Protein AF-0000000080149778 (afdb_homodimer)

Foldseek 3Di:
DPPPQAADDAEEAELVDDDDPVSLQRNLCCQQFFQKHKYFPLPDDPVLVVVLVVLLCVLVVDDPVQQCCCDPVHPLNQKDAAPQFHNFKIKGKAWDPQSLVNQQVSQVSRDVPRDSVRSVSRNVVQVSVVVSVLSVVLSNLCSLHPPSSVCCVVAQVQKIKMKMKMKTAFDPDLPPDWAFSGDKAWALFQKKKKDWDQQFFKWWAGPVGDTHGHHDDPRMIMMGGGQLNCLQLLNSGDGTIMTGTGRDNHMIIMMMMGIHDDQARWRHHDPVSQDPPGDRQFDIDGSNVVVCVQQDQVPPRRHPRPDGRCNVTGDPPDD/DPPPQAADDAAEAALVDDDDPVSLQRNLCCQQFFQKHKYFPLPDDPVLVVVLVVLLCVLVVDDPVQQCCCDPVHPLNQKDAAPQFHNFKIKGKAWDPQRLVNQQVSQVSRDVPRDSVRSVSRNVVQVSVVVSVLSVVLSVLCSLHPPSSVCCVVAQVQKIKMKMKMKTAFDPDLPPDWAFSGDKAWALFQKKKKDWDQQFFKWWAGPVGDTHGHHDDPRMIMMGGGQLNCLQLLNSGDGTIMTGTGRDNHMIIMMMMGIHDDQARWRHHDPVSQDPPGDRQFDIDGSNVVVCVQCDQPPPRRHPRPDGVCNVTGDPPDD

InterPro domains:
  IPR005123 Oxoglutarate/iron-dependent dioxygenase domain [PS51471] (159-262)
  IPR026992 Non-haem dioxygenase, N-terminal domain [PF14226] (10-81)
  IPR027443 Isopenicillin N synthase-like superfamily [G3DSA:2.60.120.330] (2-293)
  IPR044861 Isopenicillin N synthase-like, Fe(2+) 2OG dioxygenase domain [PF03171] (165-260)

Radius of gyration: 28.38 Å; Cα contacts (8 Å, |Δi|>4): 1257; chains: 2; bounding box: 63×89×54 Å

Sequence (638 aa):
MSGSQTSVQLPVLDISQPVDTSFLSSLSEACQEWGFFLITNHGISKELYGKMYTLSNQLFALPNDSKLKLGPLSSLKTYTPHFIASPFFESLRVSGPNFYDSAKSSADVLFNPANSEFSEILQEYGNKMVEISRKILEYVLVCLGDGFGQYFGSEFFNCHGYLRIVNYSPPNTLIDEQVEGLGMHTDMSCITILYQDEIGGLQVRSKEGEWMDISPSEGALVVNVGDMMQAWSNGRLRSSEHRVVLKQSRNRLSLAFFWCFEDEKVIFAPDEVVGEGKMRNYKPFVCSDYVRFRESSEKGKFEKVGYTVKDFAGSVPLEMSGSQTSVQLPVLDISQPVDTSFLSSLSEACQEWGFFLITNHGISKELYGKMYTLSNQLFALPNDSKLKLGPLSSLKTYTPHFIASPFFESLRVSGPNFYDSAKSSADVLFNPANSEFSEILQEYGNKMVEISRKILEYVLVCLGDGFGQYFGSEFFNCHGYLRIVNYSPPNTLIDEQVEGLGMHTDMSCITILYQDEIGGLQVRSKEGEWMDISPSEGALVVNVGDMMQAWSNGRLRSSEHRVVLKQSRNRLSLAFFWCFEDEKVIFAPDEVVGEGKMRNYKPFVCSDYVRFRESSEKGKFEKVGYTVKDFAGSVPLE

Secondary structure (DSSP, 8-state):
-----PBP---EEETTSPPPHHHHHHHHHHHHHTSEEEEE-----HHHHHHHHHHHHHHHHS-HHHHGGGSTTSSS--EE-TTTS-TTEEEEEEESS-HHHHHHHHHHHH-SS--HHHHHHHHHHHHHHHHHHHHHHHHHHHTT-TTGGGHHHHHSTT-EEEEEEEEEPPPSS--SS-EEEEEEE---SSEEEEEE-TT--EEEE-TTS-EEE----TT-EEEEE-HHHHHHTTTSS----EEEEE-SSS-EEEEEEEEE--TTPEE---HHHH-TTPPPSB--EEHHHHHHHHH---TT----TT--HHHHHB-----/-----PBP---EEETTSPPPHHHHHHHHHHHHHTSEEEEE-----HHHHHHHHHHHHHHHHS-HHHHGGGSTTSSS--EE-TTTS-TTEEEEEEESS-HHHHHHHHHHHH-SS--HHHHHHHHHHHHHHHHHHHHHHHHHHHTT-TTGGGHHHHHSTT-EEEEEEEEEPPPSS--SS-EEEEEEE---SSEEEEEE-TT--EEEE-TTS-EEE----TT-EEEEE-HHHHHHTTTSS----EEEEE-SSS-EEEEEEEEE--TTPEE---HHHH-TTPPPSB--EEHHHHHHHHH---TT----TT--HHHHHB-----

Organism: Aquilegia coerulea (NCBI:txid218851)

Structure (mmCIF, N/CA/C/O backbone):
data_AF-0000000080149778-model_v1
#
loop_
_entity.id
_entity.type
_entity.pdbx_description
1 polymer 'Fe2OG dioxygenase domain-containing protein'
#
loop_
_atom_site.group_PDB
_atom_site.id
_atom_site.type_symbol
_atom_site.label_atom_id
_atom_site.label_alt_id
_atom_site.label_comp_id
_atom_site.label_asym_id
_atom_site.label_entity_id
_atom_site.label_seq_id
_atom_site.pdbx_PDB_ins_code
_atom_site.Cartn_x
_atom_site.Cartn_y
_atom_site.Cartn_z
_atom_site.occupancy
_atom_site.B_iso_or_equiv
_atom_site.auth_seq_id
_atom_site.auth_comp_id
_atom_site.auth_asym_id
_atom_site.auth_atom_id
_atom_site.pdbx_PDB_model_num
ATOM 1 N N . MET A 1 1 ? -0.462 -20.322 26.41 1 23.46 1 MET A N 1
ATOM 2 C CA . MET A 1 1 ? -1.074 -21.41 25.653 1 23.46 1 MET A CA 1
ATOM 3 C C . MET A 1 1 ? -0.352 -21.623 24.327 1 23.46 1 MET A C 1
ATOM 5 O O . MET A 1 1 ? -0.158 -20.678 23.561 1 23.46 1 MET A O 1
ATOM 9 N N . SER A 1 2 ? 0.658 -22.421 24.134 1 31.68 2 SER A N 1
ATOM 10 C CA . SER A 1 2 ? 1.451 -22.854 22.988 1 31.68 2 SER A CA 1
ATOM 11 C C . SER A 1 2 ? 0.563 -23.157 21.785 1 31.68 2 SER A C 1
ATOM 13 O O . SER A 1 2 ? -0.191 -24.132 21.794 1 31.68 2 SER A O 1
ATOM 15 N N . GLY A 1 3 ? -0.298 -22.358 21.271 1 38.5 3 GLY A N 1
ATOM 16 C CA . GLY A 1 3 ? -1.296 -22.779 20.3 1 38.5 3 GLY A CA 1
ATOM 17 C C . GLY A 1 3 ? -0.783 -23.831 19.335 1 38.5 3 GLY A C 1
ATOM 18 O O . GLY A 1 3 ? 0.304 -23.686 18.771 1 38.5 3 GLY A O 1
ATOM 19 N N . SER A 1 4 ? -0.98 -25.027 19.483 1 44.1 4 SER A N 1
ATOM 20 C CA . SER A 1 4 ? -0.722 -26.212 18.672 1 44.1 4 SER A CA 1
ATOM 21 C C . SER A 1 4 ? -0.827 -25.897 17.183 1 44.1 4 SER A C 1
ATOM 23 O O . SER A 1 4 ? -1.903 -25.551 16.691 1 44.1 4 SER A O 1
ATOM 25 N N . GLN A 1 5 ? -0.029 -25.128 16.623 1 56.6 5 GLN A N 1
ATOM 26 C CA . GLN A 1 5 ? -0.065 -24.82 15.197 1 56.6 5 GLN A CA 1
ATOM 27 C C . GLN A 1 5 ? -0.286 -26.081 14.367 1 56.6 5 GLN A C 1
ATOM 29 O O . GLN A 1 5 ? 0.522 -27.011 14.415 1 56.6 5 GLN A O 1
ATOM 34 N N . THR A 1 6 ? -1.534 -26.486 14.009 1 79.42 6 THR A N 1
ATOM 35 C CA . THR A 1 6 ? -2.019 -27.654 13.281 1 79.42 6 THR A CA 1
ATOM 36 C C . THR A 1 6 ? -1.701 -27.534 11.793 1 79.42 6 THR A C 1
ATOM 38 O O . THR A 1 6 ? -1.829 -26.456 11.211 1 79.42 6 THR A O 1
ATOM 41 N N .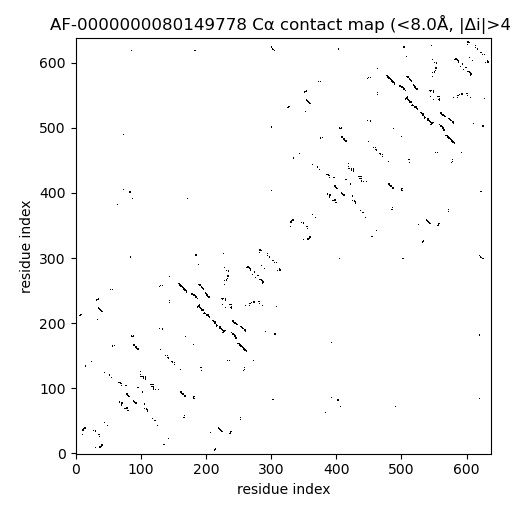 SER A 1 7 ? -0.963 -28.508 11.28 1 89.14 7 SER A N 1
ATOM 42 C CA . SER A 1 7 ? -0.629 -28.67 9.869 1 89.14 7 SER A CA 1
ATOM 43 C C . SER A 1 7 ? -1.706 -29.461 9.134 1 89.14 7 SER A C 1
ATOM 45 O O . SER A 1 7 ? -2.338 -30.347 9.714 1 89.14 7 SER A O 1
ATOM 47 N N . VAL A 1 8 ? -1.941 -29.084 8.008 1 90.76 8 VAL A N 1
ATOM 48 C CA . VAL A 1 8 ? -2.899 -29.814 7.184 1 90.76 8 VAL A CA 1
ATOM 49 C C . VAL A 1 8 ? -2.207 -30.996 6.51 1 90.76 8 VAL A C 1
ATOM 51 O O . VAL A 1 8 ? -1.054 -30.89 6.088 1 90.76 8 VAL A O 1
ATOM 54 N N . GLN A 1 9 ? -2.89 -32.104 6.447 1 90.36 9 GLN A N 1
ATOM 55 C CA . GLN A 1 9 ? -2.401 -33.259 5.701 1 90.36 9 GLN A CA 1
ATOM 56 C C . GLN A 1 9 ? -2.948 -33.265 4.276 1 90.36 9 GLN A C 1
ATOM 58 O O . GLN A 1 9 ? -4.13 -33.544 4.061 1 90.36 9 GLN A O 1
ATOM 63 N N . LEU A 1 10 ? -2.07 -33.027 3.36 1 93.6 10 LEU A N 1
ATOM 64 C CA . LEU A 1 10 ? -2.46 -32.963 1.955 1 93.6 10 LEU A CA 1
ATOM 65 C C . LEU A 1 10 ? -1.991 -34.205 1.204 1 93.6 10 LEU A C 1
ATOM 67 O O . LEU A 1 10 ? -0.917 -34.739 1.49 1 93.6 10 LEU A O 1
ATOM 71 N N . PRO A 1 11 ? -2.832 -34.675 0.299 1 94.25 11 PRO A N 1
ATOM 72 C CA . PRO A 1 11 ? -2.357 -35.779 -0.538 1 94.25 11 PRO A CA 1
ATOM 73 C C . PRO A 1 11 ? -1.178 -35.384 -1.424 1 94.25 11 PRO A C 1
ATOM 75 O O . PRO A 1 11 ? -1.061 -34.221 -1.819 1 94.25 11 PRO A O 1
ATOM 78 N N . VAL A 1 12 ? -0.349 -36.377 -1.689 1 94.07 12 VAL A N 1
ATOM 79 C CA . VAL A 1 12 ? 0.84 -36.167 -2.508 1 94.07 12 VAL A CA 1
ATOM 80 C C . VAL A 1 12 ? 0.706 -36.936 -3.82 1 94.07 12 VAL A C 1
ATOM 82 O O . VAL A 1 12 ? 0.652 -38.168 -3.823 1 94.07 12 VAL A O 1
ATOM 85 N N . LEU A 1 13 ? 0.648 -36.239 -4.878 1 92.9 13 LEU A N 1
ATOM 86 C CA . LEU A 1 13 ? 0.553 -36.834 -6.206 1 92.9 13 LEU A CA 1
ATOM 87 C C . LEU A 1 13 ? 1.939 -37.056 -6.803 1 92.9 13 LEU A C 1
ATOM 89 O O . LEU A 1 13 ? 2.697 -36.103 -6.993 1 92.9 13 LEU A O 1
ATOM 93 N N . ASP A 1 14 ? 2.232 -38.3 -7.057 1 92.88 14 ASP A N 1
ATOM 94 C CA . ASP A 1 14 ? 3.419 -38.615 -7.847 1 92.88 14 ASP A CA 1
ATOM 95 C C . ASP A 1 14 ? 3.137 -38.471 -9.341 1 92.88 14 ASP A C 1
ATOM 97 O O . ASP A 1 14 ? 2.476 -39.323 -9.939 1 92.88 14 ASP A O 1
ATOM 101 N N . ILE A 1 15 ? 3.585 -37.463 -9.942 1 90.42 15 ILE A N 1
ATOM 102 C CA . ILE A 1 15 ? 3.19 -37.112 -11.302 1 90.42 15 ILE A CA 1
ATOM 103 C C . ILE A 1 15 ? 3.869 -38.051 -12.296 1 90.42 15 ILE A C 1
ATOM 105 O O . ILE A 1 15 ? 3.494 -38.099 -13.47 1 90.42 15 ILE A O 1
ATOM 109 N N . SER A 1 16 ? 4.888 -38.779 -11.902 1 89.29 16 SER A N 1
ATOM 110 C CA . SER A 1 16 ? 5.611 -39.676 -12.797 1 89.29 16 SER A CA 1
ATOM 111 C C . SER A 1 16 ? 4.906 -41.023 -12.918 1 89.29 16 SER A C 1
ATOM 113 O O . SER A 1 16 ? 5.269 -41.845 -13.762 1 89.29 16 SER A O 1
ATOM 115 N N . GLN A 1 17 ? 3.897 -41.239 -12.055 1 87.08 17 GLN A N 1
ATOM 116 C CA . GLN A 1 17 ? 3.226 -42.535 -12.027 1 87.08 17 GLN A CA 1
ATOM 117 C C . GLN A 1 17 ? 1.742 -42.393 -12.353 1 87.08 17 GLN A C 1
ATOM 119 O O . GLN A 1 17 ? 1.143 -41.346 -12.099 1 87.08 17 GLN A O 1
ATOM 124 N N . PRO A 1 18 ? 1.293 -43.474 -13.027 1 81.83 18 PRO A N 1
ATOM 125 C CA . PRO A 1 18 ? -0.163 -43.468 -13.182 1 81.83 18 PRO A CA 1
ATOM 126 C C . PRO A 1 18 ? -0.899 -43.477 -11.844 1 81.83 18 PRO A C 1
ATOM 128 O O . PRO A 1 18 ? -0.388 -44.014 -10.858 1 81.83 18 PRO A O 1
ATOM 131 N N . VAL A 1 19 ? -1.93 -42.834 -11.834 1 80.59 19 VAL A N 1
ATOM 132 C CA . VAL A 1 19 ? -2.677 -42.704 -10.587 1 80.59 19 VAL A CA 1
ATOM 133 C C . VAL A 1 19 ? -3.827 -43.708 -10.567 1 80.59 19 VAL A C 1
ATOM 135 O O . VAL A 1 19 ? -4.483 -43.931 -11.587 1 80.59 19 VAL A O 1
ATOM 138 N N . ASP A 1 20 ? -3.908 -44.361 -9.443 1 81.03 20 ASP A N 1
ATOM 139 C CA . ASP A 1 20 ? -5.029 -45.285 -9.298 1 81.03 20 ASP A CA 1
ATOM 140 C C . ASP A 1 20 ? -6.283 -44.556 -8.82 1 81.03 20 ASP A C 1
ATOM 142 O O . ASP A 1 20 ? -6.234 -43.364 -8.509 1 81.03 20 ASP A O 1
ATOM 146 N N . THR A 1 21 ? -7.304 -45.282 -8.832 1 79.3 21 THR A N 1
ATOM 147 C CA . THR A 1 21 ? -8.62 -44.73 -8.531 1 79.3 21 THR A CA 1
ATOM 148 C C . THR A 1 21 ? -8.687 -44.25 -7.083 1 79.3 21 THR A C 1
ATOM 150 O O . THR A 1 21 ? -9.319 -43.234 -6.789 1 79.3 21 THR A O 1
ATOM 153 N N . SER A 1 22 ? -8.054 -44.958 -6.174 1 81.58 22 SER A N 1
ATOM 154 C CA . SER A 1 22 ? -8.086 -44.585 -4.764 1 81.58 22 SER A CA 1
ATOM 155 C C . SER A 1 22 ? -7.418 -43.233 -4.534 1 81.58 22 SER A C 1
ATOM 157 O O . SER A 1 22 ? -7.924 -42.405 -3.774 1 81.58 22 SER A O 1
ATOM 159 N N . PHE A 1 23 ? -6.386 -43.047 -5.137 1 86.77 23 PHE A N 1
ATOM 160 C CA . PHE A 1 23 ? -5.692 -41.775 -4.976 1 86.77 23 PHE A CA 1
ATOM 161 C C . PHE A 1 23 ? -6.513 -40.633 -5.563 1 86.77 23 PHE A C 1
ATOM 163 O O . PHE A 1 23 ? -6.547 -39.535 -5.003 1 86.77 23 PHE A O 1
ATOM 170 N N . LEU A 1 24 ? -7.182 -40.916 -6.642 1 88.21 24 LEU A N 1
ATOM 171 C CA . LEU A 1 24 ? -8.001 -39.891 -7.28 1 88.21 24 LEU A CA 1
ATOM 172 C C . LEU A 1 24 ? -9.104 -39.414 -6.341 1 88.21 24 LEU A C 1
ATOM 174 O O . LEU A 1 24 ? -9.459 -38.233 -6.343 1 88.21 24 LEU A O 1
ATOM 178 N N . SER A 1 25 ? -9.582 -40.327 -5.576 1 90.55 25 SER A N 1
ATOM 179 C CA . SER A 1 25 ? -10.601 -39.957 -4.6 1 90.55 25 SER A CA 1
ATOM 180 C C . SER A 1 25 ? -10.036 -39.017 -3.54 1 90.55 25 SER A C 1
ATOM 182 O O . SER A 1 25 ? -10.672 -38.024 -3.18 1 90.55 25 SER A O 1
ATOM 184 N N . SER A 1 26 ? -8.885 -39.335 -3.09 1 92.13 26 SER A N 1
ATOM 185 C CA . SER A 1 26 ? -8.225 -38.493 -2.098 1 92.13 26 SER A CA 1
ATOM 186 C C . SER A 1 26 ? -7.893 -37.119 -2.672 1 92.13 26 SER A C 1
ATOM 188 O O . SER A 1 26 ? -8.036 -36.104 -1.988 1 92.13 26 SER A O 1
ATOM 190 N N . LEU A 1 27 ? -7.463 -37.148 -3.866 1 93.97 27 LEU A N 1
ATOM 191 C CA . LEU A 1 27 ? -7.143 -35.895 -4.543 1 93.97 27 LEU A CA 1
ATOM 192 C C . LEU A 1 27 ? -8.393 -35.041 -4.724 1 93.97 27 LEU A C 1
ATOM 194 O O . LEU A 1 27 ? -8.361 -33.83 -4.492 1 93.97 27 LEU A O 1
ATOM 198 N N . SER A 1 28 ? -9.462 -35.683 -5.113 1 93.74 28 SER A N 1
ATOM 199 C CA . SER A 1 28 ? -10.731 -34.983 -5.283 1 93.74 28 SER A CA 1
ATOM 200 C C . SER A 1 28 ? -11.189 -34.344 -3.976 1 93.74 28 SER A C 1
ATOM 202 O O . SER A 1 28 ? -11.583 -33.175 -3.955 1 93.74 28 SER A O 1
ATOM 204 N N . GLU A 1 29 ? -11.053 -35.047 -2.951 1 94.05 29 GLU A N 1
ATOM 205 C CA . GLU A 1 29 ? -11.438 -34.529 -1.642 1 94.05 29 GLU A CA 1
ATOM 206 C C . GLU A 1 29 ? -10.582 -33.329 -1.248 1 94.05 29 GLU A C 1
ATOM 208 O O . GLU A 1 29 ? -11.097 -32.331 -0.742 1 94.05 29 GLU A O 1
ATOM 213 N N . ALA A 1 30 ? -9.343 -33.425 -1.455 1 94.69 30 ALA A N 1
ATOM 214 C CA . ALA A 1 30 ? -8.424 -32.342 -1.115 1 94.69 30 ALA A CA 1
ATOM 215 C C . ALA A 1 30 ? -8.734 -31.085 -1.922 1 94.69 30 ALA A C 1
ATOM 217 O O . ALA A 1 30 ? -8.71 -29.974 -1.386 1 94.69 30 ALA A O 1
ATOM 218 N N . CYS A 1 31 ? -9.035 -31.228 -3.19 1 95.25 31 CYS A N 1
ATOM 219 C CA . CYS A 1 31 ? -9.336 -30.101 -4.065 1 95.25 31 CYS A CA 1
ATOM 220 C C . CYS A 1 31 ? -10.644 -29.431 -3.661 1 95.25 31 CYS A C 1
ATOM 222 O O . CYS A 1 31 ? -10.795 -28.217 -3.805 1 95.25 31 CYS A O 1
ATOM 224 N N . GLN A 1 32 ? -11.524 -30.204 -3.138 1 93.36 32 GLN A N 1
ATOM 225 C CA . GLN A 1 32 ? -12.829 -29.682 -2.746 1 93.36 32 GLN A CA 1
ATOM 226 C C . GLN A 1 32 ? -12.776 -29.056 -1.356 1 93.36 32 GLN A C 1
ATOM 228 O O . GLN A 1 32 ? -13.436 -28.047 -1.098 1 93.36 32 GLN A O 1
ATOM 233 N N . GLU A 1 33 ? -11.99 -29.645 -0.535 1 93.09 33 GLU A N 1
ATOM 234 C CA . GLU A 1 33 ? -11.967 -29.22 0.861 1 93.09 33 GLU A CA 1
ATOM 235 C C . GLU A 1 33 ? -10.948 -28.105 1.082 1 93.09 33 GLU A C 1
ATOM 237 O O . GLU A 1 33 ? -11.26 -27.086 1.702 1 93.09 33 GLU A O 1
ATOM 242 N N . TRP A 1 34 ? -9.774 -28.313 0.561 1 93.98 34 TRP A N 1
ATOM 243 C CA . TRP A 1 34 ? -8.67 -27.405 0.852 1 93.98 34 TRP A CA 1
ATOM 244 C C . TRP A 1 34 ? -8.274 -26.614 -0.39 1 93.98 34 TRP A C 1
ATOM 246 O O . TRP A 1 34 ? -7.75 -25.502 -0.285 1 93.98 34 TRP A O 1
ATOM 256 N N . GLY A 1 35 ? -8.489 -27.177 -1.511 1 95.73 35 GLY A N 1
ATOM 257 C CA . GLY A 1 35 ? -8.002 -26.569 -2.739 1 95.73 35 GLY A CA 1
ATOM 258 C C . GLY A 1 35 ? -6.493 -26.638 -2.881 1 95.73 35 GLY A C 1
ATOM 259 O O . GLY A 1 35 ? -5.896 -25.843 -3.61 1 95.73 35 GLY A O 1
ATOM 260 N N . PHE A 1 36 ? -5.897 -27.591 -2.072 1 97.05 36 PHE A N 1
ATOM 261 C CA . PHE A 1 36 ? -4.447 -27.745 -2.066 1 97.05 36 PHE A CA 1
ATOM 262 C C . PHE A 1 36 ? -4.059 -29.218 -2.129 1 97.05 36 PHE A C 1
ATOM 264 O O . PHE A 1 36 ? -4.759 -30.073 -1.584 1 97.05 36 PHE A O 1
ATOM 271 N N . PHE A 1 37 ? -2.986 -29.51 -2.724 1 96.68 37 PHE A N 1
ATOM 272 C CA . PHE A 1 37 ? -2.335 -30.814 -2.671 1 96.68 37 PHE A CA 1
ATOM 273 C C . PHE A 1 37 ? -0.859 -30.697 -3.032 1 96.68 37 PHE A C 1
ATOM 275 O O . PHE A 1 37 ? -0.383 -29.613 -3.376 1 96.68 37 PHE A O 1
ATOM 282 N N . LEU A 1 38 ? -0.122 -31.756 -2.887 1 96.75 38 LEU A N 1
ATOM 283 C CA . LEU A 1 38 ? 1.308 -31.76 -3.175 1 96.75 38 LEU A CA 1
ATOM 284 C C . LEU A 1 38 ? 1.617 -32.633 -4.387 1 96.75 38 LEU A C 1
ATOM 286 O O . LEU A 1 38 ? 0.875 -33.572 -4.685 1 96.75 38 LEU A O 1
ATOM 290 N N . ILE A 1 39 ? 2.673 -32.291 -5.077 1 96.36 39 ILE A N 1
ATOM 291 C CA . ILE A 1 39 ? 3.138 -33.152 -6.159 1 96.36 39 ILE A CA 1
ATOM 292 C C . ILE A 1 39 ? 4.618 -33.473 -5.964 1 96.36 39 ILE A C 1
ATOM 294 O O . ILE A 1 39 ? 5.381 -32.638 -5.473 1 96.36 39 ILE A O 1
ATOM 298 N N . THR A 1 40 ? 4.989 -34.628 -6.318 1 95.39 40 THR A N 1
ATOM 299 C CA . THR A 1 40 ? 6.378 -35.072 -6.288 1 95.39 40 THR A CA 1
ATOM 300 C C . THR A 1 40 ? 6.779 -35.688 -7.625 1 95.39 40 THR A C 1
ATOM 302 O O . THR A 1 40 ? 5.933 -35.893 -8.498 1 95.39 40 THR A O 1
ATOM 305 N N . ASN A 1 41 ? 8.081 -35.842 -7.771 1 95.49 41 ASN A N 1
ATOM 306 C CA . ASN A 1 41 ? 8.67 -36.421 -8.975 1 95.49 41 ASN A CA 1
ATOM 307 C C . ASN A 1 41 ? 8.295 -35.624 -10.221 1 95.49 41 ASN A C 1
ATOM 309 O O . ASN A 1 41 ? 7.899 -36.2 -11.235 1 95.49 41 ASN A O 1
ATOM 313 N N . HIS A 1 42 ? 8.303 -34.378 -10.034 1 94.32 42 HIS A N 1
ATOM 314 C CA . HIS A 1 42 ? 7.907 -33.438 -11.077 1 94.32 42 HIS A CA 1
ATOM 315 C C . HIS A 1 42 ? 9.039 -33.21 -12.072 1 94.32 42 HIS A C 1
ATOM 317 O O . HIS A 1 42 ? 8.839 -32.576 -13.111 1 94.32 42 HIS A O 1
ATOM 323 N N . GLY A 1 43 ? 10.251 -33.688 -11.835 1 93.15 43 GLY A N 1
ATOM 324 C CA . GLY A 1 43 ? 11.313 -33.708 -12.828 1 93.15 43 GLY A CA 1
ATOM 325 C C . GLY A 1 43 ? 12.19 -32.471 -12.79 1 93.15 43 GLY A C 1
ATOM 326 O O . GLY A 1 43 ? 13.093 -32.318 -13.614 1 93.15 43 GLY A O 1
ATOM 327 N N . ILE A 1 44 ? 11.994 -31.523 -11.897 1 95.4 44 ILE A N 1
ATOM 328 C CA . ILE A 1 44 ? 12.876 -30.37 -11.754 1 95.4 44 ILE A CA 1
ATOM 329 C C . ILE A 1 44 ? 14.103 -30.757 -10.931 1 95.4 44 ILE A C 1
ATOM 331 O O . ILE A 1 44 ? 13.974 -31.24 -9.803 1 95.4 44 ILE A O 1
ATOM 335 N N . SER A 1 45 ? 15.229 -30.524 -11.421 1 95.16 45 SER A N 1
ATOM 336 C CA . SER A 1 45 ? 16.461 -30.972 -10.78 1 95.16 45 SER A CA 1
ATOM 337 C C . SER A 1 45 ? 16.836 -30.068 -9.61 1 95.16 45 SER A C 1
ATOM 339 O O . SER A 1 45 ? 16.482 -28.888 -9.593 1 95.16 45 SER A O 1
ATOM 341 N N . LYS A 1 46 ? 17.53 -30.655 -8.725 1 93.91 46 LYS A N 1
ATOM 342 C CA . LYS A 1 46 ? 18.08 -29.875 -7.62 1 93.91 46 LYS A CA 1
ATOM 343 C C . LYS A 1 46 ? 19.015 -28.782 -8.13 1 93.91 46 LYS A C 1
ATOM 345 O O . LYS A 1 46 ? 19.095 -27.702 -7.541 1 93.91 46 LYS A O 1
ATOM 350 N N . GLU A 1 47 ? 19.653 -29.101 -9.161 1 95.96 47 GLU A N 1
ATOM 351 C CA . GLU A 1 47 ? 20.563 -28.131 -9.764 1 95.96 47 GLU A CA 1
ATOM 352 C C . GLU A 1 47 ? 19.811 -26.891 -10.241 1 95.96 47 GLU A C 1
ATOM 354 O O . GLU A 1 47 ? 20.255 -25.764 -10.012 1 95.96 47 GLU A O 1
ATOM 359 N N . LEU A 1 48 ? 18.712 -27.116 -10.933 1 96.77 48 LEU A N 1
ATOM 360 C CA . LEU A 1 48 ? 17.927 -25.985 -11.414 1 96.77 48 LEU A CA 1
ATOM 361 C C . LEU A 1 48 ? 17.416 -25.144 -10.249 1 96.77 48 LEU A C 1
ATOM 363 O O . LEU A 1 48 ? 17.444 -23.912 -10.308 1 96.77 48 LEU A O 1
ATOM 367 N N . TYR A 1 49 ? 17.011 -25.795 -9.162 1 95.26 49 TYR A N 1
ATOM 368 C CA . TYR A 1 49 ? 16.588 -25.062 -7.975 1 95.26 49 TYR A CA 1
ATOM 369 C C . TYR A 1 49 ? 17.744 -24.257 -7.391 1 95.26 49 TYR A C 1
ATOM 371 O O . TYR A 1 49 ? 17.554 -23.125 -6.939 1 95.26 49 TYR A O 1
ATOM 379 N N . GLY A 1 50 ? 18.885 -24.893 -7.342 1 95.15 50 GLY A N 1
ATOM 380 C CA . GLY A 1 50 ? 20.065 -24.174 -6.889 1 95.15 50 GLY A CA 1
ATOM 381 C C . GLY A 1 50 ? 20.355 -22.929 -7.706 1 95.15 50 GLY A C 1
ATOM 382 O O . GLY A 1 50 ? 20.679 -21.878 -7.151 1 95.15 50 GLY A O 1
ATOM 383 N N . LYS A 1 51 ? 20.258 -23.076 -9.042 1 96.55 51 LYS A N 1
ATOM 384 C CA . LYS A 1 51 ? 20.455 -21.928 -9.922 1 96.55 51 LYS A CA 1
ATOM 385 C C . LYS A 1 51 ? 19.413 -20.846 -9.656 1 96.55 51 LYS A C 1
ATOM 387 O O . LYS A 1 51 ? 19.739 -19.657 -9.625 1 96.55 51 LYS A O 1
ATOM 392 N N . MET A 1 52 ? 18.161 -21.262 -9.484 1 96.29 52 MET A N 1
ATOM 393 C CA . MET A 1 52 ? 17.085 -20.319 -9.194 1 96.29 52 MET A CA 1
ATOM 394 C C . MET A 1 52 ? 17.347 -19.578 -7.888 1 96.29 52 MET A C 1
ATOM 396 O O . MET A 1 52 ? 17.104 -18.374 -7.792 1 96.29 52 MET A O 1
ATOM 400 N N . TYR A 1 53 ? 17.794 -20.296 -6.926 1 95.16 53 TYR A N 1
ATOM 401 C CA . TYR A 1 53 ? 18.123 -19.699 -5.637 1 95.16 53 TYR A CA 1
ATOM 402 C C . TYR A 1 53 ? 19.216 -18.647 -5.786 1 95.16 53 TYR A C 1
ATOM 404 O O . TYR A 1 53 ? 19.094 -17.538 -5.262 1 95.16 53 TYR A O 1
ATOM 412 N N . THR A 1 54 ? 20.268 -19.006 -6.476 1 95.6 54 THR A N 1
ATOM 413 C CA . THR A 1 54 ? 21.375 -18.086 -6.709 1 95.6 54 THR A CA 1
ATOM 414 C C . THR A 1 54 ? 20.898 -16.845 -7.458 1 95.6 54 THR A C 1
ATOM 416 O O . THR A 1 54 ? 21.239 -15.72 -7.087 1 95.6 54 THR A O 1
ATOM 419 N N . LEU A 1 55 ? 20.111 -17.101 -8.455 1 94.88 55 LEU A N 1
ATOM 420 C CA . LEU A 1 55 ? 19.559 -16.004 -9.243 1 94.88 55 LEU A CA 1
ATOM 421 C C . LEU A 1 55 ? 18.723 -15.075 -8.37 1 94.88 55 LEU A C 1
ATOM 423 O O . LEU A 1 55 ? 18.841 -13.852 -8.467 1 94.88 55 LEU A O 1
ATOM 427 N N . SER A 1 56 ? 17.86 -15.605 -7.597 1 94.94 56 SER A N 1
ATOM 428 C CA . SER A 1 56 ? 17.007 -14.828 -6.703 1 94.94 56 SER A CA 1
ATOM 429 C C . SER A 1 56 ? 17.837 -13.966 -5.757 1 94.94 56 SER A C 1
ATOM 431 O O . SER A 1 56 ? 17.557 -12.778 -5.585 1 94.94 56 SER A O 1
ATOM 433 N N . ASN A 1 57 ? 18.855 -14.573 -5.169 1 94.57 57 ASN A N 1
ATOM 434 C CA . ASN A 1 57 ? 19.724 -13.835 -4.259 1 94.57 57 ASN A CA 1
ATOM 435 C C . ASN A 1 57 ? 20.409 -12.666 -4.962 1 94.57 57 ASN A C 1
ATOM 437 O O . ASN A 1 57 ? 20.509 -11.573 -4.403 1 94.57 57 ASN A O 1
ATOM 441 N N . GLN A 1 58 ? 20.894 -12.909 -6.132 1 93.91 58 GLN A N 1
ATOM 442 C CA . GLN A 1 58 ? 21.552 -11.859 -6.902 1 93.91 58 GLN A CA 1
ATOM 443 C C . GLN A 1 58 ? 20.581 -10.729 -7.235 1 93.91 58 GLN A C 1
ATOM 445 O O . GLN A 1 58 ? 20.918 -9.552 -7.092 1 93.91 58 GLN A O 1
ATOM 450 N N . LEU A 1 59 ? 19.409 -11.103 -7.684 1 95.54 59 LEU A N 1
ATOM 451 C CA . LEU A 1 59 ? 18.386 -10.147 -8.091 1 95.54 59 LEU A CA 1
ATOM 452 C C . LEU A 1 59 ? 17.998 -9.238 -6.93 1 95.54 59 LEU A C 1
ATOM 454 O O . LEU A 1 59 ? 18.021 -8.012 -7.061 1 95.54 59 LEU A O 1
ATOM 458 N N . PHE A 1 60 ? 17.712 -9.776 -5.778 1 96.46 60 PHE A N 1
ATOM 459 C CA . PHE A 1 60 ? 17.109 -9.007 -4.696 1 96.46 60 PHE A CA 1
ATOM 460 C C . PHE A 1 60 ? 18.182 -8.38 -3.814 1 96.46 60 PHE A C 1
ATOM 462 O O . PHE A 1 60 ? 17.871 -7.62 -2.895 1 96.46 60 PHE A O 1
ATOM 469 N N . ALA A 1 61 ? 19.423 -8.726 -4.137 1 95.09 61 ALA A N 1
ATOM 470 C CA . ALA A 1 61 ? 20.539 -8.038 -3.493 1 95.09 61 ALA A CA 1
ATOM 471 C C . ALA A 1 61 ? 20.845 -6.717 -4.193 1 95.09 61 ALA A C 1
ATOM 473 O O . ALA A 1 61 ? 21.578 -5.88 -3.66 1 95.09 61 ALA A O 1
ATOM 474 N N . LEU A 1 62 ? 20.314 -6.499 -5.405 1 95.85 62 LEU A N 1
ATOM 475 C CA . LEU A 1 62 ? 20.519 -5.238 -6.11 1 95.85 62 LEU A CA 1
ATOM 476 C C . LEU A 1 62 ? 19.906 -4.076 -5.336 1 95.85 62 LEU A C 1
ATOM 478 O O . LEU A 1 62 ? 18.934 -4.26 -4.599 1 95.85 62 LEU A O 1
ATOM 482 N N . PRO A 1 63 ? 20.506 -2.859 -5.549 1 95.42 63 PRO A N 1
ATOM 483 C CA . PRO A 1 63 ? 19.919 -1.679 -4.909 1 95.42 63 PRO A CA 1
ATOM 484 C C . PRO A 1 63 ? 18.459 -1.463 -5.298 1 95.42 63 PRO A C 1
ATOM 486 O O . PRO A 1 63 ? 18.079 -1.709 -6.446 1 95.42 63 PRO A O 1
ATOM 489 N N . ASN A 1 64 ? 17.706 -0.952 -4.353 1 94.68 64 ASN A N 1
ATOM 490 C CA . ASN A 1 64 ? 16.288 -0.709 -4.596 1 94.68 64 ASN A CA 1
ATOM 491 C C . ASN A 1 64 ? 16.074 0.188 -5.812 1 94.68 64 ASN A C 1
ATOM 493 O O . ASN A 1 64 ? 15.164 -0.047 -6.609 1 94.68 64 ASN A O 1
ATOM 497 N N . ASP A 1 65 ? 16.881 1.218 -5.974 1 94.71 65 ASP A N 1
ATOM 498 C CA . ASP A 1 65 ? 16.741 2.157 -7.082 1 94.71 65 ASP A CA 1
ATOM 499 C C . ASP A 1 65 ? 16.903 1.45 -8.425 1 94.71 65 ASP A C 1
ATOM 501 O O . ASP A 1 65 ? 16.256 1.818 -9.409 1 94.71 65 ASP A O 1
ATOM 505 N N . SER A 1 66 ? 17.752 0.443 -8.45 1 95.54 66 SER A N 1
ATOM 506 C CA . SER A 1 66 ? 17.945 -0.335 -9.67 1 95.54 66 SER A CA 1
ATOM 507 C C . SER A 1 66 ? 16.719 -1.186 -9.982 1 95.54 66 SER A C 1
ATOM 509 O O . SER A 1 66 ? 16.246 -1.21 -11.12 1 95.54 66 SER A O 1
ATOM 511 N N . LYS A 1 67 ? 16.201 -1.83 -9.008 1 97 67 LYS A N 1
ATOM 512 C CA . LYS A 1 67 ? 15.053 -2.712 -9.2 1 97 67 LYS A CA 1
ATOM 513 C C . LYS A 1 67 ? 13.804 -1.916 -9.569 1 97 67 LYS A C 1
ATOM 515 O O . LYS A 1 67 ? 12.974 -2.381 -10.352 1 97 67 LYS A O 1
ATOM 520 N N . LEU A 1 68 ? 13.723 -0.72 -9.076 1 94.86 68 LEU A N 1
ATOM 521 C CA . LEU A 1 68 ? 12.551 0.118 -9.306 1 94.86 68 LEU A CA 1
ATOM 522 C C . LEU A 1 68 ? 12.461 0.536 -10.77 1 94.86 68 LEU A C 1
ATOM 524 O O . LEU A 1 68 ? 11.403 0.97 -11.232 1 94.86 68 LEU A O 1
ATOM 528 N N . LYS A 1 69 ? 13.562 0.43 -11.492 1 94.91 69 LYS A N 1
ATOM 529 C CA . LYS A 1 69 ? 13.525 0.691 -12.928 1 94.91 69 LYS A CA 1
ATOM 530 C C . LYS A 1 69 ? 12.581 -0.274 -13.638 1 94.91 69 LYS A C 1
ATOM 532 O O . LYS A 1 69 ? 12.162 -0.022 -14.769 1 94.91 69 LYS A O 1
ATOM 537 N N . LEU A 1 70 ? 12.276 -1.371 -12.964 1 96.88 70 LEU A N 1
ATOM 538 C CA . LEU A 1 70 ? 11.331 -2.361 -13.469 1 96.88 70 LEU A CA 1
ATOM 539 C C . LEU A 1 70 ? 9.987 -2.24 -12.76 1 96.88 70 LEU A C 1
ATOM 541 O O . LEU A 1 70 ? 9.111 -3.091 -12.931 1 96.88 70 LEU A O 1
ATOM 545 N N . GLY A 1 71 ? 9.85 -1.247 -11.976 1 94.22 71 GLY A N 1
ATOM 546 C CA . GLY A 1 71 ? 8.723 -1.151 -11.062 1 94.22 71 GLY A CA 1
ATOM 547 C C . GLY A 1 71 ? 7.44 -0.709 -11.741 1 94.22 71 GLY A C 1
ATOM 548 O O . GLY A 1 71 ? 7.349 -0.712 -12.97 1 94.22 71 GLY A O 1
ATOM 549 N N . PRO A 1 72 ? 6.461 -0.411 -10.92 1 89.12 72 PRO A N 1
ATOM 550 C CA . PRO A 1 72 ? 5.114 -0.124 -11.42 1 89.12 72 PRO A CA 1
ATOM 551 C C . PRO A 1 72 ? 5.075 1.09 -12.346 1 89.12 72 PRO A C 1
ATOM 553 O O . PRO A 1 72 ? 4.156 1.222 -13.158 1 89.12 72 PRO A O 1
ATOM 556 N N . LEU A 1 73 ? 5.99 1.992 -12.218 1 87.07 73 LEU A N 1
ATOM 557 C CA . LEU A 1 73 ? 5.986 3.209 -13.022 1 87.07 73 LEU A CA 1
ATOM 558 C C . LEU A 1 73 ? 6.758 3.006 -14.321 1 87.07 73 LEU A C 1
ATOM 560 O O . LEU A 1 73 ? 6.797 3.898 -15.172 1 87.07 73 LEU A O 1
ATOM 564 N N . SER A 1 74 ? 7.406 1.872 -14.433 1 89.92 74 SER A N 1
ATOM 565 C CA . SER A 1 74 ? 8.133 1.552 -15.657 1 89.92 74 SER A CA 1
ATOM 566 C C . SER A 1 74 ? 7.208 0.95 -16.709 1 89.92 74 SER A C 1
ATOM 568 O O . SER A 1 74 ? 6.109 0.491 -16.387 1 89.92 74 SER A O 1
ATOM 570 N N . SER A 1 75 ? 7.607 0.975 -17.925 1 90.74 75 SER A N 1
ATOM 571 C CA . SER A 1 75 ? 6.842 0.356 -19.003 1 90.74 75 SER A CA 1
ATOM 572 C C . SER A 1 75 ? 6.834 -1.164 -18.873 1 90.74 75 SER A C 1
ATOM 574 O O . SER A 1 75 ? 5.908 -1.827 -19.344 1 90.74 75 SER A O 1
ATOM 576 N N . LEU A 1 76 ? 7.865 -1.746 -18.212 1 93.72 76 LEU A N 1
ATOM 577 C CA . LEU A 1 76 ? 7.975 -3.198 -18.122 1 93.72 76 LEU A CA 1
ATOM 578 C C . LEU A 1 76 ? 7.076 -3.743 -17.017 1 93.72 76 LEU A C 1
ATOM 580 O O . LEU A 1 76 ? 6.492 -4.82 -17.161 1 93.72 76 LEU A O 1
ATOM 584 N N . LYS A 1 77 ? 6.979 -3.023 -15.832 1 94.37 77 LYS A N 1
ATOM 585 C CA . LYS A 1 77 ? 6.12 -3.362 -14.701 1 94.37 77 LYS A CA 1
ATOM 586 C C . LYS A 1 77 ? 6.316 -4.814 -14.276 1 94.37 77 LYS A C 1
ATOM 588 O O . LYS A 1 77 ? 5.344 -5.537 -14.05 1 94.37 77 LYS A O 1
ATOM 593 N N . THR A 1 78 ? 7.523 -5.29 -14.225 1 97.66 78 THR A N 1
ATOM 594 C CA . THR A 1 78 ? 7.799 -6.689 -13.915 1 97.66 78 THR A CA 1
ATOM 595 C C . THR A 1 78 ? 8.269 -6.841 -12.472 1 97.66 78 THR A C 1
ATOM 597 O O . THR A 1 78 ? 8.415 -7.96 -11.975 1 97.66 78 THR A O 1
ATOM 600 N N . TYR A 1 79 ? 8.525 -5.719 -11.831 1 97.45 79 TYR A N 1
ATOM 601 C CA . TYR A 1 79 ? 8.99 -5.755 -10.449 1 97.45 79 TYR A CA 1
ATOM 602 C C . TYR A 1 79 ? 7.946 -5.169 -9.506 1 97.45 79 TYR A C 1
ATOM 604 O O . TYR A 1 79 ? 7.445 -4.065 -9.734 1 97.45 79 TYR A O 1
ATOM 612 N N . THR A 1 80 ? 7.57 -5.897 -8.497 1 96.55 80 THR A N 1
ATOM 613 C CA . THR A 1 80 ? 6.746 -5.401 -7.4 1 96.55 80 THR A CA 1
ATOM 614 C C . THR A 1 80 ? 7.611 -5.04 -6.195 1 96.55 80 THR A C 1
ATOM 616 O O . THR A 1 80 ? 8.199 -5.918 -5.561 1 96.55 80 THR A O 1
ATOM 619 N N . PRO A 1 81 ? 7.695 -3.795 -5.887 1 94.93 81 PRO A N 1
ATOM 620 C CA . PRO A 1 81 ? 8.513 -3.387 -4.743 1 94.93 81 PRO A CA 1
ATOM 621 C C . PRO A 1 81 ? 7.823 -3.638 -3.404 1 94.93 81 PRO A C 1
ATOM 623 O O . PRO A 1 81 ? 6.639 -3.981 -3.371 1 94.93 81 PRO A O 1
ATOM 626 N N . HIS A 1 82 ? 8.6 -3.463 -2.367 1 93.27 82 HIS A N 1
ATOM 627 C CA . HIS A 1 82 ? 8.047 -3.483 -1.017 1 93.27 82 HIS A CA 1
ATOM 628 C C . HIS A 1 82 ? 6.941 -2.446 -0.86 1 93.27 82 HIS A C 1
ATOM 630 O O . HIS A 1 82 ? 6.882 -1.474 -1.617 1 93.27 82 HIS A O 1
ATOM 636 N N . PHE A 1 83 ? 5.984 -2.758 0.006 1 89.84 83 PHE A N 1
ATOM 637 C CA . PHE A 1 83 ? 4.971 -1.848 0.526 1 89.84 83 PHE A CA 1
ATOM 638 C C . PHE A 1 83 ? 3.778 -1.768 -0.419 1 89.84 83 PHE A C 1
ATOM 640 O O . PHE A 1 83 ? 2.819 -1.039 -0.157 1 89.84 83 PHE A O 1
ATOM 647 N N . ILE A 1 84 ? 3.808 -2.391 -1.49 1 88.12 84 ILE A N 1
ATOM 648 C CA . ILE A 1 84 ? 2.596 -2.528 -2.289 1 88.12 84 ILE A CA 1
ATOM 649 C C . ILE A 1 84 ? 1.701 -3.61 -1.688 1 88.12 84 ILE A C 1
ATOM 651 O O . ILE A 1 84 ? 0.547 -3.348 -1.342 1 88.12 84 ILE A O 1
ATOM 655 N N . ALA A 1 85 ? 2.318 -4.747 -1.479 1 86.75 85 ALA A N 1
ATOM 656 C CA . ALA A 1 85 ? 1.566 -5.851 -0.889 1 86.75 85 ALA A CA 1
ATOM 657 C C . ALA A 1 85 ? 1.906 -6.018 0.589 1 86.75 85 ALA A C 1
ATOM 659 O O . ALA A 1 85 ? 1.044 -6.381 1.393 1 86.75 85 ALA A O 1
ATOM 660 N N . SER A 1 86 ? 3.06 -5.846 0.938 1 88.34 86 SER A N 1
ATOM 661 C CA . SER A 1 86 ? 3.642 -5.993 2.268 1 88.34 86 SER A CA 1
ATOM 662 C C . SER A 1 86 ? 5.004 -5.314 2.353 1 88.34 86 SER A C 1
ATOM 664 O O . SER A 1 86 ? 5.724 -5.226 1.356 1 88.34 86 SER A O 1
ATOM 666 N N . PRO A 1 87 ? 5.36 -4.857 3.552 1 89.9 87 PRO A N 1
ATOM 667 C CA . PRO A 1 87 ? 6.715 -4.319 3.692 1 89.9 87 PRO A CA 1
ATOM 668 C C . PRO A 1 87 ? 7.795 -5.379 3.489 1 89.9 87 PRO A C 1
ATOM 670 O O . PRO A 1 87 ? 8.968 -5.044 3.309 1 89.9 87 PRO A O 1
ATOM 673 N N . PHE A 1 88 ? 7.453 -6.638 3.516 1 92.52 88 PHE A N 1
ATOM 674 C CA . PHE A 1 88 ? 8.437 -7.714 3.502 1 92.52 88 PHE A CA 1
ATOM 675 C C . PHE A 1 88 ? 8.463 -8.406 2.145 1 92.52 88 PHE A C 1
ATOM 677 O O . PHE A 1 88 ? 9.332 -9.241 1.884 1 92.52 88 PHE A O 1
ATOM 684 N N . PHE A 1 89 ? 7.572 -8.02 1.292 1 94.86 89 PHE A N 1
ATOM 685 C CA . PHE A 1 89 ? 7.333 -8.752 0.054 1 94.86 89 PHE A CA 1
ATOM 686 C C . PHE A 1 89 ? 7.87 -7.979 -1.145 1 94.86 89 PHE A C 1
ATOM 688 O O . PHE A 1 89 ? 7.569 -6.795 -1.312 1 94.86 89 PHE A O 1
ATOM 695 N N . GLU A 1 90 ? 8.63 -8.556 -1.998 1 96.89 90 GLU A N 1
ATOM 696 C CA . GLU A 1 90 ? 8.972 -8.078 -3.334 1 96.89 90 GLU A CA 1
ATOM 697 C C . GLU A 1 90 ? 9.032 -9.228 -4.334 1 96.89 90 GLU A C 1
ATOM 699 O O . GLU A 1 90 ? 9.2 -10.387 -3.947 1 96.89 90 GLU A O 1
ATOM 704 N N . SER A 1 91 ? 8.841 -8.937 -5.64 1 97.91 91 SER A N 1
ATOM 705 C CA . SER A 1 91 ? 8.818 -10.04 -6.595 1 97.91 91 SER A CA 1
ATOM 706 C C . SER A 1 91 ? 9.172 -9.563 -8 1 97.91 91 SER A C 1
ATOM 708 O O . SER A 1 91 ? 9.063 -8.373 -8.303 1 97.91 91 SER A O 1
ATOM 710 N N . LEU A 1 92 ? 9.673 -10.478 -8.808 1 98.43 92 LEU A N 1
ATOM 711 C CA . LEU A 1 92 ? 9.878 -10.307 -10.242 1 98.43 92 LEU A CA 1
ATOM 712 C C . LEU A 1 92 ? 8.951 -11.221 -11.036 1 98.43 92 LEU A C 1
ATOM 714 O O . LEU A 1 92 ? 8.87 -12.421 -10.761 1 98.43 92 LEU A O 1
ATOM 718 N N . ARG A 1 93 ? 8.292 -10.666 -11.973 1 98.05 93 ARG A N 1
ATOM 719 C CA . ARG A 1 93 ? 7.367 -11.403 -12.827 1 98.05 93 ARG A CA 1
ATOM 720 C C . ARG A 1 93 ? 8.015 -11.755 -14.162 1 98.05 93 ARG A C 1
ATOM 722 O O . ARG A 1 93 ? 8.673 -10.914 -14.779 1 98.05 93 ARG A O 1
ATOM 729 N N . VAL A 1 94 ? 7.896 -12.955 -14.624 1 98.34 94 VAL A N 1
ATOM 730 C CA . VAL A 1 94 ? 8.342 -13.439 -15.927 1 98.34 94 VAL A CA 1
ATOM 731 C C . VAL A 1 94 ? 7.188 -14.142 -16.639 1 98.34 94 VAL A C 1
ATOM 733 O O . VAL A 1 94 ? 6.694 -15.169 -16.168 1 98.34 94 VAL A O 1
ATOM 736 N N . SER A 1 95 ? 6.811 -13.646 -17.778 1 97.29 95 SER A N 1
ATOM 737 C CA . SER A 1 95 ? 5.585 -14.107 -18.421 1 97.29 95 SER A CA 1
ATOM 738 C C . SER A 1 95 ? 5.889 -15.039 -19.589 1 97.29 95 SER A C 1
ATOM 740 O O . SER A 1 95 ? 6.852 -14.822 -20.328 1 97.29 95 SER A O 1
ATOM 742 N N . GLY A 1 96 ? 5.063 -16.047 -19.637 1 95.57 96 GLY A N 1
ATOM 743 C CA . GLY A 1 96 ? 5.067 -16.871 -20.835 1 95.57 96 GLY A CA 1
ATOM 744 C C . GLY A 1 96 ? 4.142 -16.351 -21.92 1 95.57 96 GLY A C 1
ATOM 745 O O . GLY A 1 96 ? 3.511 -15.306 -21.756 1 95.57 96 GLY A O 1
ATOM 746 N N . PRO A 1 97 ? 4.141 -17.021 -23.13 1 93.01 97 PRO A N 1
ATOM 747 C CA . PRO A 1 97 ? 4.801 -18.304 -23.383 1 93.01 97 PRO A CA 1
ATOM 748 C C . PRO A 1 97 ? 6.295 -18.154 -23.662 1 93.01 97 PRO A C 1
ATOM 750 O O . PRO A 1 97 ? 7.028 -19.146 -23.665 1 93.01 97 PRO A O 1
ATOM 753 N N . ASN A 1 98 ? 6.757 -16.955 -23.966 1 96.24 98 ASN A N 1
ATOM 754 C CA . ASN A 1 98 ? 8.183 -16.756 -24.203 1 96.24 98 ASN A CA 1
ATOM 755 C C . ASN A 1 98 ? 8.891 -16.233 -22.957 1 96.24 98 ASN A C 1
ATOM 757 O O . ASN A 1 98 ? 9.214 -15.046 -22.873 1 96.24 98 ASN A O 1
ATOM 761 N N . PHE A 1 99 ? 9.28 -17.159 -22.12 1 97.91 99 PHE A N 1
ATOM 762 C CA . PHE A 1 99 ? 9.893 -16.814 -20.843 1 97.91 99 PHE A CA 1
ATOM 763 C C . PHE A 1 99 ? 11.263 -16.181 -21.053 1 97.91 99 PHE A C 1
ATOM 765 O O . PHE A 1 99 ? 11.684 -15.325 -20.272 1 97.91 99 PHE A O 1
ATOM 772 N N . TYR A 1 100 ? 11.913 -16.572 -22.112 1 97.52 100 TYR A N 1
ATOM 773 C CA . TYR A 1 100 ? 13.233 -16.019 -22.395 1 97.52 100 TYR A CA 1
ATOM 774 C C . TYR A 1 100 ? 13.15 -14.524 -22.675 1 97.52 100 TYR A C 1
ATOM 776 O O . TYR A 1 100 ? 13.857 -13.728 -22.052 1 97.52 100 TYR A O 1
ATOM 784 N N . ASP A 1 101 ? 12.327 -14.124 -23.574 1 97.3 101 ASP A N 1
ATOM 785 C CA . ASP A 1 101 ? 12.196 -12.722 -23.959 1 97.3 101 ASP A CA 1
ATOM 786 C C . ASP A 1 101 ? 11.709 -11.873 -22.787 1 97.3 101 ASP A C 1
ATOM 788 O O . ASP A 1 101 ? 12.165 -10.743 -22.6 1 97.3 101 ASP A O 1
ATOM 792 N N . SER A 1 102 ? 10.762 -12.414 -22.089 1 97.32 102 SER A N 1
ATOM 793 C CA . SER A 1 102 ? 10.266 -11.708 -20.913 1 97.32 102 SER A CA 1
ATOM 794 C C . SER A 1 102 ? 11.379 -11.475 -19.897 1 97.32 102 SER A C 1
ATOM 796 O O . SER A 1 102 ? 11.557 -10.357 -19.409 1 97.32 102 SER A O 1
ATOM 798 N N . ALA A 1 103 ? 12.127 -12.523 -19.63 1 97.49 103 ALA A N 1
ATOM 799 C CA . ALA A 1 103 ? 13.24 -12.419 -18.69 1 97.49 103 ALA A CA 1
ATOM 800 C C . ALA A 1 103 ? 14.32 -11.48 -19.22 1 97.49 103 ALA A C 1
ATOM 802 O O . ALA A 1 103 ? 14.905 -10.704 -18.461 1 97.49 103 ALA A O 1
ATOM 803 N N . LYS A 1 104 ? 14.56 -11.55 -20.478 1 97.1 104 LYS A N 1
ATOM 804 C CA . LYS A 1 104 ? 15.6 -10.735 -21.099 1 97.1 104 LYS A CA 1
ATOM 805 C C . LYS A 1 104 ? 15.274 -9.248 -20.985 1 97.1 104 LYS A C 1
ATOM 807 O O . LYS A 1 104 ? 16.168 -8.425 -20.775 1 97.1 104 LYS A O 1
ATOM 812 N N . SER A 1 105 ? 14.024 -8.89 -21.153 1 96.78 105 SER A N 1
ATOM 813 C CA . SER A 1 105 ? 13.608 -7.496 -21.039 1 96.78 105 SER A CA 1
ATOM 814 C C . SER A 1 105 ? 13.978 -6.918 -19.677 1 96.78 105 SER A C 1
ATOM 816 O O . SER A 1 105 ? 14.43 -5.775 -19.583 1 96.78 105 SER A O 1
ATOM 818 N N . SER A 1 106 ? 13.811 -7.681 -18.622 1 96.76 106 SER A N 1
ATOM 819 C CA . SER A 1 106 ? 14.176 -7.249 -17.277 1 96.76 106 SER A CA 1
ATOM 820 C C . SER A 1 106 ? 15.688 -7.269 -17.081 1 96.76 106 SER A C 1
ATOM 822 O O . SER A 1 106 ? 16.258 -6.336 -16.511 1 96.76 106 SER A O 1
ATOM 824 N N . ALA A 1 107 ? 16.339 -8.331 -17.554 1 96.02 107 ALA A N 1
ATOM 825 C CA . ALA A 1 107 ? 17.781 -8.492 -17.392 1 96.02 107 ALA A CA 1
ATOM 826 C C . ALA A 1 107 ? 18.539 -7.351 -18.065 1 96.02 107 ALA A C 1
ATOM 828 O O . ALA A 1 107 ? 19.552 -6.878 -17.544 1 96.02 107 ALA A O 1
ATOM 829 N N . ASP A 1 108 ? 18.059 -6.918 -19.189 1 95.82 108 ASP A N 1
ATOM 830 C CA . ASP A 1 108 ? 18.71 -5.85 -19.941 1 95.82 108 ASP A CA 1
ATOM 831 C C . ASP A 1 108 ? 18.724 -4.547 -19.144 1 95.82 108 ASP A C 1
ATOM 833 O O . ASP A 1 108 ? 19.628 -3.725 -19.306 1 95.82 108 ASP A O 1
ATOM 837 N N . VAL A 1 109 ? 17.773 -4.368 -18.294 1 95.17 109 VAL A N 1
ATOM 838 C CA . VAL A 1 109 ? 17.669 -3.157 -17.486 1 95.17 109 VAL A CA 1
ATOM 839 C C . VAL A 1 109 ? 18.506 -3.309 -16.218 1 95.17 109 VAL A C 1
ATOM 841 O O . VAL A 1 109 ? 19.182 -2.367 -15.797 1 95.17 109 VAL A O 1
ATOM 844 N N . LEU A 1 110 ? 18.559 -4.446 -15.637 1 94.7 110 LEU A N 1
ATOM 845 C CA . LEU A 1 110 ? 19.12 -4.663 -14.308 1 94.7 110 LEU A CA 1
ATOM 846 C C . LEU A 1 110 ? 20.629 -4.871 -14.382 1 94.7 110 LEU A C 1
ATOM 848 O O . LEU A 1 110 ? 21.355 -4.513 -13.452 1 94.7 110 LEU A O 1
ATOM 852 N N . PHE A 1 111 ? 21.006 -5.529 -15.494 1 90.85 111 PHE A N 1
ATOM 853 C CA . PHE A 1 111 ? 22.396 -5.969 -15.537 1 90.85 111 PHE A CA 1
ATOM 854 C C . PHE A 1 111 ? 23.133 -5.322 -16.703 1 90.85 111 PHE A C 1
ATOM 856 O O . PHE A 1 111 ? 22.563 -5.143 -17.782 1 90.85 111 PHE A O 1
ATOM 863 N N . ASN A 1 112 ? 24.285 -4.901 -16.487 1 86.07 112 ASN A N 1
ATOM 864 C CA . ASN A 1 112 ? 25.215 -4.427 -17.506 1 86.07 112 ASN A CA 1
ATOM 865 C C . ASN A 1 112 ? 26.6 -5.045 -17.332 1 86.07 112 ASN A C 1
ATOM 867 O O . ASN A 1 112 ? 27.329 -4.691 -16.404 1 86.07 112 ASN A O 1
ATOM 871 N N . PRO A 1 113 ? 27.078 -5.965 -18.317 1 81.13 113 PRO A N 1
ATOM 872 C CA . PRO A 1 113 ? 26.355 -6.368 -19.526 1 81.13 113 PRO A CA 1
ATOM 873 C C . PRO A 1 113 ? 25.166 -7.278 -19.228 1 81.13 113 PRO A C 1
ATOM 875 O O . PRO A 1 113 ? 25.053 -7.809 -18.12 1 81.13 113 PRO A O 1
ATOM 878 N N . ALA A 1 114 ? 24.415 -7.485 -20.311 1 78.18 114 ALA A N 1
ATOM 879 C CA . ALA A 1 114 ? 23.234 -8.331 -20.161 1 78.18 114 ALA A CA 1
ATOM 880 C C . ALA A 1 114 ? 23.624 -9.75 -19.759 1 78.18 114 ALA A C 1
ATOM 882 O O . ALA A 1 114 ? 24.638 -10.278 -20.223 1 78.18 114 ALA A O 1
ATOM 883 N N . ASN A 1 115 ? 22.923 -10.326 -18.752 1 80.88 115 ASN A N 1
ATOM 884 C CA . ASN A 1 115 ? 23.13 -11.671 -18.226 1 80.88 115 ASN A CA 1
ATOM 885 C C . ASN A 1 115 ? 22.251 -12.694 -18.94 1 80.88 115 ASN A C 1
ATOM 887 O O . ASN A 1 115 ? 21.113 -12.934 -18.531 1 80.88 115 ASN A O 1
ATOM 891 N N . SER A 1 116 ? 22.724 -13.378 -19.972 1 88.44 116 SER A N 1
ATOM 892 C CA . SER A 1 116 ? 21.95 -14.355 -20.73 1 88.44 116 SER A CA 1
ATOM 893 C C . SER A 1 116 ? 21.583 -15.559 -19.869 1 88.44 116 SER A C 1
ATOM 895 O O . SER A 1 116 ? 20.552 -16.196 -20.091 1 88.44 116 SER A O 1
ATOM 897 N N . GLU A 1 117 ? 22.442 -15.863 -18.94 1 92.96 117 GLU A N 1
ATOM 898 C CA . GLU A 1 117 ? 22.176 -16.985 -18.044 1 92.96 117 GLU A CA 1
ATOM 899 C C . GLU A 1 117 ? 20.875 -16.781 -17.274 1 92.96 117 GLU A C 1
ATOM 901 O O . GLU A 1 117 ? 20.124 -17.732 -17.05 1 92.96 117 GLU A O 1
ATOM 906 N N . PHE A 1 118 ? 20.647 -15.559 -16.951 1 95.13 118 PHE A N 1
ATOM 907 C CA . PHE A 1 118 ? 19.417 -15.197 -16.258 1 95.13 118 PHE A CA 1
ATOM 908 C C . PHE A 1 118 ? 18.196 -15.619 -17.066 1 95.13 118 PHE A C 1
ATOM 910 O O . PHE A 1 118 ? 17.322 -16.324 -16.558 1 95.13 118 PHE A O 1
ATOM 917 N N . SER A 1 119 ? 18.185 -15.3 -18.307 1 96.67 119 SER A N 1
ATOM 918 C CA . SER A 1 119 ? 17.057 -15.571 -19.193 1 96.67 119 SER A CA 1
ATOM 919 C C . SER A 1 119 ? 16.944 -17.06 -19.503 1 96.67 119 SER A C 1
ATOM 921 O O . SER A 1 119 ? 15.839 -17.6 -19.585 1 96.67 119 SER A O 1
ATOM 923 N N . GLU A 1 120 ? 18.068 -17.685 -19.604 1 97.46 120 GLU A N 1
ATOM 924 C CA . GLU A 1 120 ? 18.087 -19.11 -19.921 1 97.46 120 GLU A CA 1
ATOM 925 C C . GLU A 1 120 ? 17.529 -19.939 -18.768 1 97.46 120 GLU A C 1
ATOM 927 O O . GLU A 1 120 ? 16.747 -20.867 -18.985 1 97.46 120 GLU A O 1
ATOM 932 N N . ILE A 1 121 ? 17.927 -19.626 -17.59 1 97.7 121 ILE A N 1
ATOM 933 C CA . ILE A 1 121 ? 17.472 -20.349 -16.408 1 97.7 121 ILE A CA 1
ATOM 934 C C . ILE A 1 121 ? 15.964 -20.179 -16.246 1 97.7 121 ILE A C 1
ATOM 936 O O . ILE A 1 121 ? 15.246 -21.15 -15.993 1 97.7 121 ILE A O 1
ATOM 940 N N . LEU A 1 122 ? 15.456 -18.978 -16.47 1 97.99 122 LEU A N 1
ATOM 941 C CA . LEU A 1 122 ? 14.037 -18.693 -16.293 1 97.99 122 LEU A CA 1
ATOM 942 C C . LEU A 1 122 ? 13.212 -19.321 -17.411 1 97.99 122 LEU A C 1
ATOM 944 O O . LEU A 1 122 ? 12.076 -19.746 -17.186 1 97.99 122 LEU A O 1
ATOM 948 N N . GLN A 1 123 ? 13.801 -19.369 -18.583 1 97.83 123 GLN A N 1
ATOM 949 C CA . GLN A 1 123 ? 13.147 -20.093 -19.668 1 97.83 123 GLN A CA 1
ATOM 950 C C . GLN A 1 123 ? 13.017 -21.577 -19.338 1 97.83 123 GLN A C 1
ATOM 952 O O . GLN A 1 123 ? 11.954 -22.171 -19.532 1 97.83 123 GLN A O 1
ATOM 957 N N . GLU A 1 124 ? 14.092 -22.142 -18.883 1 98.08 124 GLU A N 1
ATOM 958 C CA . GLU A 1 124 ? 14.075 -23.563 -18.547 1 98.08 124 GLU A CA 1
ATOM 959 C C . GLU A 1 124 ? 13.038 -23.862 -17.468 1 98.08 124 GLU A C 1
ATOM 961 O O . GLU A 1 124 ? 12.239 -24.79 -17.609 1 98.08 124 GLU A O 1
ATOM 966 N N . TYR A 1 125 ? 13.034 -23.094 -16.432 1 98.13 125 TYR A N 1
ATOM 967 C CA . TYR A 1 125 ? 12.087 -23.296 -15.34 1 98.13 125 TYR A CA 1
ATOM 968 C C . TYR A 1 125 ? 10.655 -23.079 -15.813 1 98.13 125 TYR A C 1
ATOM 970 O O . TYR A 1 125 ? 9.765 -23.874 -15.503 1 98.13 125 TYR A O 1
ATOM 978 N N . GLY A 1 126 ? 10.425 -21.985 -16.541 1 97.99 126 GLY A N 1
ATOM 979 C CA . GLY A 1 126 ? 9.102 -21.709 -17.078 1 97.99 126 GLY A CA 1
ATOM 980 C C . GLY A 1 126 ? 8.56 -22.836 -17.937 1 97.99 126 GLY A C 1
ATOM 981 O O . GLY A 1 126 ? 7.399 -23.227 -17.796 1 97.99 126 GLY A O 1
ATOM 982 N N . ASN A 1 127 ? 9.431 -23.363 -18.792 1 97.29 127 ASN A N 1
ATOM 983 C CA . ASN A 1 127 ? 9.022 -24.466 -19.655 1 97.29 127 ASN A CA 1
ATOM 984 C C . ASN A 1 127 ? 8.647 -25.703 -18.845 1 97.29 127 ASN A C 1
ATOM 986 O O . ASN A 1 127 ? 7.673 -26.387 -19.164 1 97.29 127 ASN A O 1
ATOM 990 N N . LYS A 1 128 ? 9.415 -25.962 -17.863 1 97.28 128 LYS A N 1
ATOM 991 C CA . LYS A 1 128 ? 9.112 -27.097 -16.996 1 97.28 128 LYS A CA 1
ATOM 992 C C . LYS A 1 128 ? 7.766 -26.913 -16.3 1 97.28 128 LYS A C 1
ATOM 994 O O . LYS A 1 128 ? 6.982 -27.859 -16.192 1 97.28 128 LYS A O 1
ATOM 999 N N . MET A 1 129 ? 7.508 -25.702 -15.859 1 97.63 129 MET A N 1
ATOM 1000 C CA . MET A 1 129 ? 6.25 -25.41 -15.178 1 97.63 129 MET A CA 1
ATOM 1001 C C . MET A 1 129 ? 5.066 -25.588 -16.121 1 97.63 129 MET A C 1
ATOM 1003 O O . MET A 1 129 ? 4.009 -26.072 -15.713 1 97.63 129 MET A O 1
ATOM 1007 N N . VAL A 1 130 ? 5.241 -25.208 -17.338 1 96.68 130 VAL A N 1
ATOM 1008 C CA . VAL A 1 130 ? 4.184 -25.393 -18.327 1 96.68 130 VAL A CA 1
ATOM 1009 C C . VAL A 1 130 ? 3.878 -26.881 -18.483 1 96.68 130 VAL A C 1
ATOM 10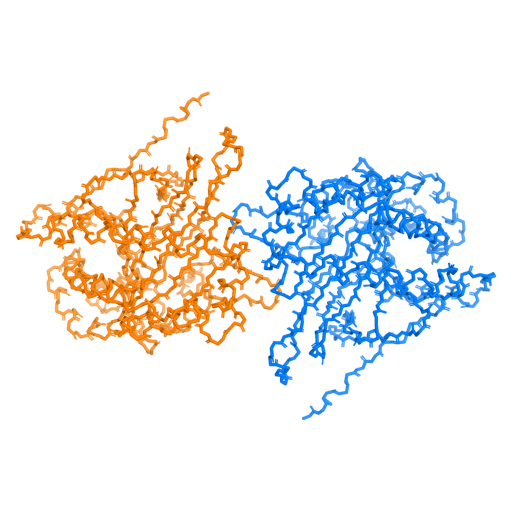11 O O . VAL A 1 130 ? 2.714 -27.288 -18.461 1 96.68 130 VAL A O 1
ATOM 1014 N N . GLU A 1 131 ? 4.905 -27.662 -18.599 1 95.39 131 GLU A N 1
ATOM 1015 C CA . GLU A 1 131 ? 4.745 -29.105 -18.752 1 95.39 131 GLU A CA 1
ATOM 1016 C C . GLU A 1 131 ? 4.021 -29.71 -17.553 1 95.39 131 GLU A C 1
ATOM 1018 O O . GLU A 1 131 ? 3.074 -30.481 -17.717 1 95.39 131 GLU A O 1
ATOM 1023 N N . ILE A 1 132 ? 4.438 -29.32 -16.416 1 96.19 132 ILE A N 1
ATOM 1024 C CA . ILE A 1 132 ? 3.861 -29.838 -15.181 1 96.19 132 ILE A CA 1
ATOM 1025 C C . ILE A 1 132 ? 2.409 -29.381 -15.058 1 96.19 132 ILE A C 1
ATOM 1027 O O . ILE A 1 132 ? 1.536 -30.162 -14.672 1 96.19 132 ILE A O 1
ATOM 1031 N N . SER A 1 133 ? 2.147 -28.117 -15.371 1 96.11 133 SER A N 1
ATOM 1032 C CA . SER A 1 133 ? 0.802 -27.562 -15.263 1 96.11 133 SER A CA 1
ATOM 1033 C C . SER A 1 133 ? -0.185 -28.327 -16.139 1 96.11 133 SER A C 1
ATOM 1035 O O . SER A 1 133 ? -1.313 -28.597 -15.722 1 96.11 133 SER A O 1
ATOM 1037 N N . ARG A 1 134 ? 0.225 -28.696 -17.329 1 93.27 134 ARG A N 1
ATOM 1038 C CA . ARG A 1 134 ? -0.636 -29.448 -18.237 1 93.27 134 ARG A CA 1
ATOM 1039 C C . ARG A 1 134 ? -1 -30.806 -17.646 1 93.27 134 ARG A C 1
ATOM 1041 O O . ARG A 1 134 ? -2.166 -31.206 -17.669 1 93.27 134 ARG A O 1
ATOM 1048 N N . LYS A 1 135 ? -0.057 -31.433 -17.096 1 92.01 135 LYS A N 1
ATOM 1049 C CA . LYS A 1 135 ? -0.292 -32.742 -16.493 1 92.01 135 LYS A CA 1
ATOM 1050 C C . LYS A 1 135 ? -1.209 -32.631 -15.278 1 92.01 135 LYS A C 1
ATOM 1052 O O . LYS A 1 135 ? -2.149 -33.414 -15.13 1 92.01 135 LYS A O 1
ATOM 1057 N N . ILE A 1 136 ? -0.917 -31.664 -14.437 1 94.05 136 ILE A N 1
ATOM 1058 C CA . ILE A 1 136 ? -1.697 -31.464 -13.221 1 94.05 136 ILE A CA 1
ATOM 1059 C C . ILE A 1 136 ? -3.151 -31.166 -13.583 1 94.05 136 ILE A C 1
ATOM 1061 O O . ILE A 1 136 ? -4.073 -31.675 -12.942 1 94.05 136 ILE A O 1
ATOM 1065 N N . LEU A 1 137 ? -3.333 -30.321 -14.556 1 93.4 137 LEU A N 1
ATOM 1066 C CA . LEU A 1 137 ? -4.683 -29.922 -14.939 1 93.4 137 LEU A CA 1
ATOM 1067 C C . LEU A 1 137 ? -5.5 -31.129 -15.389 1 93.4 137 LEU A C 1
ATOM 1069 O O . LEU A 1 137 ? -6.697 -31.213 -15.106 1 93.4 137 LEU A O 1
ATOM 1073 N N . GLU A 1 138 ? -4.892 -32.029 -16.073 1 89.86 138 GLU A N 1
ATOM 1074 C CA . GLU A 1 138 ? -5.58 -33.255 -16.469 1 89.86 138 GLU A CA 1
ATOM 1075 C C . GLU A 1 138 ? -6.104 -34.011 -15.252 1 89.86 138 GLU A C 1
ATOM 1077 O O . GLU A 1 138 ? -7.248 -34.469 -15.245 1 89.86 138 GLU A O 1
ATOM 1082 N N . TYR A 1 139 ? -5.271 -34.12 -14.267 1 90.47 139 TYR A N 1
ATOM 1083 C CA . TYR A 1 139 ? -5.679 -34.819 -13.054 1 90.47 139 TYR A CA 1
ATOM 1084 C C . TYR A 1 139 ? -6.771 -34.05 -12.321 1 90.47 139 TYR A C 1
ATOM 1086 O O . TYR A 1 139 ? -7.698 -34.648 -11.769 1 90.47 139 TYR A O 1
ATOM 1094 N N . VAL A 1 140 ? -6.65 -32.758 -12.294 1 92.93 140 VAL A N 1
ATOM 1095 C CA . VAL A 1 140 ? -7.637 -31.925 -11.614 1 92.93 140 VAL A CA 1
ATOM 1096 C C . VAL A 1 140 ? -8.995 -32.07 -12.297 1 92.93 140 VAL A C 1
ATOM 1098 O O . VAL A 1 140 ? -10.029 -32.139 -11.628 1 92.93 140 VAL A O 1
ATOM 1101 N N . LEU A 1 141 ? -9.009 -32.14 -13.617 1 91.67 141 LEU A N 1
ATOM 1102 C CA . LEU A 1 141 ? -10.254 -32.306 -14.36 1 91.67 141 LEU A CA 1
ATOM 1103 C C . LEU A 1 141 ? -10.873 -33.672 -14.083 1 91.67 141 LEU A C 1
ATOM 1105 O O . LEU A 1 141 ? -12.094 -33.789 -13.95 1 91.67 141 LEU A O 1
ATOM 1109 N N . VAL A 1 142 ? -10.046 -34.626 -13.94 1 87.08 142 VAL A N 1
ATOM 1110 C CA . VAL A 1 142 ? -10.533 -35.974 -13.666 1 87.08 142 VAL A CA 1
ATOM 1111 C C . VAL A 1 142 ? -11.158 -36.025 -12.273 1 87.08 142 VAL A C 1
ATOM 1113 O O . VAL A 1 142 ? -12.072 -36.814 -12.025 1 87.08 142 VAL A O 1
ATOM 1116 N N . CYS A 1 143 ? -10.68 -35.168 -11.338 1 87.09 143 CYS A N 1
ATOM 1117 C CA . CYS A 1 143 ? -11.232 -35.085 -9.99 1 87.09 143 CYS A CA 1
ATOM 1118 C C . CYS A 1 143 ? -12.695 -34.66 -10.026 1 87.09 143 CYS A C 1
ATOM 1120 O O . CYS A 1 143 ? -13.431 -34.869 -9.059 1 87.09 143 CYS A O 1
ATOM 1122 N N . LEU A 1 144 ? -13.161 -34.092 -11.091 1 88.85 144 LEU A N 1
ATOM 1123 C CA . LEU A 1 144 ? -14.549 -33.664 -11.222 1 88.85 144 LEU A CA 1
ATOM 1124 C C . LEU A 1 144 ? -15.431 -34.816 -11.692 1 88.85 144 LEU A C 1
ATOM 1126 O O . LEU A 1 144 ? -16.657 -34.754 -11.571 1 88.85 144 LEU A O 1
ATOM 1130 N N . GLY A 1 145 ? -14.854 -35.805 -12.259 1 84.8 145 GLY A N 1
ATOM 1131 C CA . GLY A 1 145 ? -15.576 -36.97 -12.744 1 84.8 145 GLY A CA 1
ATOM 1132 C C . GLY A 1 145 ? -14.988 -37.549 -14.017 1 84.8 145 GLY A C 1
ATOM 1133 O O . GLY A 1 145 ? -14.18 -36.901 -14.685 1 84.8 145 GLY A O 1
ATOM 1134 N N . ASP A 1 146 ? -15.54 -38.74 -14.275 1 78.55 146 ASP A N 1
ATOM 1135 C CA . ASP A 1 146 ? -15.088 -39.423 -15.483 1 78.55 146 ASP A CA 1
ATOM 1136 C C . ASP A 1 146 ? -15.493 -38.648 -16.736 1 78.55 146 ASP A C 1
ATOM 1138 O O . ASP A 1 146 ? -16.598 -38.105 -16.806 1 78.55 146 ASP A O 1
ATOM 1142 N N . GLY A 1 147 ? -14.631 -38.413 -17.68 1 79.21 147 GLY A N 1
ATOM 1143 C CA . GLY A 1 147 ? -14.96 -37.796 -18.955 1 79.21 147 GLY A CA 1
ATOM 1144 C C . GLY A 1 147 ? -14.589 -36.326 -19.02 1 79.21 147 GLY A C 1
ATOM 1145 O O . GLY A 1 147 ? -14.614 -35.721 -20.094 1 79.21 147 GLY A O 1
ATOM 1146 N N . PHE A 1 148 ? -14.298 -35.782 -17.893 1 84.87 148 PHE A N 1
ATOM 1147 C CA . PHE A 1 148 ? -14.063 -34.343 -17.895 1 84.87 148 PHE A CA 1
ATOM 1148 C C . PHE A 1 148 ? -12.66 -34.024 -18.396 1 84.87 148 PHE A C 1
ATOM 1150 O O . PHE A 1 148 ? -12.355 -32.871 -18.71 1 84.87 148 PHE A O 1
ATOM 1157 N N . GLY A 1 149 ? -11.772 -34.99 -18.53 1 80.45 149 GLY A N 1
ATOM 1158 C CA . GLY A 1 149 ? -10.456 -34.789 -19.114 1 80.45 149 GLY A CA 1
ATOM 1159 C C . GLY A 1 149 ? -10.506 -34.195 -20.509 1 80.45 149 GLY A C 1
ATOM 1160 O O . GLY A 1 149 ? -9.559 -33.536 -20.943 1 80.45 149 GLY A O 1
ATOM 1161 N N . GLN A 1 150 ? -11.657 -34.399 -21.188 1 80.1 150 GLN A N 1
ATOM 1162 C CA . GLN A 1 150 ? -11.818 -33.929 -22.56 1 80.1 150 GLN A CA 1
ATOM 1163 C C . GLN A 1 150 ? -11.812 -32.404 -22.623 1 80.1 150 GLN A C 1
ATOM 1165 O O . GLN A 1 150 ? -11.521 -31.822 -23.67 1 80.1 150 GLN A O 1
ATOM 1170 N N . TYR A 1 151 ? -12.134 -31.796 -21.551 1 86.18 151 TYR A N 1
ATOM 1171 C CA . TYR A 1 151 ? -12.236 -30.341 -21.544 1 86.18 151 TYR A CA 1
ATOM 1172 C C . TYR A 1 151 ? -10.856 -29.697 -21.6 1 86.18 151 TYR A C 1
ATOM 1174 O O . TYR A 1 151 ? -10.733 -28.5 -21.873 1 86.18 151 TYR A O 1
ATOM 1182 N N . PHE A 1 152 ? -9.825 -30.497 -21.301 1 83.83 152 PHE A N 1
ATOM 1183 C CA . PHE A 1 152 ? -8.48 -29.94 -21.386 1 83.83 152 PHE A CA 1
ATOM 1184 C C . PHE A 1 152 ? -8.229 -29.339 -22.763 1 83.83 152 PHE A C 1
ATOM 1186 O O . PHE A 1 152 ? -7.769 -28.2 -22.875 1 83.83 152 PHE A O 1
ATOM 1193 N N . GLY A 1 153 ? -8.495 -30.038 -23.854 1 84.7 153 GLY A N 1
ATOM 1194 C CA . GLY A 1 153 ? -8.23 -29.616 -25.22 1 84.7 153 GLY A CA 1
ATOM 1195 C C . GLY A 1 153 ? -9.125 -28.48 -25.678 1 84.7 153 GLY A C 1
ATOM 1196 O O . GLY A 1 153 ? -8.715 -27.648 -26.49 1 84.7 153 GLY A O 1
ATOM 1197 N N . SER A 1 154 ? -10.295 -28.367 -25.109 1 85.44 154 SER A N 1
ATOM 1198 C CA . SER A 1 154 ? -11.242 -27.374 -25.604 1 85.44 154 SER A CA 1
ATOM 1199 C C . SER A 1 154 ? -11.222 -26.114 -24.745 1 85.44 154 SER A C 1
ATOM 1201 O O . SER A 1 154 ? -11.339 -25.001 -25.263 1 85.44 154 SER A O 1
ATOM 1203 N N . GLU A 1 155 ? -10.96 -26.329 -23.473 1 90.3 155 GLU A N 1
ATOM 1204 C CA . GLU A 1 155 ? -11.178 -25.213 -22.558 1 90.3 155 GLU A CA 1
ATOM 1205 C C . GLU A 1 155 ? -9.854 -24.647 -22.052 1 90.3 155 GLU A C 1
ATOM 1207 O O . GLU A 1 155 ? -9.779 -23.48 -21.664 1 90.3 155 GLU A O 1
ATOM 1212 N N . PHE A 1 156 ? -8.738 -25.424 -22.082 1 91.61 156 PHE A N 1
ATOM 1213 C CA . PHE A 1 156 ? -7.534 -25.008 -21.374 1 91.61 156 PHE A CA 1
ATOM 1214 C C . PHE A 1 156 ? -6.332 -24.995 -22.311 1 91.61 156 PHE A C 1
ATOM 1216 O O . PHE A 1 156 ? -5.194 -24.826 -21.868 1 91.61 156 PHE A O 1
ATOM 1223 N N . PHE A 1 157 ? -6.562 -25.167 -23.559 1 86.77 157 PHE A N 1
ATOM 1224 C CA . PHE A 1 157 ? -5.495 -25.304 -24.544 1 86.77 157 PHE A CA 1
ATOM 1225 C C . PHE A 1 157 ? -4.725 -23.997 -24.693 1 86.77 157 PHE A C 1
ATOM 1227 O O . PHE A 1 157 ? -3.517 -24.007 -24.939 1 86.77 157 PHE A O 1
ATOM 1234 N N . ASN A 1 158 ? -5.362 -22.839 -24.536 1 90.28 158 ASN A N 1
ATOM 1235 C CA . ASN A 1 158 ? -4.736 -21.542 -24.768 1 90.28 158 ASN A CA 1
ATOM 1236 C C . ASN A 1 158 ? -4.233 -20.921 -23.468 1 90.28 158 ASN A C 1
ATOM 1238 O O . ASN A 1 158 ? -3.89 -19.738 -23.432 1 90.28 158 ASN A O 1
ATOM 1242 N N . CYS A 1 159 ? -4.25 -21.732 -22.48 1 91.45 159 CYS A N 1
ATOM 1243 C CA . CYS A 1 159 ? -3.738 -21.232 -21.209 1 91.45 159 CYS A CA 1
ATOM 1244 C C . CYS A 1 159 ? -2.257 -20.888 -21.315 1 91.45 159 CYS A C 1
ATOM 1246 O O . CYS A 1 159 ? -1.528 -21.5 -22.097 1 91.45 159 CYS A O 1
ATOM 1248 N N . HIS A 1 160 ? -1.921 -19.898 -20.663 1 90.87 160 HIS A N 1
ATOM 1249 C CA . HIS A 1 160 ? -0.52 -19.52 -20.508 1 90.87 160 HIS A CA 1
ATOM 1250 C C . HIS A 1 160 ? -0.178 -19.262 -19.045 1 90.87 160 HIS A C 1
ATOM 1252 O O . HIS A 1 160 ? -1.048 -19.345 -18.175 1 90.87 160 HIS A O 1
ATOM 1258 N N . GLY A 1 161 ? 1.081 -19.143 -18.803 1 94.94 161 GLY A N 1
ATOM 1259 C CA . GLY A 1 161 ? 1.473 -18.972 -17.413 1 94.94 161 GLY A CA 1
ATOM 1260 C C . GLY A 1 161 ? 2.512 -17.885 -17.216 1 94.94 161 GLY A C 1
ATOM 1261 O O . GLY A 1 161 ? 3.096 -17.393 -18.184 1 94.94 161 GLY A O 1
ATOM 1262 N N . TYR A 1 162 ? 2.591 -17.451 -16.013 1 97.23 162 TYR A N 1
ATOM 1263 C CA . TYR A 1 162 ? 3.691 -16.58 -15.616 1 97.23 162 TYR A CA 1
ATOM 1264 C C . TYR A 1 162 ? 4.267 -17.005 -14.271 1 97.23 162 TYR A C 1
ATOM 1266 O O . TYR A 1 162 ? 3.59 -17.667 -13.48 1 97.23 162 TYR A O 1
ATOM 1274 N N . LEU A 1 163 ? 5.494 -16.644 -14.188 1 97.92 163 LEU A N 1
ATOM 1275 C CA . LEU A 1 163 ? 6.278 -16.959 -12.999 1 97.92 163 LEU A CA 1
ATOM 1276 C C . LEU A 1 163 ? 6.502 -15.712 -12.149 1 97.92 163 LEU A C 1
ATOM 1278 O O . LEU A 1 163 ? 6.797 -14.639 -12.68 1 97.92 163 LEU A O 1
ATOM 1282 N N . ARG A 1 164 ? 6.354 -15.864 -10.828 1 97.9 164 ARG A N 1
ATOM 1283 C CA . ARG A 1 164 ? 6.792 -14.846 -9.878 1 97.9 164 ARG A CA 1
ATOM 1284 C C . ARG A 1 164 ? 7.896 -15.381 -8.972 1 97.9 164 ARG A C 1
ATOM 1286 O O . ARG A 1 164 ? 7.704 -16.377 -8.272 1 97.9 164 ARG A O 1
ATOM 1293 N N . ILE A 1 165 ? 9.022 -14.753 -9.063 1 98.32 165 ILE A N 1
ATOM 1294 C CA . ILE A 1 165 ? 10.075 -14.972 -8.078 1 98.32 165 ILE A CA 1
ATOM 1295 C C . ILE A 1 165 ? 9.856 -14.054 -6.877 1 98.32 165 ILE A C 1
ATOM 1297 O O . ILE A 1 165 ? 9.949 -12.83 -6.998 1 98.32 165 ILE A O 1
ATOM 1301 N N . VAL A 1 166 ? 9.591 -14.654 -5.767 1 97.67 166 VAL A N 1
ATOM 1302 C CA . VAL A 1 166 ? 9.173 -13.865 -4.613 1 97.67 166 VAL A CA 1
ATOM 1303 C C . VAL A 1 166 ? 10.242 -13.932 -3.525 1 97.67 166 VAL A C 1
ATOM 1305 O O . VAL A 1 166 ? 10.747 -15.012 -3.208 1 97.67 166 VAL A O 1
ATOM 1308 N N . ASN A 1 167 ? 10.59 -12.852 -2.999 1 96.82 167 ASN A N 1
ATOM 1309 C CA . ASN A 1 167 ? 11.484 -12.721 -1.853 1 96.82 167 ASN A CA 1
ATOM 1310 C C . ASN A 1 167 ? 10.774 -12.093 -0.657 1 96.82 167 ASN A C 1
ATOM 1312 O O . ASN A 1 167 ? 10.159 -11.033 -0.782 1 96.82 167 ASN A O 1
ATOM 1316 N N . TYR A 1 168 ? 10.809 -12.753 0.445 1 94.97 168 TYR A N 1
ATOM 1317 C CA . TYR A 1 168 ? 10.349 -12.194 1.712 1 94.97 168 TYR A CA 1
ATOM 1318 C C . TYR A 1 168 ? 11.528 -11.81 2.598 1 94.97 168 TYR A C 1
ATOM 1320 O O . TYR A 1 168 ? 12.277 -12.677 3.056 1 94.97 168 TYR A O 1
ATOM 1328 N N . SER A 1 169 ? 11.662 -10.544 2.824 1 92.68 169 SER A N 1
ATOM 1329 C CA . SER A 1 169 ? 12.704 -10.094 3.74 1 92.68 169 SER A CA 1
ATOM 1330 C C . SER A 1 169 ? 12.332 -10.391 5.189 1 92.68 169 SER A C 1
ATOM 1332 O O . SER A 1 169 ? 11.168 -10.269 5.574 1 92.68 169 SER A O 1
ATOM 1334 N N . PRO A 1 170 ? 13.325 -10.734 5.943 1 88.87 170 PRO A N 1
ATOM 1335 C CA . PRO A 1 170 ? 13.033 -11.068 7.339 1 88.87 170 PRO A CA 1
ATOM 1336 C C . PRO A 1 170 ? 12.661 -9.845 8.174 1 88.87 170 PRO A C 1
ATOM 1338 O O . PRO A 1 170 ? 13.155 -8.744 7.916 1 88.87 170 PRO A O 1
ATOM 1341 N N . PRO A 1 171 ? 11.759 -10.041 9.097 1 83.56 171 PRO A N 1
ATOM 1342 C CA . PRO A 1 171 ? 11.502 -8.947 10.037 1 83.56 171 PRO A CA 1
ATOM 1343 C C . PRO A 1 171 ? 12.66 -8.718 11.006 1 83.56 171 PRO A C 1
ATOM 1345 O O . PRO A 1 171 ? 13.451 -9.631 11.256 1 83.56 171 PRO A O 1
ATOM 1348 N N . ASN A 1 172 ? 13.05 -7.461 11.349 1 72.08 172 ASN A N 1
ATOM 1349 C CA . ASN A 1 172 ? 14.126 -7.164 12.288 1 72.08 172 ASN A CA 1
ATOM 1350 C C . ASN A 1 172 ? 13.913 -7.866 13.626 1 72.08 172 ASN A C 1
ATOM 1352 O O . ASN A 1 172 ? 14.875 -8.282 14.274 1 72.08 172 ASN A O 1
ATOM 1356 N N . THR A 1 173 ? 12.754 -7.732 14.257 1 61.76 173 THR A N 1
ATOM 1357 C CA . THR A 1 173 ? 12.545 -8.385 15.544 1 61.76 173 THR A CA 1
ATOM 1358 C C . THR A 1 173 ? 11.542 -9.528 15.414 1 61.76 173 THR A C 1
ATOM 1360 O O . THR A 1 173 ? 10.501 -9.377 14.772 1 61.76 173 THR A O 1
ATOM 1363 N N . LEU A 1 174 ? 12.051 -10.772 15.299 1 56.49 174 LEU A N 1
ATOM 1364 C CA . LEU A 1 174 ? 11.127 -11.9 15.338 1 56.49 174 LEU A CA 1
ATOM 1365 C C . LEU A 1 174 ? 10.209 -11.807 16.553 1 56.49 174 LEU A C 1
ATOM 1367 O O . LEU A 1 174 ? 10.656 -11.98 17.689 1 56.49 174 LEU A O 1
ATOM 1371 N N . ILE A 1 175 ? 9.574 -10.693 16.697 1 51.94 175 ILE A N 1
ATOM 1372 C CA . ILE A 1 175 ? 8.744 -10.655 17.896 1 51.94 175 ILE A CA 1
ATOM 1373 C C . ILE A 1 175 ? 7.767 -11.829 17.884 1 51.94 175 ILE A C 1
ATOM 1375 O O . ILE A 1 175 ? 7.481 -12.396 16.827 1 51.94 175 ILE A O 1
ATOM 1379 N N . ASP A 1 176 ? 7.332 -12.286 19.068 1 54.54 176 ASP A N 1
ATOM 1380 C CA . ASP A 1 176 ? 6.385 -13.312 19.492 1 54.54 176 ASP A CA 1
ATOM 1381 C C . ASP A 1 176 ? 5.166 -13.348 18.573 1 54.54 176 ASP A C 1
ATOM 1383 O O . ASP A 1 176 ? 4.437 -14.342 18.539 1 54.54 176 ASP A O 1
ATOM 1387 N N . GLU A 1 177 ? 5.029 -12.267 17.74 1 62.68 177 GLU A N 1
ATOM 1388 C CA . GLU A 1 177 ? 3.786 -12.254 16.975 1 62.68 177 GLU A CA 1
ATOM 1389 C C . GLU A 1 177 ? 4.034 -12.608 15.512 1 62.68 177 GLU A C 1
ATOM 1391 O O . GLU A 1 177 ? 5.105 -12.323 14.972 1 62.68 177 GLU A O 1
ATOM 1396 N N . GLN A 1 178 ? 3.301 -13.524 14.978 1 74.57 178 GLN A N 1
ATOM 1397 C CA . GLN A 1 178 ? 3.287 -13.939 13.58 1 74.57 178 GLN A CA 1
ATOM 1398 C C . GLN A 1 178 ? 3.231 -12.733 12.648 1 74.57 178 GLN A C 1
ATOM 1400 O O . GLN A 1 178 ? 2.276 -11.954 12.69 1 74.57 178 GLN A O 1
ATOM 1405 N N . VAL A 1 179 ? 4.373 -12.49 11.998 1 84.8 179 VAL A N 1
ATOM 1406 C CA . VAL A 1 179 ? 4.443 -11.404 11.026 1 84.8 179 VAL A CA 1
ATOM 1407 C C . VAL A 1 179 ? 4.002 -11.909 9.654 1 84.8 179 VAL A C 1
ATOM 1409 O O . VAL A 1 179 ? 4.486 -12.939 9.179 1 84.8 179 VAL A O 1
ATOM 1412 N N . GLU A 1 180 ? 3.067 -11.259 9.099 1 87.05 180 GLU A N 1
ATOM 1413 C CA . GLU A 1 180 ? 2.594 -11.659 7.777 1 87.05 180 GLU A CA 1
ATOM 1414 C C . GLU A 1 180 ? 3.507 -11.122 6.678 1 87.05 180 GLU A C 1
ATOM 1416 O O . GLU A 1 180 ? 3.694 -9.91 6.556 1 87.05 180 GLU A O 1
ATOM 1421 N N . GLY A 1 181 ? 4.102 -12.018 5.974 1 90.84 181 GLY A N 1
ATOM 1422 C CA . GLY A 1 181 ? 4.848 -11.625 4.788 1 90.84 181 GLY A CA 1
ATOM 1423 C C . GLY A 1 181 ? 3.957 -11.194 3.639 1 90.84 181 GLY A C 1
ATOM 1424 O O . GLY A 1 181 ? 4.231 -10.191 2.976 1 90.84 181 GLY A O 1
ATOM 1425 N N . LEU A 1 182 ? 2.954 -11.935 3.46 1 92.55 182 LEU A N 1
ATOM 1426 C CA . LEU A 1 182 ? 1.869 -11.64 2.531 1 92.55 182 LEU A CA 1
ATOM 1427 C C . LEU A 1 182 ? 0.517 -11.991 3.144 1 92.55 182 LEU A C 1
ATOM 1429 O O . LEU A 1 182 ? 0.3 -13.129 3.568 1 92.55 182 LEU A O 1
ATOM 1433 N N . GLY A 1 183 ? -0.373 -11.094 3.159 1 88.45 183 GLY A N 1
ATOM 1434 C CA . GLY A 1 183 ? -1.652 -11.251 3.833 1 88.45 183 GLY A CA 1
ATOM 1435 C C . GLY A 1 183 ? -2.594 -12.196 3.111 1 88.45 183 GLY A C 1
ATOM 1436 O O . GLY A 1 183 ? -2.288 -12.668 2.014 1 88.45 183 GLY A O 1
ATOM 1437 N N . MET A 1 184 ? -3.697 -12.445 3.701 1 88.53 184 MET A N 1
ATOM 1438 C CA . MET A 1 184 ? -4.721 -13.357 3.2 1 88.53 184 MET A CA 1
ATOM 1439 C C . MET A 1 184 ? -5.125 -12.992 1.775 1 88.53 184 MET A C 1
ATOM 1441 O O . MET A 1 184 ? -5.395 -11.826 1.481 1 88.53 184 MET A O 1
ATOM 1445 N N . HIS A 1 185 ? -5.164 -13.969 0.904 1 88.42 185 HIS A N 1
ATOM 1446 C CA . HIS A 1 185 ? -5.569 -13.756 -0.481 1 88.42 185 HIS A CA 1
ATOM 1447 C C . HIS A 1 185 ? -5.934 -15.074 -1.157 1 88.42 185 HIS A C 1
ATOM 1449 O O . HIS A 1 185 ? -5.731 -16.147 -0.584 1 88.42 185 HIS A O 1
ATOM 1455 N N . THR A 1 186 ? -6.584 -14.983 -2.285 1 91.36 186 THR A N 1
ATOM 1456 C CA . THR A 1 186 ? -6.777 -16.085 -3.222 1 91.36 186 THR A CA 1
ATOM 1457 C C . THR A 1 186 ? -6.089 -15.79 -4.552 1 91.36 186 THR A C 1
ATOM 1459 O O . THR A 1 186 ? -5.777 -14.636 -4.853 1 91.36 186 THR A O 1
ATOM 1462 N N . ASP A 1 187 ? -5.787 -16.842 -5.214 1 92.03 187 ASP A N 1
ATOM 1463 C CA . ASP A 1 187 ? -5.125 -16.651 -6.501 1 92.03 187 ASP A CA 1
ATOM 1464 C C . ASP A 1 187 ? -6.145 -16.537 -7.632 1 92.03 187 ASP A C 1
ATOM 1466 O O . ASP A 1 187 ? -7.147 -17.256 -7.646 1 92.03 187 ASP A O 1
ATOM 1470 N N . MET A 1 188 ? -5.939 -15.721 -8.574 1 91.04 188 MET A N 1
ATOM 1471 C CA . MET A 1 188 ? -6.854 -15.503 -9.691 1 91.04 188 MET A CA 1
ATOM 1472 C C . MET A 1 188 ? -6.674 -16.576 -10.759 1 91.04 188 MET A C 1
ATOM 1474 O O . MET A 1 188 ? -7.504 -16.706 -11.661 1 91.04 188 MET A O 1
ATOM 1478 N N . SER A 1 189 ? -5.694 -17.371 -10.73 1 94.22 189 SER A N 1
ATOM 1479 C CA . SER A 1 189 ? -5.298 -18.333 -11.753 1 94.22 189 SER A CA 1
ATOM 1480 C C . SER A 1 189 ? -6.243 -19.53 -11.782 1 94.22 189 SER A C 1
ATOM 1482 O O . SER A 1 189 ? -7.191 -19.598 -10.996 1 94.22 189 SER A O 1
ATOM 1484 N N . CYS A 1 190 ? -6.045 -20.417 -12.783 1 95.19 190 CYS A N 1
ATOM 1485 C CA . CYS A 1 190 ? -6.656 -21.741 -12.755 1 95.19 190 CYS A CA 1
ATOM 1486 C C . CYS A 1 190 ? -6.04 -22.603 -11.66 1 95.19 190 CYS A C 1
ATOM 1488 O O . CYS A 1 190 ? -6.734 -23.029 -10.734 1 95.19 190 CYS A O 1
ATOM 1490 N N . ILE A 1 191 ? -4.774 -22.781 -11.763 1 96.69 191 ILE A N 1
ATOM 1491 C CA . ILE A 1 191 ? -4.001 -23.423 -10.706 1 96.69 191 ILE A CA 1
ATOM 1492 C C . ILE A 1 191 ? -2.694 -22.663 -10.488 1 96.69 191 ILE A C 1
ATOM 1494 O O . ILE A 1 191 ? -2.23 -21.945 -11.377 1 96.69 191 ILE A O 1
ATOM 1498 N N . THR A 1 192 ? -2.168 -22.773 -9.354 1 98 192 THR A N 1
ATOM 1499 C CA . THR A 1 192 ? -0.876 -22.21 -8.976 1 98 192 THR A CA 1
ATOM 1500 C C . THR A 1 192 ? 0.051 -23.296 -8.439 1 98 192 THR A C 1
ATOM 1502 O O . THR A 1 192 ? -0.375 -24.156 -7.666 1 98 192 THR A O 1
ATOM 1505 N N . ILE A 1 193 ? 1.222 -23.311 -8.899 1 98.26 193 ILE A N 1
ATOM 1506 C CA . ILE A 1 193 ? 2.246 -24.23 -8.415 1 98.26 193 ILE A CA 1
ATOM 1507 C C . ILE A 1 193 ? 3.307 -23.457 -7.635 1 98.26 193 ILE A C 1
ATOM 1509 O O . ILE A 1 193 ? 3.903 -22.511 -8.156 1 98.26 193 ILE A O 1
ATOM 1513 N N . LEU A 1 194 ? 3.544 -23.927 -6.428 1 97.35 194 LEU A N 1
ATOM 1514 C CA . LEU A 1 194 ? 4.408 -23.169 -5.529 1 97.35 194 LEU A CA 1
ATOM 1515 C C . LEU A 1 194 ? 5.602 -24.008 -5.088 1 97.35 194 LEU A C 1
ATOM 1517 O O . LEU A 1 194 ? 5.439 -25.158 -4.673 1 97.35 194 LEU A O 1
ATOM 1521 N N . TYR A 1 195 ? 6.71 -23.474 -5.274 1 95.67 195 TYR A N 1
ATOM 1522 C CA . TYR A 1 195 ? 7.896 -23.963 -4.581 1 95.67 195 TYR A CA 1
ATOM 1523 C C . TYR A 1 195 ? 8.132 -23.189 -3.289 1 95.67 195 TYR A C 1
ATOM 1525 O O . TYR A 1 195 ? 8.185 -21.957 -3.298 1 95.67 195 TYR A O 1
ATOM 1533 N N . GLN A 1 196 ? 8.194 -23.877 -2.206 1 90.21 196 GLN A N 1
ATOM 1534 C CA . GLN A 1 196 ? 8.56 -23.3 -0.917 1 90.21 196 GLN A CA 1
ATOM 1535 C C . GLN A 1 196 ? 9.956 -23.747 -0.491 1 90.21 196 GLN A C 1
ATOM 1537 O O . GLN A 1 196 ? 10.305 -24.922 -0.625 1 90.21 196 GLN A O 1
ATOM 1542 N N . ASP A 1 197 ? 10.684 -22.847 -0.004 1 88.14 197 ASP A N 1
ATOM 1543 C CA . ASP A 1 197 ? 11.962 -23.269 0.561 1 88.14 197 ASP A CA 1
ATOM 1544 C C . ASP A 1 197 ? 11.776 -23.866 1.954 1 88.14 197 ASP A C 1
ATOM 1546 O O . ASP A 1 197 ? 10.653 -24.175 2.358 1 88.14 197 ASP A O 1
ATOM 1550 N N . GLU A 1 198 ? 12.819 -24.138 2.641 1 86.54 198 GLU A N 1
ATOM 1551 C CA . GLU A 1 198 ? 12.789 -24.876 3.9 1 86.54 198 GLU A CA 1
ATOM 1552 C C . GLU A 1 198 ? 12.215 -24.023 5.027 1 86.54 198 GLU A C 1
ATOM 1554 O O . GLU A 1 198 ? 11.841 -24.544 6.08 1 86.54 198 GLU A O 1
ATOM 1559 N N . ILE A 1 199 ? 12.102 -22.722 4.893 1 85.18 199 ILE A N 1
ATOM 1560 C CA . ILE A 1 199 ? 11.643 -21.813 5.937 1 85.18 199 ILE A CA 1
ATOM 1561 C C . ILE A 1 199 ? 10.141 -21.99 6.153 1 85.18 199 ILE A C 1
ATOM 1563 O O . ILE A 1 199 ? 9.655 -21.898 7.282 1 85.18 199 ILE A O 1
ATOM 1567 N N . GLY A 1 200 ? 9.41 -22.288 5.033 1 87.79 200 GLY A N 1
ATOM 1568 C CA . GLY A 1 200 ? 7.97 -22.461 5.138 1 87.79 200 GLY A CA 1
ATOM 1569 C C . GLY A 1 200 ? 7.23 -21.163 5.399 1 87.79 200 GLY A C 1
ATOM 1570 O O . GLY A 1 200 ? 7.636 -20.103 4.918 1 87.79 200 GLY A O 1
ATOM 1571 N N . GLY A 1 201 ? 5.999 -21.33 6.095 1 91.82 201 GLY A N 1
ATOM 1572 C CA . GLY A 1 201 ? 5.219 -20.153 6.441 1 91.82 201 GLY A CA 1
ATOM 1573 C C . GLY A 1 201 ? 3.9 -20.07 5.696 1 91.82 201 GLY A C 1
ATOM 1574 O O . GLY A 1 201 ? 3.054 -19.232 6.013 1 91.82 201 GLY A O 1
ATOM 1575 N N . LEU A 1 202 ? 3.717 -20.926 4.711 1 94.9 202 LEU A N 1
ATOM 1576 C CA . LEU A 1 202 ? 2.456 -20.946 3.979 1 94.9 202 LEU A CA 1
ATOM 1577 C C . LEU A 1 202 ? 1.338 -21.528 4.838 1 94.9 202 LEU A C 1
ATOM 1579 O O . LEU A 1 202 ? 1.504 -22.588 5.445 1 94.9 202 LEU A O 1
ATOM 1583 N N . GLN A 1 203 ? 0.268 -20.77 4.889 1 95.43 20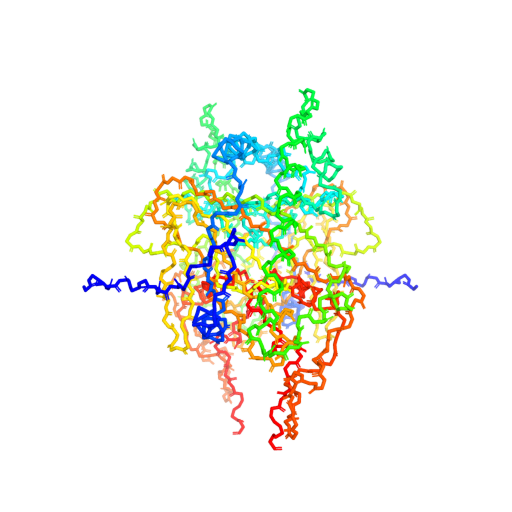3 GLN A N 1
ATOM 1584 C CA . GLN A 1 203 ? -0.894 -21.238 5.638 1 95.43 203 GLN A CA 1
ATOM 1585 C C . GLN A 1 203 ? -2.163 -21.155 4.793 1 95.43 203 GLN A C 1
ATOM 1587 O O . GLN A 1 203 ? -2.315 -20.241 3.98 1 95.43 203 GLN A O 1
ATOM 1592 N N . VAL A 1 204 ? -3.013 -22.104 4.999 1 95.43 204 VAL A N 1
ATOM 1593 C CA . VAL A 1 204 ? -4.314 -22.13 4.34 1 95.43 204 VAL A CA 1
ATOM 1594 C C . VAL A 1 204 ? -5.425 -22.054 5.385 1 95.43 204 VAL A C 1
ATOM 1596 O O . VAL A 1 204 ? -5.284 -22.582 6.49 1 95.43 204 VAL A O 1
ATOM 1599 N N . ARG A 1 205 ? -6.442 -21.458 5.011 1 93.12 205 ARG A N 1
ATOM 1600 C CA . ARG A 1 205 ? -7.557 -21.284 5.936 1 93.12 205 ARG A CA 1
ATOM 1601 C C . ARG A 1 205 ? -8.554 -22.431 5.814 1 93.12 205 ARG A C 1
ATOM 1603 O O . ARG A 1 205 ? -8.999 -22.759 4.713 1 93.12 205 ARG A O 1
ATOM 1610 N N . SER A 1 206 ? -8.899 -23.018 6.893 1 92.05 206 SER A N 1
ATOM 1611 C CA . SER A 1 206 ? -9.917 -24.063 6.911 1 92.05 206 SER A CA 1
ATOM 1612 C C . SER A 1 206 ? -11.315 -23.475 6.757 1 92.05 206 SER A C 1
ATOM 1614 O O . SER A 1 206 ? -11.491 -22.256 6.81 1 92.05 206 SER A O 1
ATOM 1616 N N . LYS A 1 207 ? -12.294 -24.353 6.564 1 86.65 207 LYS A N 1
ATOM 1617 C CA . LYS A 1 207 ? -13.689 -23.928 6.485 1 86.65 207 LYS A CA 1
ATOM 1618 C C . LYS A 1 207 ? -14.154 -23.32 7.805 1 86.65 207 LYS A C 1
ATOM 1620 O O . LYS A 1 207 ? -15.033 -22.455 7.82 1 86.65 207 LYS A O 1
ATOM 1625 N N . GLU A 1 208 ? -13.518 -23.718 8.883 1 88.09 208 GLU A N 1
ATOM 1626 C CA . GLU A 1 208 ? -13.864 -23.217 10.209 1 88.09 208 GLU A CA 1
ATOM 1627 C C . GLU A 1 208 ? -13.139 -21.909 10.512 1 88.09 208 GLU A C 1
ATOM 1629 O O . GLU A 1 208 ? -13.327 -21.321 11.579 1 88.09 208 GLU A O 1
ATOM 1634 N N . GLY A 1 209 ? -12.301 -21.549 9.612 1 88.97 209 GLY A N 1
ATOM 1635 C CA . GLY A 1 209 ? -11.647 -20.258 9.759 1 88.97 209 GLY A CA 1
ATOM 1636 C C . GLY A 1 209 ? -10.285 -20.35 10.421 1 88.97 209 GLY A C 1
ATOM 1637 O O . GLY A 1 209 ? -9.676 -19.329 10.746 1 88.97 209 GLY A O 1
ATOM 1638 N N . GLU A 1 210 ? -9.845 -21.518 10.599 1 92.02 210 GLU A N 1
ATOM 1639 C CA . GLU A 1 210 ? -8.549 -21.71 11.243 1 92.02 210 GLU A CA 1
ATOM 1640 C C . GLU A 1 210 ? -7.42 -21.733 10.217 1 92.02 210 GLU A C 1
ATOM 1642 O O . GLU A 1 210 ? -7.563 -22.321 9.143 1 92.02 210 GLU A O 1
ATOM 1647 N N . TRP A 1 211 ? -6.335 -21.12 10.598 1 92.94 211 TRP A N 1
ATOM 1648 C CA . TRP A 1 211 ? -5.154 -21.162 9.742 1 92.94 211 TRP A CA 1
ATOM 1649 C C . TRP A 1 211 ? -4.355 -22.439 9.979 1 92.94 211 TRP A C 1
ATOM 1651 O O . TRP A 1 211 ? -3.972 -22.738 11.113 1 92.94 211 TRP A O 1
ATOM 1661 N N . MET A 1 212 ? -4.132 -23.154 8.92 1 94.74 212 MET A N 1
ATOM 1662 C CA . MET A 1 212 ? -3.373 -24.401 8.97 1 94.74 212 MET A CA 1
ATOM 1663 C C . MET A 1 212 ? -2.062 -24.271 8.203 1 94.74 212 MET A C 1
ATOM 1665 O O . MET A 1 212 ? -2.037 -23.738 7.092 1 94.74 212 MET A O 1
ATOM 1669 N N . ASP A 1 213 ? -1.017 -24.854 8.75 1 94.62 213 ASP A N 1
ATOM 1670 C CA . ASP A 1 213 ? 0.281 -24.798 8.085 1 94.62 213 ASP A CA 1
ATOM 1671 C C . ASP A 1 213 ? 0.352 -25.8 6.935 1 94.62 213 ASP A C 1
ATOM 1673 O O . ASP A 1 213 ? -0.125 -26.93 7.059 1 94.62 213 ASP A O 1
ATOM 1677 N N . ILE A 1 214 ? 0.881 -25.389 5.845 1 94.72 214 ILE A N 1
ATOM 1678 C CA . ILE A 1 214 ? 1.349 -26.312 4.817 1 94.72 214 ILE A CA 1
ATOM 1679 C C . ILE A 1 214 ? 2.862 -26.489 4.932 1 94.72 214 ILE A C 1
ATOM 1681 O O . ILE A 1 214 ? 3.629 -25.638 4.476 1 94.72 214 ILE A O 1
ATOM 1685 N N . SER A 1 215 ? 3.245 -27.516 5.465 1 90.69 215 SER A N 1
ATOM 1686 C CA . SER A 1 215 ? 4.659 -27.733 5.754 1 90.69 215 SER A CA 1
ATOM 1687 C C . SER A 1 215 ? 5.447 -28.016 4.479 1 90.69 215 SER A C 1
ATOM 1689 O O . SER A 1 215 ? 4.996 -28.776 3.62 1 90.69 215 SER A O 1
ATOM 1691 N N . PRO A 1 216 ? 6.611 -27.369 4.487 1 89.19 216 PRO A N 1
ATOM 1692 C CA . PRO A 1 216 ? 7.46 -27.715 3.344 1 89.19 216 PRO A CA 1
ATOM 1693 C C . PRO A 1 216 ? 7.893 -29.179 3.351 1 89.19 216 PRO A C 1
ATOM 1695 O O . PRO A 1 216 ? 8.115 -29.755 4.419 1 89.19 216 PRO A O 1
ATOM 1698 N N . SER A 1 217 ? 7.833 -29.768 2.238 1 87.76 217 SER A N 1
ATOM 1699 C CA . SER A 1 217 ? 8.337 -31.123 2.037 1 87.76 217 SER A CA 1
ATOM 1700 C C . SER A 1 217 ? 9.371 -31.168 0.916 1 87.76 217 SER A C 1
ATOM 1702 O O . SER A 1 217 ? 9.128 -30.659 -0.18 1 87.76 217 SER A O 1
ATOM 1704 N N . GLU A 1 218 ? 10.481 -31.773 1.277 1 87.56 218 GLU A N 1
ATOM 1705 C CA . GLU A 1 218 ? 11.566 -31.82 0.3 1 87.56 218 GLU A CA 1
ATOM 1706 C C . GLU A 1 218 ? 11.102 -32.451 -1.01 1 87.56 218 GLU A C 1
ATOM 1708 O O . GLU A 1 218 ? 10.496 -33.524 -1.008 1 87.56 218 GLU A O 1
ATOM 1713 N N . GLY A 1 219 ? 11.366 -31.78 -2.027 1 89.45 219 GLY A N 1
ATOM 1714 C CA . GLY A 1 219 ? 11.079 -32.305 -3.352 1 89.45 219 GLY A CA 1
ATOM 1715 C C . GLY A 1 219 ? 9.626 -32.144 -3.756 1 89.45 219 GLY A C 1
ATOM 1716 O O . GLY A 1 219 ? 9.239 -32.52 -4.865 1 89.45 219 GLY A O 1
ATOM 1717 N N . ALA A 1 220 ? 8.847 -31.596 -2.872 1 94.47 220 ALA A N 1
ATOM 1718 C CA . ALA A 1 220 ? 7.427 -31.455 -3.182 1 94.47 220 ALA A CA 1
ATOM 1719 C C . ALA A 1 220 ? 7.093 -30.02 -3.581 1 94.47 220 ALA A C 1
ATOM 1721 O O . ALA A 1 220 ? 7.727 -29.074 -3.108 1 94.47 220 ALA A O 1
ATOM 1722 N N . LEU A 1 221 ? 6.204 -29.907 -4.474 1 97.19 221 LEU A N 1
ATOM 1723 C CA . LEU A 1 221 ? 5.581 -28.634 -4.822 1 97.19 221 LEU A CA 1
ATOM 1724 C C . LEU A 1 221 ? 4.144 -28.576 -4.314 1 97.19 221 LEU A C 1
ATOM 1726 O O . LEU A 1 221 ? 3.462 -29.601 -4.248 1 97.19 221 LEU A O 1
ATOM 1730 N N . VAL A 1 222 ? 3.743 -27.419 -3.947 1 97.53 222 VAL A N 1
ATOM 1731 C CA . VAL A 1 222 ? 2.363 -27.206 -3.522 1 97.53 222 VAL A CA 1
ATOM 1732 C C . VAL A 1 222 ? 1.524 -26.735 -4.707 1 97.53 222 VAL A C 1
ATOM 1734 O O . VAL A 1 222 ? 1.945 -25.857 -5.464 1 97.53 222 VAL A O 1
ATOM 1737 N N . VAL A 1 223 ? 0.367 -27.33 -4.886 1 97.89 223 VAL A N 1
ATOM 1738 C CA . VAL A 1 223 ? -0.571 -26.901 -5.919 1 97.89 223 VAL A CA 1
ATOM 1739 C C . VAL A 1 223 ? -1.855 -26.389 -5.27 1 97.89 223 VAL A C 1
ATOM 1741 O O . VAL A 1 223 ? -2.404 -27.031 -4.372 1 97.89 223 VAL A O 1
ATOM 1744 N N . ASN A 1 224 ? -2.245 -25.268 -5.684 1 96.96 224 ASN A N 1
ATOM 1745 C CA . ASN A 1 224 ? -3.545 -24.812 -5.202 1 96.96 224 ASN A CA 1
ATOM 1746 C C . ASN A 1 224 ? -4.453 -24.391 -6.353 1 96.96 224 ASN A C 1
ATOM 1748 O O . ASN A 1 224 ? -3.976 -23.911 -7.383 1 96.96 224 ASN A O 1
ATOM 1752 N N . VAL A 1 225 ? -5.737 -24.56 -6.189 1 96.22 225 VAL A N 1
ATOM 1753 C CA . VAL A 1 225 ? -6.795 -24.173 -7.116 1 96.22 225 VAL A CA 1
ATOM 1754 C C . VAL A 1 225 ? -7.042 -22.669 -7.019 1 96.22 225 VAL A C 1
ATOM 1756 O O . VAL A 1 225 ? -7.107 -22.114 -5.919 1 96.22 225 VAL A O 1
ATOM 1759 N N . GLY A 1 226 ? -7.143 -22.035 -8.114 1 95.59 226 GLY A N 1
ATOM 1760 C CA . GLY A 1 226 ? -7.406 -20.605 -8.122 1 95.59 226 GLY A CA 1
ATOM 1761 C C . GLY A 1 226 ? -8.864 -20.267 -8.368 1 95.59 226 GLY A C 1
ATOM 1762 O O . GLY A 1 226 ? -9.688 -21.161 -8.57 1 95.59 226 GLY A O 1
ATOM 1763 N N . ASP A 1 227 ? -9.189 -18.991 -8.392 1 93.3 227 ASP A N 1
ATOM 1764 C CA . ASP A 1 227 ? -10.542 -18.458 -8.513 1 93.3 227 ASP A CA 1
ATOM 1765 C C . ASP A 1 227 ? -11.17 -18.853 -9.848 1 93.3 227 ASP A C 1
ATOM 1767 O O . ASP A 1 227 ? -12.363 -19.156 -9.913 1 93.3 227 ASP A O 1
ATOM 1771 N N . MET A 1 228 ? -10.348 -18.834 -10.883 1 92.59 228 MET A N 1
ATOM 1772 C CA . MET A 1 228 ? -10.862 -19.139 -12.215 1 92.59 228 MET A CA 1
ATOM 1773 C C . MET A 1 228 ? -11.345 -20.583 -12.295 1 92.59 228 MET A C 1
ATOM 1775 O O . MET A 1 228 ? -12.392 -20.861 -12.882 1 92.59 228 MET A O 1
ATOM 1779 N N . MET A 1 229 ? -10.597 -21.415 -11.737 1 94.31 229 MET A N 1
ATOM 1780 C CA . MET A 1 229 ? -10.976 -22.825 -11.743 1 94.31 229 MET A CA 1
ATOM 1781 C C . MET A 1 229 ? -12.179 -23.069 -10.839 1 94.31 229 MET A C 1
ATOM 1783 O O . MET A 1 229 ? -13.029 -23.908 -11.142 1 94.31 229 MET A O 1
ATOM 1787 N N . GLN A 1 230 ? -12.202 -22.383 -9.72 1 93.98 230 GLN A N 1
ATOM 1788 C CA . GLN A 1 230 ? -13.372 -22.49 -8.854 1 93.98 230 GLN A CA 1
ATOM 1789 C C . GLN A 1 230 ? -14.642 -22.076 -9.591 1 93.98 230 GLN A C 1
ATOM 1791 O O . GLN A 1 230 ? -15.659 -22.769 -9.525 1 93.98 230 GLN A O 1
ATOM 1796 N N . ALA A 1 231 ? -14.585 -21.005 -10.307 1 93.34 231 ALA A N 1
ATOM 1797 C CA . ALA A 1 231 ? -15.74 -20.541 -11.071 1 93.34 231 ALA A CA 1
ATOM 1798 C C . ALA A 1 231 ? -16.08 -21.515 -12.196 1 93.34 231 ALA A C 1
ATOM 1800 O O . ALA A 1 231 ? -17.246 -21.867 -12.389 1 93.34 231 ALA A O 1
ATOM 1801 N N . TRP A 1 232 ? -15.083 -21.957 -12.917 1 93.44 232 TRP A N 1
ATOM 1802 C CA . TRP A 1 232 ? -15.281 -22.856 -14.049 1 93.44 232 TRP A CA 1
ATOM 1803 C C . TRP A 1 232 ? -15.871 -24.186 -13.592 1 93.44 232 TRP A C 1
ATOM 1805 O O . TRP A 1 232 ? -16.657 -24.804 -14.313 1 93.44 232 TRP A O 1
ATOM 1815 N N . SER A 1 233 ? -15.544 -24.623 -12.384 1 94.23 233 SER A N 1
ATOM 1816 C CA . SER A 1 233 ? -16.029 -25.893 -11.853 1 94.23 233 SER A CA 1
ATOM 1817 C C . SER A 1 233 ? -17.319 -25.706 -11.062 1 94.23 233 SER A C 1
ATOM 1819 O O . SER A 1 233 ? -17.74 -26.603 -10.33 1 94.23 233 SER A O 1
ATOM 1821 N N . ASN A 1 234 ? -17.874 -24.492 -11.083 1 91.89 234 ASN A N 1
ATOM 1822 C CA . ASN A 1 234 ? -19.124 -24.147 -10.413 1 91.89 234 ASN A CA 1
ATOM 1823 C C . ASN A 1 234 ? -19.014 -24.318 -8.9 1 91.89 234 ASN A C 1
ATOM 1825 O O . ASN A 1 234 ? -19.962 -24.764 -8.251 1 91.89 234 ASN A O 1
ATOM 1829 N N . GLY A 1 235 ? -17.798 -24.163 -8.453 1 91.26 235 GLY A N 1
ATOM 1830 C CA . GLY A 1 235 ? -17.593 -24.193 -7.014 1 91.26 235 GLY A CA 1
ATOM 1831 C C . GLY A 1 235 ? -17.266 -25.578 -6.487 1 91.26 235 GLY A C 1
ATOM 1832 O O . GLY A 1 235 ? -17.108 -25.766 -5.279 1 91.26 235 GLY A O 1
ATOM 1833 N N . ARG A 1 236 ? -17.107 -26.54 -7.336 1 92.55 236 ARG A N 1
ATOM 1834 C CA . ARG A 1 236 ? -16.784 -27.896 -6.903 1 92.55 236 ARG A CA 1
ATOM 1835 C C . ARG A 1 236 ? -15.344 -27.985 -6.411 1 92.55 236 ARG A C 1
ATOM 1837 O O . ARG A 1 236 ? -15.031 -28.793 -5.533 1 92.55 236 ARG A O 1
ATOM 1844 N N . LEU A 1 237 ? -14.483 -27.261 -7.079 1 94.59 237 LEU A N 1
ATOM 1845 C CA . LEU A 1 237 ? -13.111 -27.097 -6.612 1 94.59 237 LEU A CA 1
ATOM 1846 C C . LEU A 1 237 ? -12.945 -25.778 -5.865 1 94.59 237 LEU A C 1
ATOM 1848 O O . LEU A 1 237 ? -13.51 -24.758 -6.266 1 94.59 237 LEU A O 1
ATOM 1852 N N . ARG A 1 238 ? -12.118 -25.775 -4.871 1 93.93 238 ARG A N 1
ATOM 1853 C CA . ARG A 1 238 ? -12.112 -24.645 -3.947 1 93.93 238 ARG A CA 1
ATOM 1854 C C . ARG A 1 238 ? -10.839 -23.82 -4.098 1 93.93 238 ARG A C 1
ATOM 1856 O O . ARG A 1 238 ? -9.733 -24.364 -4.058 1 93.93 238 ARG A O 1
ATOM 1863 N N . SER A 1 239 ? -11.043 -22.578 -4.298 1 94.61 239 SER A N 1
ATOM 1864 C CA . SER A 1 239 ? -9.965 -21.604 -4.16 1 94.61 239 SER A CA 1
ATOM 1865 C C . SER A 1 239 ? -9.867 -21.087 -2.729 1 94.61 239 SER A C 1
ATOM 1867 O O . SER A 1 239 ? -10.619 -20.194 -2.333 1 94.61 239 SER A O 1
ATOM 1869 N N . SER A 1 240 ? -8.938 -21.6 -1.996 1 92.34 240 SER A N 1
ATOM 1870 C CA . SER A 1 240 ? -8.887 -21.313 -0.566 1 92.34 240 SER A CA 1
ATOM 1871 C C . SER A 1 240 ? -8.051 -20.069 -0.281 1 92.34 240 SER A C 1
ATOM 1873 O O . SER A 1 240 ? -7.015 -19.853 -0.914 1 92.34 240 SER A O 1
ATOM 1875 N N . GLU A 1 241 ? -8.487 -19.387 0.703 1 92.25 241 GLU A N 1
ATOM 1876 C CA . GLU A 1 241 ? -7.674 -18.3 1.24 1 92.25 241 GLU A CA 1
ATOM 1877 C C . GLU A 1 241 ? -6.383 -18.829 1.857 1 92.25 241 GLU A C 1
ATOM 1879 O O . GLU A 1 241 ? -6.39 -19.855 2.54 1 92.25 241 GLU A O 1
ATOM 1884 N N . HIS A 1 242 ? -5.376 -18.118 1.575 1 93.69 242 HIS A N 1
ATOM 1885 C CA . HIS A 1 242 ? -4.089 -18.501 2.145 1 93.69 242 HIS A CA 1
ATOM 1886 C C . HIS A 1 242 ? -3.211 -17.279 2.393 1 93.69 242 HIS A C 1
ATOM 1888 O O . HIS A 1 242 ? -3.529 -16.178 1.939 1 93.69 242 HIS A O 1
ATOM 1894 N N . ARG A 1 243 ? -2.221 -17.447 3.165 1 93.77 243 ARG A N 1
ATOM 1895 C CA . ARG A 1 243 ? -1.299 -16.373 3.521 1 93.77 243 ARG A CA 1
ATOM 1896 C C . ARG A 1 243 ? 0.104 -16.917 3.77 1 93.77 243 ARG A C 1
ATOM 1898 O O . ARG A 1 243 ? 0.316 -18.131 3.758 1 93.77 243 ARG A O 1
ATOM 1905 N N . VAL A 1 244 ? 1.033 -16.018 3.867 1 93.89 244 VAL A N 1
ATOM 1906 C CA . VAL A 1 244 ? 2.41 -16.366 4.2 1 93.89 244 VAL A CA 1
ATOM 1907 C C . VAL A 1 244 ? 2.823 -15.662 5.491 1 93.89 244 VAL A C 1
ATOM 1909 O O . VAL A 1 244 ? 2.722 -14.437 5.598 1 93.89 244 VAL A O 1
ATOM 1912 N N . VAL A 1 245 ? 3.249 -16.391 6.433 1 91.94 245 VAL A N 1
ATOM 1913 C CA . VAL A 1 245 ? 3.75 -15.847 7.691 1 91.94 245 VAL A CA 1
ATOM 1914 C C . VAL A 1 245 ? 5.262 -16.047 7.775 1 91.94 245 VAL A C 1
ATOM 1916 O O . VAL A 1 245 ? 5.779 -17.092 7.374 1 91.94 245 VAL A O 1
ATOM 1919 N N . LEU A 1 246 ? 5.947 -15.07 8.264 1 90.53 246 LEU A N 1
ATOM 1920 C CA . LEU A 1 246 ? 7.397 -15.138 8.404 1 90.53 246 LEU A CA 1
ATOM 1921 C C . LEU A 1 246 ? 7.786 -15.703 9.767 1 90.53 246 LEU A C 1
ATOM 1923 O O . LEU A 1 246 ? 7.37 -15.179 10.802 1 90.53 246 LEU A O 1
ATOM 1927 N N . LYS A 1 247 ? 8.565 -16.718 9.762 1 82.64 247 LYS A N 1
ATOM 1928 C CA . LYS A 1 247 ? 8.845 -17.467 10.983 1 82.64 247 LYS A CA 1
ATOM 1929 C C . LYS A 1 247 ? 10.308 -17.32 11.395 1 82.64 247 LYS A C 1
ATOM 1931 O O . LYS A 1 247 ? 10.664 -17.585 12.545 1 82.64 247 LYS A O 1
ATOM 1936 N N . GLN A 1 248 ? 11.114 -16.939 10.454 1 82.61 248 GLN A N 1
ATOM 1937 C CA . GLN A 1 248 ? 12.548 -16.894 10.718 1 82.61 248 GLN A CA 1
ATOM 1938 C C . GLN A 1 248 ? 13.145 -15.558 10.285 1 82.61 248 GLN A C 1
ATOM 1940 O O . GLN A 1 248 ? 12.531 -14.818 9.513 1 82.61 248 GLN A O 1
ATOM 1945 N N . SER A 1 249 ? 14.247 -15.234 10.8 1 82.95 249 SER A N 1
ATOM 1946 C CA . SER A 1 249 ? 14.953 -14.001 10.466 1 82.95 249 SER A CA 1
ATOM 1947 C C . SER A 1 249 ? 15.876 -14.2 9.269 1 82.95 249 SER A C 1
ATOM 1949 O O . SER A 1 249 ? 17.075 -13.925 9.35 1 82.95 249 SER A O 1
ATOM 1951 N N . ARG A 1 250 ? 15.433 -14.901 8.309 1 87.25 250 ARG A N 1
ATOM 1952 C CA . ARG A 1 250 ? 16.138 -15.095 7.046 1 87.25 250 ARG A CA 1
ATOM 1953 C C . ARG A 1 250 ? 15.212 -14.851 5.859 1 87.25 250 ARG A C 1
ATOM 1955 O O . ARG A 1 250 ? 13.99 -14.95 5.987 1 87.25 250 ARG A O 1
ATOM 1962 N N . ASN A 1 251 ? 15.843 -14.585 4.818 1 91.12 251 ASN A N 1
ATOM 1963 C CA . ASN A 1 251 ? 15.052 -14.397 3.606 1 91.12 251 ASN A CA 1
ATOM 1964 C C . ASN A 1 251 ? 14.348 -15.686 3.19 1 91.12 251 ASN A C 1
ATOM 1966 O O . ASN A 1 251 ? 14.927 -16.77 3.278 1 91.12 251 ASN A O 1
ATOM 1970 N N . ARG A 1 252 ? 13.174 -15.583 2.824 1 92.54 252 ARG A N 1
ATOM 1971 C CA . ARG A 1 252 ? 12.393 -16.703 2.309 1 92.54 252 ARG A CA 1
ATOM 1972 C C . ARG A 1 252 ? 12.171 -16.571 0.806 1 92.54 252 ARG A C 1
ATOM 1974 O O . ARG A 1 252 ? 11.717 -15.529 0.329 1 92.54 252 ARG A O 1
ATOM 1981 N N . LEU A 1 253 ? 12.508 -17.598 0.074 1 94.58 253 LEU A N 1
ATOM 1982 C CA . LEU A 1 253 ? 12.27 -17.66 -1.364 1 94.58 253 LEU A CA 1
ATOM 1983 C C . LEU A 1 253 ? 11.011 -18.465 -1.671 1 94.58 253 LEU A C 1
ATOM 1985 O O . LEU A 1 253 ? 10.788 -19.525 -1.083 1 94.58 253 LEU A O 1
ATOM 1989 N N . SER A 1 254 ? 10.206 -17.998 -2.515 1 96.15 254 SER A N 1
ATOM 1990 C CA . SER A 1 254 ? 9.057 -18.713 -3.061 1 96.15 254 SER A CA 1
ATOM 1991 C C . SER A 1 254 ? 8.956 -18.528 -4.571 1 96.15 254 SER A C 1
ATOM 1993 O O . SER A 1 254 ? 9.121 -17.417 -5.078 1 96.15 254 SER A O 1
ATOM 1995 N N . LEU A 1 255 ? 8.837 -19.547 -5.28 1 97.54 255 LEU A N 1
ATOM 1996 C CA . LEU A 1 255 ? 8.563 -19.512 -6.713 1 97.54 255 LEU A CA 1
ATOM 1997 C C . LEU A 1 255 ? 7.115 -19.895 -6.999 1 97.54 255 LEU A C 1
ATOM 1999 O O . LEU A 1 255 ? 6.682 -20.999 -6.662 1 97.54 255 LEU A O 1
ATOM 2003 N N . ALA A 1 256 ? 6.397 -18.99 -7.564 1 98 256 ALA A N 1
ATOM 2004 C CA . ALA A 1 256 ? 4.992 -19.25 -7.868 1 98 256 ALA A CA 1
ATOM 2005 C C . ALA A 1 256 ? 4.743 -19.229 -9.373 1 98 256 ALA A C 1
ATOM 2007 O O . ALA A 1 256 ? 5.126 -18.278 -10.058 1 98 256 ALA A O 1
ATOM 2008 N N . PHE A 1 257 ? 4.234 -20.238 -9.885 1 98.43 257 PHE A N 1
ATOM 2009 C CA . PHE A 1 257 ? 3.825 -20.292 -11.284 1 98.43 257 PHE A CA 1
ATOM 2010 C C . PHE A 1 257 ? 2.306 -20.296 -11.404 1 98.43 257 PHE A C 1
ATOM 2012 O O . PHE A 1 257 ? 1.64 -21.196 -10.888 1 98.43 257 PHE A O 1
ATOM 2019 N N . PHE A 1 258 ? 1.786 -19.308 -12.094 1 97.92 258 PHE A N 1
ATOM 2020 C CA . PHE A 1 258 ? 0.349 -19.128 -12.26 1 97.92 258 PHE A CA 1
ATOM 2021 C C . PHE A 1 258 ? -0.095 -19.569 -13.649 1 97.92 258 PHE A C 1
ATOM 2023 O O . PHE A 1 258 ? 0.366 -19.025 -14.655 1 97.92 258 PHE A O 1
ATOM 2030 N N . TRP A 1 259 ? -0.872 -20.587 -13.63 1 96.9 259 TRP A N 1
ATOM 2031 C CA . TRP A 1 259 ? -1.467 -21.063 -14.875 1 96.9 259 TRP A CA 1
ATOM 2032 C C . TRP A 1 259 ? -2.831 -20.42 -15.107 1 96.9 259 TRP A C 1
ATOM 2034 O O . TRP A 1 259 ? -3.77 -20.649 -14.341 1 96.9 259 TRP A O 1
ATOM 2044 N N . CYS A 1 260 ? -2.916 -19.625 -16.231 1 94.94 260 CYS A N 1
ATOM 2045 C CA . CYS A 1 260 ? -4.081 -18.764 -16.395 1 94.94 260 CYS A CA 1
ATOM 2046 C C . CYS A 1 260 ? -4.735 -18.984 -17.754 1 94.94 260 CYS A C 1
ATOM 2048 O O . CYS A 1 260 ? -4.073 -19.401 -18.706 1 94.94 260 CYS A O 1
ATOM 2050 N N . PHE A 1 261 ? -6.066 -18.655 -17.814 1 93.98 261 PHE A N 1
ATOM 2051 C CA . PHE A 1 261 ? -6.769 -18.55 -19.087 1 93.98 261 PHE A CA 1
ATOM 2052 C C . PHE A 1 261 ? -6.298 -17.328 -19.867 1 93.98 261 PHE A C 1
ATOM 2054 O O . PHE A 1 261 ? -5.694 -16.417 -19.298 1 93.98 261 PHE A O 1
ATOM 2061 N N . GLU A 1 262 ? -6.525 -17.399 -21.164 1 93.16 262 GLU A N 1
ATOM 2062 C CA . GLU A 1 262 ? -6.28 -16.201 -21.961 1 93.16 262 GLU A CA 1
ATOM 2063 C C . GLU A 1 262 ? -7.248 -15.082 -21.588 1 93.16 262 GLU A C 1
ATOM 2065 O O . GLU A 1 262 ? -8.356 -15.344 -21.116 1 93.16 262 GLU A O 1
ATOM 2070 N N . ASP A 1 263 ? -6.924 -13.866 -21.888 1 91.82 263 ASP A N 1
ATOM 2071 C CA . ASP A 1 263 ? -7.623 -12.666 -21.438 1 91.82 263 ASP A CA 1
ATOM 2072 C C . ASP A 1 263 ? -9.078 -12.672 -21.902 1 91.82 263 ASP A C 1
ATOM 2074 O O . ASP A 1 263 ? -9.979 -12.312 -21.141 1 91.82 263 ASP A O 1
ATOM 2078 N N . GLU A 1 264 ? -9.367 -13.139 -23.058 1 93.97 264 GLU A N 1
ATOM 2079 C CA . GLU A 1 264 ? -10.692 -13.003 -23.656 1 93.97 264 GLU A CA 1
ATOM 2080 C C . GLU A 1 264 ? -11.568 -14.212 -23.338 1 93.97 264 GLU A C 1
ATOM 2082 O O . GLU A 1 264 ? -12.752 -14.235 -23.681 1 93.97 264 GLU A O 1
ATOM 2087 N N . LYS A 1 265 ? -10.998 -15.137 -22.669 1 94.31 265 LYS A N 1
ATOM 2088 C CA . LYS A 1 265 ? -11.753 -16.342 -22.34 1 94.31 265 LYS A CA 1
ATOM 2089 C C . LYS A 1 265 ? -12.98 -16.009 -21.497 1 94.31 265 LYS A C 1
ATOM 2091 O O . LYS A 1 265 ? -12.89 -15.245 -20.533 1 94.31 265 LYS A O 1
ATOM 2096 N N . VAL A 1 266 ? -14.082 -16.545 -21.9 1 93.59 266 VAL A N 1
ATOM 2097 C CA . VAL A 1 266 ? -15.29 -16.475 -21.085 1 93.59 266 VAL A CA 1
ATOM 2098 C C . VAL A 1 266 ? -15.329 -17.655 -20.116 1 93.59 266 VAL A C 1
ATOM 2100 O O . VAL A 1 266 ? -15.304 -18.814 -20.538 1 93.59 266 VAL A O 1
ATOM 2103 N N . ILE A 1 267 ? -15.348 -17.336 -18.912 1 92.42 267 ILE A N 1
ATOM 2104 C CA . ILE A 1 267 ? -15.402 -18.358 -17.873 1 92.42 267 ILE A CA 1
ATOM 2105 C C . ILE A 1 267 ? -16.857 -18.705 -17.564 1 92.42 267 ILE A C 1
ATOM 2107 O O . ILE A 1 267 ? -17.636 -17.838 -17.161 1 92.42 267 ILE A O 1
ATOM 2111 N N . PHE A 1 268 ? -17.074 -19.953 -17.809 1 91.48 268 PHE A N 1
ATOM 2112 C CA . PHE A 1 268 ? -18.426 -20.479 -17.655 1 91.48 268 PHE A CA 1
ATOM 2113 C C . PHE A 1 268 ? -18.396 -21.981 -17.399 1 91.48 268 PHE A C 1
ATOM 2115 O O . PHE A 1 268 ? -17.716 -22.724 -18.109 1 91.48 268 PHE A O 1
ATOM 2122 N N . ALA A 1 269 ? -19.177 -22.379 -16.361 1 90.88 269 ALA A N 1
ATOM 2123 C CA . ALA A 1 269 ? -19.189 -23.803 -16.037 1 90.88 269 ALA A CA 1
ATOM 2124 C C . ALA A 1 269 ? -19.982 -24.595 -17.073 1 90.88 269 ALA A C 1
ATOM 2126 O O . ALA A 1 269 ? -21.15 -24.295 -17.332 1 90.88 269 ALA A O 1
ATOM 2127 N N . PRO A 1 270 ? -19.383 -25.57 -17.644 1 91.77 270 PRO A N 1
ATOM 2128 C CA . PRO A 1 270 ? -20.144 -26.427 -18.556 1 91.77 270 PRO A CA 1
ATOM 2129 C C . PRO A 1 270 ? -21.33 -27.107 -17.875 1 91.77 270 PRO A C 1
ATOM 2131 O O . PRO A 1 270 ? -21.285 -27.375 -16.671 1 91.77 270 PRO A O 1
ATOM 2134 N N . ASP A 1 271 ? -22.311 -27.503 -18.663 1 90.36 271 ASP A N 1
ATOM 2135 C CA . ASP A 1 271 ? -23.533 -28.097 -18.13 1 90.36 271 ASP A CA 1
ATOM 2136 C C . ASP A 1 271 ? -23.236 -29.405 -17.401 1 90.36 271 ASP A C 1
ATOM 2138 O O . ASP A 1 271 ? -23.828 -29.69 -16.359 1 90.36 271 ASP A O 1
ATOM 2142 N N . GLU A 1 272 ? -22.339 -30.101 -17.993 1 90.17 272 GLU A N 1
ATOM 2143 C CA . GLU A 1 272 ? -21.983 -31.393 -17.414 1 90.17 272 GLU A CA 1
ATOM 2144 C C . GLU A 1 272 ? -21.345 -31.224 -16.038 1 90.17 272 GLU A C 1
ATOM 2146 O O . GLU A 1 272 ? -21.461 -32.103 -15.182 1 90.17 272 GLU A O 1
ATOM 2151 N N . VAL A 1 273 ? -20.671 -30.109 -15.846 1 88.85 273 VAL A N 1
ATOM 2152 C CA . VAL A 1 273 ? -20.011 -29.824 -14.576 1 88.85 273 VAL A CA 1
ATOM 2153 C C . VAL A 1 273 ? -21.038 -29.33 -13.559 1 88.85 273 VAL A C 1
ATOM 2155 O O . VAL A 1 273 ? -20.971 -29.682 -12.379 1 88.85 273 VAL A O 1
ATOM 2158 N N . VAL A 1 274 ? -21.974 -28.525 -13.957 1 88.6 274 VAL A N 1
ATOM 2159 C CA . VAL A 1 274 ? -23.03 -28.011 -13.091 1 88.6 274 VAL A CA 1
ATOM 2160 C C . VAL A 1 274 ? -23.888 -29.166 -12.58 1 88.6 274 VAL A C 1
ATOM 2162 O O . VAL A 1 274 ? -24.221 -29.222 -11.394 1 88.6 274 VAL A O 1
ATOM 2165 N N . GLY A 1 275 ? -24.053 -30.121 -13.443 1 86 275 GLY A N 1
ATOM 2166 C CA . GLY A 1 275 ? -24.885 -31.258 -13.084 1 86 275 GLY A CA 1
ATOM 2167 C C . GLY A 1 275 ? -26.354 -31.044 -13.395 1 86 275 GLY A C 1
ATOM 2168 O O . GLY A 1 275 ? -26.826 -29.906 -13.434 1 86 275 GLY A O 1
ATOM 2169 N N . GLU A 1 276 ? -27.002 -32.107 -13.531 1 84.38 276 GLU A N 1
ATOM 2170 C CA . GLU A 1 276 ? -28.418 -32.058 -13.881 1 84.38 276 GLU A CA 1
ATOM 2171 C C . GLU A 1 276 ? -29.253 -31.503 -12.73 1 84.38 276 GLU A C 1
ATOM 2173 O O . GLU A 1 276 ? -29.125 -31.954 -11.59 1 84.38 276 GLU A O 1
ATOM 2178 N N . GLY A 1 277 ? -30.045 -30.521 -13.051 1 85.7 277 GLY A N 1
ATOM 2179 C CA . GLY A 1 277 ? -30.98 -29.971 -12.082 1 85.7 277 GLY A CA 1
ATOM 2180 C C . GLY A 1 277 ? -30.336 -28.986 -11.125 1 85.7 277 GLY A C 1
ATOM 2181 O O . GLY A 1 277 ? -30.986 -28.498 -10.198 1 85.7 277 GLY A O 1
ATOM 2182 N N . LYS A 1 278 ? -29.087 -28.782 -11.308 1 85.89 278 LYS A N 1
ATOM 2183 C CA . LYS A 1 278 ? -28.403 -27.861 -10.405 1 85.89 278 LYS A CA 1
ATOM 2184 C C . LYS A 1 278 ? -28.267 -26.476 -11.032 1 85.89 278 LYS A C 1
ATOM 2186 O O . LYS A 1 278 ? -28.404 -26.323 -12.247 1 85.89 278 LYS A O 1
ATOM 2191 N N . MET A 1 279 ? -28.071 -25.556 -10.245 1 88.35 279 MET A N 1
ATOM 2192 C CA . MET A 1 279 ? -27.952 -24.176 -10.707 1 88.35 279 MET A CA 1
ATOM 2193 C C . MET A 1 279 ? -26.489 -23.751 -10.782 1 88.35 279 MET A C 1
ATOM 2195 O O . MET A 1 279 ? -25.651 -24.263 -10.038 1 88.35 279 MET A O 1
ATOM 2199 N N . ARG A 1 280 ? -26.241 -22.772 -11.601 1 87.01 280 ARG A N 1
ATOM 2200 C CA . ARG A 1 280 ? -24.915 -22.174 -11.709 1 87.01 280 ARG A CA 1
ATOM 2201 C C . ARG A 1 280 ? -24.657 -21.204 -10.561 1 87.01 280 ARG A C 1
ATOM 2203 O O . ARG A 1 280 ? -25.483 -20.334 -10.278 1 87.01 280 ARG A O 1
ATOM 2210 N N . ASN A 1 281 ? -23.549 -21.373 -9.958 1 86.78 281 ASN A N 1
ATOM 2211 C CA . ASN A 1 281 ? -23.169 -20.54 -8.822 1 86.78 281 ASN A CA 1
ATOM 2212 C C . ASN A 1 281 ? -22.514 -19.238 -9.276 1 86.78 281 ASN A C 1
ATOM 2214 O O . ASN A 1 281 ? -22.405 -18.289 -8.497 1 86.78 281 ASN A O 1
ATOM 2218 N N . TYR A 1 282 ? -22.063 -19.217 -10.552 1 88.34 282 TYR A N 1
ATOM 2219 C CA . TYR A 1 282 ? -21.335 -18.062 -11.066 1 88.34 282 TYR A CA 1
ATOM 2220 C C . TYR A 1 282 ? -21.865 -17.648 -12.434 1 88.34 282 TYR A C 1
ATOM 2222 O O . TYR A 1 282 ? -22.066 -18.493 -13.31 1 88.34 282 TYR A O 1
ATOM 2230 N N . LYS A 1 283 ? -22.067 -16.364 -12.659 1 89.08 283 LYS A N 1
ATOM 2231 C CA . LYS A 1 283 ? -22.383 -15.846 -13.987 1 89.08 283 LYS A CA 1
ATOM 2232 C C . LYS A 1 283 ? -21.155 -15.869 -14.892 1 89.08 283 LYS A C 1
ATOM 2234 O O . LYS A 1 283 ? -20.025 -15.73 -14.419 1 89.08 283 LYS A O 1
ATOM 2239 N N . PRO A 1 284 ? -21.459 -16.04 -16.161 1 90.49 284 PRO A N 1
ATOM 2240 C CA . PRO A 1 284 ? -20.319 -15.966 -17.078 1 90.49 284 PRO A CA 1
ATOM 2241 C C . PRO A 1 284 ? -19.606 -14.616 -17.025 1 90.49 284 PRO A C 1
ATOM 2243 O O . PRO A 1 284 ? -20.253 -13.578 -16.87 1 90.49 284 PRO A O 1
ATOM 2246 N N . PHE A 1 285 ? -18.307 -14.626 -17.147 1 90.85 285 PHE A N 1
ATOM 2247 C CA . PHE A 1 285 ? -17.537 -13.388 -17.171 1 90.85 285 PHE A CA 1
ATOM 2248 C C . PHE A 1 285 ? -16.261 -13.56 -17.985 1 90.85 285 PHE A C 1
ATOM 2250 O O . PHE A 1 285 ? -15.82 -14.685 -18.229 1 90.85 285 PHE A O 1
ATOM 2257 N N . VAL A 1 286 ? -15.715 -12.467 -18.365 1 92.12 286 VAL A N 1
ATOM 2258 C CA . VAL A 1 286 ? -14.476 -12.469 -19.136 1 92.12 286 VAL A CA 1
ATOM 2259 C C . VAL A 1 286 ? -13.278 -12.441 -18.19 1 92.12 286 VAL A C 1
ATOM 2261 O O . VAL A 1 286 ? -13.265 -11.683 -17.217 1 92.12 286 VAL A O 1
ATOM 2264 N N . CYS A 1 287 ? -12.316 -13.231 -18.498 1 91.7 287 CYS A N 1
ATOM 2265 C CA . CYS A 1 287 ? -11.143 -13.391 -17.645 1 91.7 287 CYS A CA 1
ATOM 2266 C C . CYS A 1 287 ? -10.509 -12.041 -17.332 1 91.7 287 CYS A C 1
ATOM 2268 O O . CYS A 1 287 ? -10.273 -11.716 -16.167 1 91.7 287 CYS A O 1
ATOM 2270 N N . SER A 1 288 ? -10.278 -11.23 -18.31 1 91.49 288 SER A N 1
ATOM 2271 C CA . SER A 1 288 ? -9.588 -9.957 -18.128 1 91.49 288 SER A CA 1
ATOM 2272 C C . SER A 1 288 ? -10.407 -9.004 -17.264 1 91.49 288 SER A C 1
ATOM 2274 O O . SER A 1 288 ? -9.847 -8.172 -16.547 1 91.49 288 SER A O 1
ATOM 2276 N N . ASP A 1 289 ? -11.698 -9.117 -17.318 1 86.93 289 ASP A N 1
ATOM 2277 C CA . ASP A 1 289 ? -12.553 -8.278 -16.485 1 86.93 289 ASP A CA 1
ATOM 2278 C C . ASP A 1 289 ? -12.366 -8.603 -15.004 1 86.93 289 ASP A C 1
ATOM 2280 O O . ASP A 1 289 ? -12.337 -7.701 -14.164 1 86.93 289 ASP A O 1
ATOM 2284 N N . TYR A 1 290 ? -12.221 -9.883 -14.743 1 86.35 290 TYR A N 1
ATOM 2285 C CA . TYR A 1 290 ? -12.008 -10.303 -13.363 1 86.35 290 TYR A CA 1
ATOM 2286 C C . TYR A 1 290 ? -10.647 -9.842 -12.856 1 86.35 290 TYR A C 1
ATOM 2288 O O . TYR A 1 290 ? -10.527 -9.368 -11.724 1 86.35 290 TYR A O 1
ATOM 2296 N N . VAL A 1 291 ? -9.713 -9.981 -13.722 1 86.13 291 VAL A N 1
ATOM 2297 C CA . VAL A 1 291 ? -8.368 -9.566 -13.34 1 86.13 291 VAL A CA 1
ATOM 2298 C C . VAL A 1 291 ? -8.351 -8.066 -13.054 1 86.13 291 VAL A C 1
ATOM 2300 O O . VAL A 1 291 ? -7.784 -7.625 -12.052 1 86.13 291 VAL A O 1
ATOM 2303 N N . ARG A 1 292 ? -8.971 -7.261 -13.826 1 80.56 292 ARG A N 1
ATOM 2304 C CA . ARG A 1 292 ? -9.059 -5.819 -13.623 1 80.56 292 ARG A CA 1
ATOM 2305 C C . ARG A 1 292 ? -9.784 -5.492 -12.322 1 80.56 292 ARG A C 1
ATOM 2307 O O . ARG A 1 292 ? -9.388 -4.577 -11.597 1 80.56 292 ARG A O 1
ATOM 2314 N N . PHE A 1 293 ? -10.853 -6.247 -12.08 1 76.2 293 PHE A N 1
ATOM 2315 C CA . PHE A 1 293 ? -11.618 -6.099 -10.847 1 76.2 293 PHE A CA 1
ATOM 2316 C C . PHE A 1 293 ? -10.731 -6.327 -9.629 1 76.2 293 PHE A C 1
ATOM 2318 O O . PHE A 1 293 ? -10.804 -5.578 -8.653 1 76.2 293 PHE A O 1
ATOM 2325 N N . ARG A 1 294 ? -9.885 -7.349 -9.749 1 79.72 294 ARG A N 1
ATOM 2326 C CA . ARG A 1 294 ? -9.016 -7.727 -8.639 1 79.72 294 ARG A CA 1
ATOM 2327 C C . ARG A 1 294 ? -7.877 -6.728 -8.47 1 79.72 294 ARG A C 1
ATOM 2329 O O . ARG A 1 294 ? -7.397 -6.509 -7.356 1 79.72 294 ARG A O 1
ATOM 2336 N N . GLU A 1 295 ? -7.419 -6.183 -9.613 1 71.18 295 GLU A N 1
ATOM 2337 C CA . GLU A 1 295 ? -6.299 -5.248 -9.572 1 71.18 295 GLU A CA 1
ATOM 2338 C C . GLU A 1 295 ? -6.775 -3.827 -9.285 1 71.18 295 GLU A C 1
ATOM 2340 O O . GLU A 1 295 ? -6 -2.988 -8.822 1 71.18 295 GLU A O 1
ATOM 2345 N N . SER A 1 296 ? -8.037 -3.331 -9.935 1 54.46 296 SER A N 1
ATOM 2346 C CA . SER A 1 296 ? -8.525 -1.956 -9.896 1 54.46 296 SER A CA 1
ATOM 2347 C C . SER A 1 296 ? -8.708 -1.475 -8.46 1 54.46 296 SER A C 1
ATOM 2349 O O . SER A 1 296 ? -9.359 -2.143 -7.655 1 54.46 296 SER A O 1
ATOM 2351 N N . SER A 1 297 ? -7.684 -0.91 -8.03 1 47.4 297 SER A N 1
ATOM 2352 C CA . SER A 1 297 ? -7.725 -0.067 -6.84 1 47.4 297 SER A CA 1
ATOM 2353 C C . SER A 1 297 ? -8.716 1.08 -7.007 1 47.4 297 SER A C 1
ATOM 2355 O O . SER A 1 297 ? -8.711 1.767 -8.031 1 47.4 297 SER A O 1
ATOM 2357 N N . GLU A 1 298 ? -9.982 0.97 -6.928 1 39.97 298 GLU A N 1
ATOM 2358 C CA . GLU A 1 298 ? -10.474 2.344 -6.94 1 39.97 298 GLU A CA 1
ATOM 2359 C C . GLU A 1 298 ? -9.369 3.329 -6.569 1 39.97 298 GLU A C 1
ATOM 2361 O O . GLU A 1 298 ? -8.541 3.043 -5.701 1 39.97 298 GLU A O 1
ATOM 2366 N N . LYS A 1 299 ? -8.935 4.308 -7.408 1 37.35 299 LYS A N 1
ATOM 2367 C CA . LYS A 1 299 ? -8.074 5.484 -7.315 1 37.35 299 LYS A CA 1
ATOM 2368 C C . LYS A 1 299 ? -8.058 6.043 -5.895 1 37.35 299 LYS A C 1
ATOM 2370 O O . LYS A 1 299 ? -9.105 6.394 -5.349 1 37.35 299 LYS A O 1
ATOM 2375 N N . GLY A 1 300 ? -6.899 5.876 -5.181 1 37.23 300 GLY A N 1
ATOM 2376 C CA . GLY A 1 300 ? -6.49 6.241 -3.834 1 37.23 300 GLY A CA 1
ATOM 2377 C C . GLY A 1 300 ? -6.502 5.07 -2.87 1 37.23 300 GLY A C 1
ATOM 2378 O O . GLY A 1 300 ? -6.175 5.226 -1.691 1 37.23 300 GLY A O 1
ATOM 2379 N N . LYS A 1 301 ? -7.463 4.088 -3.225 1 40.08 301 LYS A N 1
ATOM 2380 C CA . LYS A 1 301 ? -7.516 2.963 -2.296 1 40.08 301 LYS A CA 1
ATOM 2381 C C . LYS A 1 301 ? -6.504 1.887 -2.679 1 40.08 301 LYS A C 1
ATOM 2383 O O . LYS A 1 301 ? -6.558 1.341 -3.783 1 40.08 301 LYS A O 1
ATOM 2388 N N . PHE A 1 302 ? -5.298 1.853 -2.563 1 32.54 302 PHE A N 1
ATOM 2389 C CA . PHE A 1 302 ? -4.367 0.764 -2.835 1 32.54 302 PHE A CA 1
ATOM 2390 C C . PHE A 1 302 ? -5.063 -0.586 -2.711 1 32.54 302 PHE A C 1
ATOM 2392 O O . PHE A 1 302 ? -6.176 -0.672 -2.188 1 32.54 302 PHE A O 1
ATOM 2399 N N . GLU A 1 303 ? -4.293 -1.837 -2.403 1 33.93 303 GLU A N 1
ATOM 2400 C CA . GLU A 1 303 ? -4.543 -3.241 -2.713 1 33.93 303 GLU A CA 1
ATOM 2401 C C . GLU A 1 303 ? -5.814 -3.739 -2.031 1 33.93 303 GLU A C 1
ATOM 2403 O O . GLU A 1 303 ? -5.938 -3.664 -0.807 1 33.93 303 GLU A O 1
ATOM 2408 N N . LYS A 1 304 ? -6.898 -3.655 -2.666 1 38.87 304 LYS A N 1
ATOM 2409 C CA . LYS A 1 304 ? -8.053 -4.424 -2.211 1 38.87 304 LYS A CA 1
ATOM 2410 C C . LYS A 1 304 ? -7.741 -5.917 -2.178 1 38.87 304 LYS A C 1
ATOM 2412 O O . LYS A 1 304 ? -8.162 -6.664 -3.063 1 38.87 304 LYS A O 1
ATOM 2417 N N . VAL A 1 305 ? -6.702 -6.496 -1.689 1 39.18 305 VAL A N 1
ATOM 2418 C CA . VAL A 1 305 ? -6.211 -7.869 -1.638 1 39.18 305 VAL A CA 1
ATOM 2419 C C . VAL A 1 305 ? -7.294 -8.785 -1.074 1 39.18 305 VAL A C 1
ATOM 2421 O O . VAL A 1 305 ? -7.312 -9.985 -1.358 1 39.18 305 VAL A O 1
ATOM 2424 N N . GLY A 1 306 ? -8.437 -8.242 -0.726 1 41.97 306 GLY A N 1
ATOM 2425 C CA . GLY A 1 306 ? -9.372 -9.123 -0.045 1 41.97 306 GLY A CA 1
ATOM 2426 C C . GLY A 1 306 ? -10.568 -9.498 -0.899 1 41.97 306 GLY A C 1
ATOM 2427 O O . GLY A 1 306 ? -11.376 -10.344 -0.509 1 41.97 306 GLY A O 1
ATOM 2428 N N . TYR A 1 307 ? -10.734 -8.939 -2.094 1 44.01 307 TYR A N 1
ATOM 2429 C CA . TYR A 1 307 ? -11.893 -9.274 -2.913 1 44.01 307 TYR A CA 1
ATOM 2430 C C . TYR A 1 307 ? -11.686 -10.6 -3.635 1 44.01 307 TYR A C 1
ATOM 2432 O O . TYR A 1 307 ? -10.564 -10.936 -4.021 1 44.01 307 TYR A O 1
ATOM 2440 N N . THR A 1 308 ? -12.783 -11.461 -3.67 1 45.43 308 THR A N 1
ATOM 2441 C CA . THR A 1 308 ? -12.797 -12.751 -4.35 1 45.43 308 THR A CA 1
ATOM 2442 C C . THR A 1 308 ? -13.795 -12.743 -5.505 1 45.43 308 THR A C 1
ATOM 2444 O O . THR A 1 308 ? -14.433 -11.723 -5.773 1 45.43 308 THR A O 1
ATOM 2447 N N . VAL A 1 309 ? -13.795 -13.79 -6.286 1 36.14 309 VAL A N 1
ATOM 2448 C CA . VAL A 1 309 ? -14.699 -13.959 -7.42 1 36.14 309 VAL A CA 1
ATOM 2449 C C . VAL A 1 309 ? -16.147 -13.905 -6.939 1 36.14 309 VAL A C 1
ATOM 2451 O O . VAL A 1 309 ? -17.044 -13.516 -7.691 1 36.14 309 VAL A O 1
ATOM 2454 N N . LYS A 1 310 ? -16.42 -14.335 -5.761 1 44.74 310 LYS A N 1
ATOM 2455 C CA . LYS A 1 310 ? -17.77 -14.206 -5.22 1 44.74 310 LYS A CA 1
ATOM 2456 C C . LYS A 1 310 ? -18.226 -12.749 -5.221 1 44.74 310 LYS A C 1
ATOM 2458 O O . LYS A 1 310 ? -19.385 -12.456 -5.519 1 44.74 310 LYS A O 1
ATOM 2463 N N . ASP A 1 311 ? -17.272 -11.954 -4.873 1 48.67 311 ASP A N 1
ATOM 2464 C CA . ASP A 1 311 ? -17.59 -10.53 -4.811 1 48.67 311 ASP A CA 1
ATOM 2465 C C . ASP A 1 311 ? -17.848 -9.964 -6.205 1 48.67 311 ASP A C 1
ATOM 2467 O O . ASP A 1 311 ? -18.605 -9.003 -6.36 1 48.67 311 ASP A O 1
ATOM 2471 N N . PHE A 1 312 ? -17.298 -10.642 -7.115 1 50.46 312 PHE A N 1
ATOM 2472 C CA . PHE A 1 312 ? -17.347 -10.162 -8.491 1 50.46 312 PHE A CA 1
ATOM 2473 C C . PHE A 1 312 ? -18.515 -10.79 -9.242 1 50.46 312 PHE A C 1
ATOM 2475 O O . PHE A 1 312 ? -19.262 -10.093 -9.933 1 50.46 312 PHE A O 1
ATOM 2482 N N . ALA A 1 313 ? -18.822 -12.147 -9.021 1 46.32 313 ALA A N 1
ATOM 2483 C CA . ALA A 1 313 ? -19.725 -12.858 -9.922 1 46.32 313 ALA A CA 1
ATOM 2484 C C . ALA A 1 313 ? -20.633 -13.811 -9.149 1 46.32 313 ALA A C 1
ATOM 2486 O O . ALA A 1 313 ? -21.421 -14.548 -9.746 1 46.32 313 ALA A O 1
ATOM 2487 N N . GLY A 1 314 ? -20.465 -13.705 -7.827 1 36.81 314 GLY A N 1
ATOM 2488 C CA . GLY A 1 314 ? -21.302 -14.598 -7.042 1 36.81 314 GLY A CA 1
ATOM 2489 C C . GLY A 1 314 ? -22.783 -14.296 -7.172 1 36.81 314 GLY A C 1
ATOM 2490 O O . GLY A 1 314 ? -23.178 -13.133 -7.276 1 36.81 314 GLY A O 1
ATOM 2491 N N . SER A 1 315 ? -23.605 -15.43 -7.452 1 46.35 315 SER A N 1
ATOM 2492 C CA . SER A 1 315 ? -25.053 -15.265 -7.524 1 46.35 315 SER A CA 1
ATOM 2493 C C . SER A 1 315 ? -25.644 -14.965 -6.15 1 46.35 315 SER A C 1
ATOM 2495 O O . SER A 1 315 ? -25.19 -15.508 -5.141 1 46.35 315 SER A O 1
ATOM 2497 N N . VAL A 1 316 ? -26.199 -13.687 -5.819 1 39.35 316 VAL A N 1
ATOM 2498 C CA . VAL A 1 316 ? -26.975 -13.419 -4.613 1 39.35 316 VAL A CA 1
ATOM 2499 C C . VAL A 1 316 ? -28.056 -14.485 -4.446 1 39.35 316 VAL A C 1
ATOM 2501 O O . VAL A 1 316 ? -28.779 -14.798 -5.395 1 39.35 316 VAL A O 1
ATOM 2504 N N . PRO A 1 317 ? -27.982 -15.188 -3.3 1 29.02 317 PRO A N 1
ATOM 2505 C CA . PRO A 1 317 ? -29.216 -15.955 -3.116 1 29.02 317 PRO A CA 1
ATOM 2506 C C . PRO A 1 317 ? -30.469 -15.089 -3.209 1 29.02 317 PRO A C 1
ATOM 2508 O O . PRO A 1 317 ? -30.449 -13.922 -2.809 1 29.02 317 PRO A O 1
ATOM 2511 N N . LEU A 1 318 ? -31.371 -15.379 -4.252 1 29.36 318 LEU A N 1
ATOM 2512 C CA . LEU A 1 318 ? -32.738 -14.876 -4.182 1 29.36 318 LEU A CA 1
ATOM 2513 C C . LEU A 1 318 ? -33.267 -14.937 -2.753 1 29.36 318 LEU A C 1
ATOM 2515 O O . LEU A 1 318 ? -33.264 -16.002 -2.13 1 29.36 318 LEU A O 1
ATOM 2519 N N . GLU A 1 319 ? -33.122 -13.773 -2.015 1 24.11 319 GLU A N 1
ATOM 252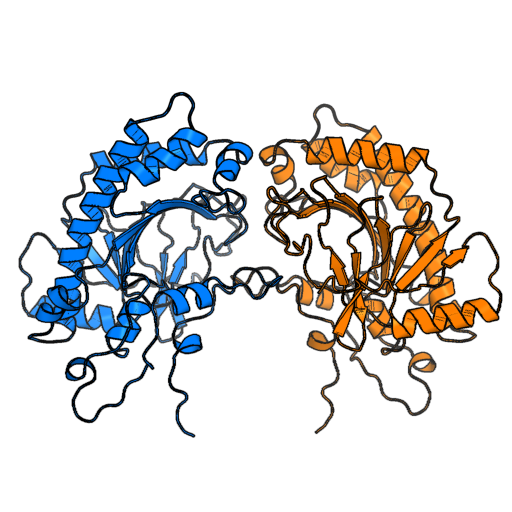0 C CA . GLU A 1 319 ? -34.197 -13.837 -1.029 1 24.11 319 GLU A CA 1
ATOM 2521 C C . GLU A 1 319 ? -35.541 -14.119 -1.695 1 24.11 319 GLU A C 1
ATOM 2523 O O . GLU A 1 319 ? -35.838 -13.574 -2.76 1 24.11 319 GLU A O 1
ATOM 2528 N N . MET B 1 1 ? -13.228 18.959 -24.538 1 23.69 1 MET B N 1
ATOM 2529 C CA . MET B 1 1 ? -13.794 19.914 -23.589 1 23.69 1 MET B CA 1
ATOM 2530 C C . MET B 1 1 ? -12.768 20.301 -22.529 1 23.69 1 MET B C 1
ATOM 2532 O O . MET B 1 1 ? -12.171 19.433 -21.89 1 23.69 1 MET B O 1
ATOM 2536 N N . SER B 1 2 ? -11.913 21.273 -22.629 1 31.67 2 SER B N 1
ATOM 2537 C CA . SER B 1 2 ? -10.923 21.898 -21.759 1 31.67 2 SER B CA 1
ATOM 2538 C C . SER B 1 2 ? -11.456 22.059 -20.339 1 31.67 2 SER B C 1
ATOM 2540 O O . SER B 1 2 ? -12.36 22.862 -20.098 1 31.67 2 SER B O 1
ATOM 2542 N N . GLY B 1 3 ? -11.948 21.117 -19.626 1 38.33 3 GLY B N 1
ATOM 2543 C CA . GLY B 1 3 ? -12.685 21.358 -18.396 1 38.33 3 GLY B CA 1
ATOM 2544 C C . GLY B 1 3 ? -12.134 22.518 -17.587 1 38.33 3 GLY B C 1
ATOM 2545 O O . GLY B 1 3 ? -10.923 22.617 -17.38 1 38.33 3 GLY B O 1
ATOM 2546 N N . SER B 1 4 ? -12.604 23.644 -17.626 1 44.18 4 SER B N 1
ATOM 2547 C CA . SER B 1 4 ? -12.366 24.879 -16.887 1 44.18 4 SER B CA 1
ATOM 2548 C C . SER B 1 4 ? -11.96 24.592 -15.446 1 44.18 4 SER B C 1
ATOM 2550 O O . SER B 1 4 ? -12.754 24.062 -14.666 1 44.18 4 SER B O 1
ATOM 2552 N N . GLN B 1 5 ? -10.917 23.983 -15.181 1 56.72 5 GLN B N 1
ATOM 2553 C CA . GLN B 1 5 ? -10.489 23.707 -13.814 1 56.72 5 GLN B CA 1
ATOM 2554 C C . GLN B 1 5 ? -10.67 24.934 -12.923 1 56.72 5 GLN B C 1
ATOM 2556 O O . GLN B 1 5 ? -10.088 25.989 -13.185 1 56.72 5 GLN B O 1
ATOM 2561 N N . THR B 1 6 ? -11.794 25.115 -12.191 1 79.63 6 THR B N 1
ATOM 2562 C CA . THR B 1 6 ? -12.249 26.191 -11.318 1 79.63 6 THR B CA 1
ATOM 2563 C C . THR B 1 6 ? -11.46 26.198 -10.012 1 79.63 6 THR B C 1
ATOM 2565 O O . THR B 1 6 ? -11.164 25.139 -9.454 1 79.63 6 THR B O 1
ATOM 2568 N N . SER B 1 7 ? -10.817 27.324 -9.723 1 89.43 7 SER B N 1
ATOM 2569 C CA . SER B 1 7 ? -10.1 27.608 -8.485 1 89.43 7 SER B CA 1
ATOM 2570 C C . SER B 1 7 ? -11.037 28.163 -7.417 1 89.43 7 SER B C 1
ATOM 2572 O O . SER B 1 7 ? -12.001 28.863 -7.734 1 89.43 7 SER B O 1
ATOM 2574 N N . VAL B 1 8 ? -10.812 2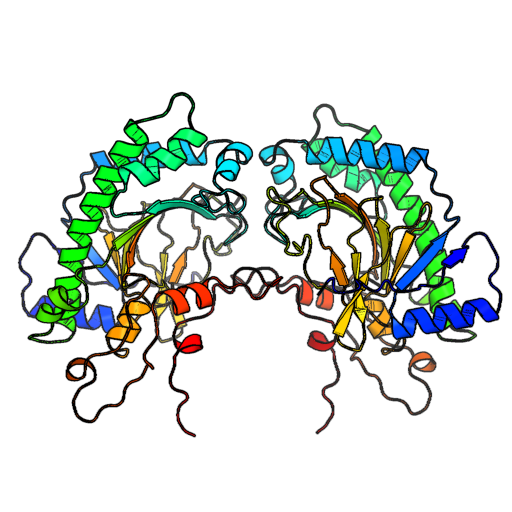7.776 -6.295 1 90.97 8 VAL B N 1
ATOM 2575 C CA . VAL B 1 8 ? -11.597 28.303 -5.184 1 90.97 8 VAL B CA 1
ATOM 2576 C C . VAL B 1 8 ? -11.007 29.631 -4.717 1 90.97 8 VAL B C 1
ATOM 2578 O O . VAL B 1 8 ? -9.785 29.796 -4.68 1 90.97 8 VAL B O 1
ATOM 2581 N N . GLN B 1 9 ? -11.866 30.564 -4.396 1 90.47 9 GLN B N 1
ATOM 2582 C CA . GLN B 1 9 ? -11.433 31.824 -3.803 1 90.47 9 GLN B CA 1
ATOM 2583 C C . GLN B 1 9 ? -11.482 31.761 -2.279 1 90.47 9 GLN B C 1
ATOM 2585 O O . GLN B 1 9 ? -12.562 31.781 -1.686 1 90.47 9 GLN B O 1
ATOM 2590 N N . LEU B 1 10 ? -10.317 31.748 -1.703 1 93.69 10 LEU B N 1
ATOM 2591 C CA . LEU B 1 10 ? -10.212 31.654 -0.251 1 93.69 10 LEU B CA 1
ATOM 2592 C C . LEU B 1 10 ? -9.811 32.995 0.353 1 93.69 10 LEU B C 1
ATOM 2594 O O . LEU B 1 10 ? -9.029 33.74 -0.242 1 93.69 10 LEU B O 1
ATOM 2598 N N . PRO B 1 11 ? -10.41 33.298 1.5 1 94.28 11 PRO B N 1
ATOM 2599 C CA . PRO B 1 11 ? -9.948 34.512 2.177 1 94.28 11 PRO B CA 1
ATOM 2600 C C . PRO B 1 11 ? -8.491 34.42 2.623 1 94.28 11 PRO B C 1
ATOM 2602 O O . PRO B 1 11 ? -8 33.328 2.921 1 94.28 11 PRO B O 1
ATOM 2605 N N . VAL B 1 12 ? -7.858 35.584 2.642 1 94.09 12 VAL B N 1
ATOM 2606 C CA . VAL B 1 12 ? -6.455 35.673 3.03 1 94.09 12 VAL B CA 1
ATOM 2607 C C . VAL B 1 12 ? -6.329 36.443 4.343 1 94.09 12 VAL B C 1
ATOM 2609 O O . VAL B 1 12 ? -6.655 37.631 4.408 1 94.09 12 VAL B O 1
ATOM 2612 N N . LEU B 1 13 ? -5.888 35.796 5.339 1 92.93 13 LEU B N 1
ATOM 2613 C CA . LEU B 1 13 ? -5.684 36.405 6.649 1 92.93 13 LEU B CA 1
ATOM 2614 C C . LEU B 1 13 ? -4.264 36.945 6.782 1 92.93 13 LEU B C 1
ATOM 2616 O O . LEU B 1 13 ? -3.296 36.187 6.692 1 92.93 13 LEU B O 1
ATOM 2620 N N . ASP B 1 14 ? -4.185 38.232 6.963 1 92.9 14 ASP B N 1
ATOM 2621 C CA . ASP B 1 14 ? -2.909 38.826 7.349 1 92.9 14 ASP B CA 1
ATOM 2622 C C . ASP B 1 14 ? -2.667 38.68 8.849 1 92.9 14 ASP B C 1
ATOM 2624 O O . ASP B 1 14 ? -3.273 39.39 9.654 1 92.9 14 ASP B O 1
ATOM 2628 N N . ILE B 1 15 ? -1.841 37.819 9.25 1 90.54 15 ILE B N 1
ATOM 2629 C CA . ILE B 1 15 ? -1.711 37.44 10.652 1 90.54 15 ILE B CA 1
ATOM 2630 C C . ILE B 1 15 ? -0.954 38.527 11.413 1 90.54 15 ILE B C 1
ATOM 2632 O O . ILE B 1 15 ? -0.928 38.527 12.646 1 90.54 15 ILE B O 1
ATOM 2636 N N . SER B 1 16 ? -0.304 39.448 10.741 1 89.38 16 SER B N 1
ATOM 2637 C CA . SER B 1 16 ? 0.455 40.512 11.391 1 89.38 16 SER B CA 1
ATOM 2638 C C . SER B 1 16 ? -0.45 41.675 11.784 1 89.38 16 SER B C 1
ATOM 2640 O O . SER B 1 16 ? -0.026 42.582 12.504 1 89.38 16 SER B O 1
ATOM 2642 N N . GLN B 1 17 ? -1.703 41.639 11.298 1 87.16 17 GLN B N 1
ATOM 2643 C CA . GLN B 1 17 ? -2.612 42.756 11.535 1 87.16 17 GLN B CA 1
ATOM 2644 C C . GLN B 1 17 ? -3.847 42.305 12.31 1 87.16 17 GLN B C 1
ATOM 2646 O O . GLN B 1 17 ? -4.252 41.144 12.221 1 87.16 17 GLN B O 1
ATOM 2651 N N . PRO B 1 18 ? -4.292 43.283 13.134 1 81.76 18 PRO B N 1
ATOM 2652 C CA . PRO B 1 18 ? -5.586 42.964 13.743 1 81.76 18 PRO B CA 1
ATOM 2653 C C . PRO B 1 18 ? -6.693 42.768 12.709 1 81.76 18 PRO B C 1
ATOM 2655 O O . PRO B 1 18 ? -6.651 43.37 11.633 1 81.76 18 PRO B O 1
ATOM 2658 N N . VAL B 1 19 ? -7.498 41.914 12.993 1 80.44 19 VAL B N 1
ATOM 2659 C CA . VAL B 1 19 ? -8.556 41.583 12.045 1 80.44 19 VAL B CA 1
ATOM 2660 C C . VAL B 1 19 ? -9.845 42.303 12.436 1 80.44 19 VAL B C 1
ATOM 2662 O O . VAL B 1 19 ? -10.168 42.409 13.622 1 80.44 19 VAL B O 1
ATOM 2665 N N . ASP B 1 20 ? -10.433 42.88 11.426 1 80.99 20 ASP B N 1
ATOM 2666 C CA . ASP B 1 20 ? -11.717 43.524 11.685 1 80.99 20 ASP B CA 1
ATOM 2667 C C . ASP B 1 20 ? -12.862 42.516 11.608 1 80.99 20 ASP B C 1
ATOM 2669 O O . ASP B 1 20 ? -12.65 41.353 11.258 1 80.99 20 ASP B O 1
ATOM 2673 N N . THR B 1 21 ? -13.958 43.01 11.97 1 79.2 21 THR B N 1
ATOM 2674 C CA . THR B 1 21 ? -15.143 42.168 12.085 1 79.2 21 THR B CA 1
ATOM 2675 C C . THR B 1 21 ? -15.561 41.632 10.718 1 79.2 21 THR B C 1
ATOM 2677 O O . THR B 1 21 ? -16.011 40.49 10.605 1 79.2 21 THR B O 1
ATOM 2680 N N . SER B 1 22 ? -15.424 42.418 9.678 1 81.37 22 SER B N 1
ATOM 2681 C CA . SER B 1 22 ? -15.821 41.996 8.339 1 81.37 22 SER B CA 1
ATOM 2682 C C . SER B 1 22 ? -14.98 40.818 7.858 1 81.37 22 SER B C 1
ATOM 2684 O O . SER B 1 22 ? -15.507 39.871 7.271 1 81.37 22 SER B O 1
ATOM 2686 N N . PHE B 1 23 ? -13.797 40.886 8.093 1 86.69 23 PHE B N 1
ATOM 2687 C CA . PHE B 1 23 ? -12.927 39.794 7.672 1 86.69 23 PHE B CA 1
ATOM 2688 C C . PHE B 1 23 ? -13.243 38.521 8.448 1 86.69 23 PHE B C 1
ATOM 2690 O O . PHE B 1 23 ? -13.208 37.422 7.89 1 86.69 23 PHE B O 1
ATOM 2697 N N . LEU B 1 24 ? -13.575 38.695 9.694 1 88.22 24 LEU B N 1
ATOM 2698 C CA . LEU B 1 24 ? -13.898 37.539 10.522 1 88.22 24 LEU B CA 1
ATOM 2699 C C . LEU B 1 24 ? -15.109 36.795 9.969 1 88.22 24 LEU B C 1
ATOM 2701 O O . LEU B 1 24 ? -15.176 35.566 10.043 1 88.22 24 LEU B O 1
ATOM 2705 N N . SER B 1 25 ? -16.005 37.547 9.431 1 90.55 25 SER B N 1
ATOM 2706 C CA . SER B 1 25 ? -17.173 36.923 8.819 1 90.55 25 SER B CA 1
ATOM 2707 C C . SER B 1 25 ? -16.783 36.094 7.601 1 90.55 25 SER B C 1
ATOM 2709 O O . SER B 1 25 ? -17.267 34.974 7.425 1 90.55 25 SER B O 1
ATOM 2711 N N . SER B 1 26 ? -15.926 36.639 6.817 1 92.09 26 SER B N 1
ATOM 2712 C CA . SER B 1 26 ? -15.448 35.927 5.636 1 92.09 26 SER B CA 1
ATOM 2713 C C . SER B 1 26 ? -14.655 34.683 6.024 1 92.09 26 SER B C 1
ATOM 2715 O O . SER B 1 26 ? -14.78 33.637 5.385 1 92.09 26 SER B O 1
ATOM 2717 N N . LEU B 1 27 ? -13.887 34.844 7.018 1 93.97 27 LEU B N 1
ATOM 2718 C CA . LEU B 1 27 ? -13.099 33.719 7.51 1 93.97 27 LEU B CA 1
ATOM 2719 C C . LEU B 1 27 ? -14.003 32.617 8.052 1 93.97 27 LEU B C 1
ATOM 2721 O O . LEU B 1 27 ? -13.78 31.436 7.779 1 93.97 27 LEU B O 1
ATOM 2725 N N . SER B 1 28 ? -15.002 33.028 8.786 1 93.7 28 SER B N 1
ATOM 2726 C CA . SER B 1 28 ? -15.963 32.072 9.327 1 93.7 28 SER B CA 1
ATOM 2727 C C . SER B 1 28 ? -16.662 31.3 8.214 1 93.7 28 SER B C 1
ATOM 2729 O O . SER B 1 28 ? -16.777 30.074 8.279 1 93.7 28 SER B O 1
ATOM 2731 N N . GLU B 1 29 ? -17.025 31.978 7.221 1 94.03 29 GLU B N 1
ATOM 2732 C CA . GLU B 1 29 ? -17.684 31.34 6.085 1 94.03 29 GLU B CA 1
ATOM 2733 C C . GLU B 1 29 ? -16.755 30.345 5.396 1 94.03 29 GLU B C 1
ATOM 2735 O O . GLU B 1 29 ? -17.172 29.24 5.043 1 94.03 29 GLU B O 1
ATOM 2740 N N . ALA B 1 30 ? -15.572 30.718 5.206 1 94.72 30 ALA B N 1
ATOM 2741 C CA . ALA B 1 30 ? -14.594 29.852 4.552 1 94.72 30 ALA B CA 1
ATOM 2742 C C . ALA B 1 30 ? -14.346 28.589 5.371 1 94.72 30 ALA B C 1
ATOM 2744 O O . ALA B 1 30 ? -14.251 27.491 4.817 1 94.72 30 ALA B O 1
ATOM 2745 N N . CYS B 1 31 ? -14.249 28.71 6.667 1 95.22 31 CYS B N 1
ATOM 2746 C CA . CYS B 1 31 ? -13.999 27.578 7.553 1 95.22 31 CYS B CA 1
ATOM 2747 C C . CYS B 1 31 ? -15.185 26.621 7.565 1 95.22 31 CYS B C 1
ATOM 2749 O O . CYS B 1 31 ? -15.011 25.41 7.712 1 95.22 31 CYS B O 1
ATOM 2751 N N . GLN B 1 32 ? -16.333 27.161 7.373 1 93.23 32 GLN B N 1
ATOM 2752 C CA . GLN B 1 32 ? -17.546 26.35 7.401 1 93.23 32 GLN B CA 1
ATOM 2753 C C . GLN B 1 32 ? -17.807 25.703 6.044 1 93.23 32 GLN B C 1
ATOM 2755 O O . GLN B 1 32 ? -18.281 24.568 5.973 1 93.23 32 GLN B O 1
ATOM 2760 N N . GLU B 1 33 ? -17.476 26.418 5.037 1 93.17 33 GLU B N 1
ATOM 2761 C CA . GLU B 1 33 ? -17.808 25.958 3.691 1 93.17 33 GLU B CA 1
ATOM 2762 C C . GLU B 1 33 ? -16.695 25.089 3.114 1 93.17 33 GLU B C 1
ATOM 2764 O O . GLU B 1 33 ? -16.956 24.006 2.586 1 93.17 33 GLU B O 1
ATOM 2769 N N . TRP B 1 34 ? -15.493 25.569 3.245 1 94.06 34 TRP B N 1
ATOM 2770 C CA . TRP B 1 34 ? -14.369 24.915 2.583 1 94.06 34 TRP B CA 1
ATOM 2771 C C . TRP B 1 34 ? -13.431 24.278 3.603 1 94.06 34 TRP B C 1
ATOM 2773 O O . TRP B 1 34 ? -12.737 23.306 3.296 1 94.06 34 TRP B O 1
ATOM 2783 N N . GLY B 1 35 ? -13.385 24.822 4.743 1 95.77 35 GLY B N 1
ATOM 2784 C CA . GLY B 1 35 ? -12.411 24.381 5.729 1 95.77 35 GLY B CA 1
ATOM 2785 C C . GLY B 1 35 ? -10.99 24.786 5.385 1 95.77 35 GLY B C 1
ATOM 2786 O O . GLY B 1 35 ? -10.032 24.17 5.857 1 95.77 35 GLY B O 1
ATOM 2787 N N . PHE B 1 36 ? -10.912 25.816 4.465 1 97.08 36 PHE B N 1
ATOM 2788 C CA . PHE B 1 36 ? -9.612 26.286 4.003 1 97.08 36 PHE B CA 1
ATOM 2789 C C . PHE B 1 36 ? -9.56 27.809 3.991 1 97.08 36 PHE B C 1
ATOM 2791 O O . PHE B 1 36 ? -10.568 28.468 3.726 1 97.08 36 PHE B O 1
ATOM 2798 N N . PHE B 1 37 ? -8.439 28.359 4.227 1 96.73 37 PHE B N 1
ATOM 2799 C CA . PHE B 1 37 ? -8.143 29.771 4.016 1 96.73 37 PHE B CA 1
ATOM 2800 C C . PHE B 1 37 ? -6.642 29.995 3.881 1 96.73 37 PHE B C 1
ATOM 2802 O O . PHE B 1 37 ? -5.854 29.056 4.013 1 96.73 37 PHE B O 1
ATOM 2809 N N . LEU B 1 38 ? -6.247 31.182 3.546 1 96.77 38 LEU B N 1
ATOM 2810 C CA . LEU B 1 38 ? -4.838 31.511 3.362 1 96.77 38 LEU B CA 1
ATOM 2811 C C . LEU B 1 38 ? -4.359 32.475 4.443 1 96.77 38 LEU B C 1
ATOM 2813 O O . LEU B 1 38 ? -5.153 33.24 4.994 1 96.77 38 LEU B O 1
ATOM 2817 N N . ILE B 1 39 ? -3.088 32.392 4.744 1 96.41 39 ILE B N 1
ATOM 2818 C CA . ILE B 1 39 ? -2.505 33.375 5.651 1 96.41 39 ILE B CA 1
ATOM 2819 C C . ILE B 1 39 ? -1.273 34.005 5.006 1 96.41 39 ILE B C 1
ATOM 2821 O O . ILE B 1 39 ? -0.543 33.341 4.267 1 96.41 39 ILE B O 1
ATOM 2825 N N . THR B 1 40 ? -1.069 35.23 5.27 1 95.44 40 THR B N 1
ATOM 2826 C CA . THR B 1 40 ? 0.103 35.967 4.811 1 95.44 40 THR B CA 1
ATOM 2827 C C . THR B 1 40 ? 0.765 36.707 5.97 1 95.44 40 THR B C 1
ATOM 2829 O O . THR B 1 40 ? 0.222 36.751 7.076 1 95.44 40 THR B O 1
ATOM 2832 N N . ASN B 1 41 ? 1.98 37.151 5.691 1 95.52 41 ASN B N 1
ATOM 2833 C CA . ASN B 1 41 ? 2.781 37.888 6.663 1 95.52 41 ASN B CA 1
ATOM 2834 C C . ASN B 1 41 ? 3.013 37.073 7.932 1 95.52 41 ASN B C 1
ATOM 2836 O O . ASN B 1 41 ? 2.849 37.584 9.041 1 95.52 41 ASN B O 1
ATOM 2840 N N . HIS B 1 42 ? 3.235 35.848 7.709 1 94.37 42 HIS B N 1
ATOM 2841 C CA . HIS B 1 42 ? 3.41 34.881 8.787 1 94.37 42 HIS B CA 1
ATOM 2842 C C . HIS B 1 42 ? 4.822 34.944 9.359 1 94.37 42 HIS B C 1
ATOM 2844 O O . HIS B 1 42 ? 5.109 34.321 10.385 1 94.37 42 HIS B O 1
ATOM 2850 N N . GLY B 1 43 ? 5.762 35.67 8.764 1 93.14 43 GLY B N 1
ATOM 2851 C CA . GLY B 1 43 ? 7.054 35.957 9.366 1 93.14 43 GLY B CA 1
ATOM 2852 C C . GLY B 1 43 ? 8.121 34.942 9.003 1 93.14 43 GLY B C 1
ATOM 2853 O O . GLY B 1 43 ? 9.248 35.015 9.496 1 93.14 43 GLY B O 1
ATOM 2854 N N . ILE B 1 44 ? 7.865 33.947 8.178 1 95.39 44 ILE B N 1
ATOM 2855 C CA . ILE B 1 44 ? 8.885 33.011 7.718 1 95.39 44 ILE B CA 1
ATOM 2856 C C . ILE B 1 44 ? 9.669 33.628 6.562 1 95.39 44 ILE B C 1
ATOM 2858 O O . ILE B 1 44 ? 9.085 34.03 5.553 1 95.39 44 ILE B O 1
ATOM 2862 N N . SER B 1 45 ? 10.912 33.667 6.664 1 95.14 45 SER B N 1
ATOM 2863 C CA . SER B 1 45 ? 11.745 34.352 5.681 1 95.14 45 SER B CA 1
ATOM 2864 C C . SER B 1 45 ? 11.915 33.511 4.419 1 95.14 45 SER B C 1
ATOM 2866 O O . SER B 1 45 ? 11.844 32.282 4.472 1 95.14 45 SER B O 1
ATOM 2868 N N . LYS B 1 46 ? 12.144 34.204 3.384 1 93.84 46 LYS B N 1
ATOM 2869 C CA . LYS B 1 46 ? 12.467 33.524 2.133 1 93.84 46 LYS B CA 1
ATOM 2870 C C . LYS B 1 46 ? 13.731 32.681 2.276 1 93.84 46 LYS B C 1
ATOM 2872 O O . LYS B 1 46 ? 13.852 31.625 1.652 1 93.84 46 LYS B O 1
ATOM 2877 N N . GLU B 1 47 ? 14.577 33.174 3.053 1 95.88 47 GLU B N 1
ATOM 2878 C CA . GLU B 1 47 ? 15.822 32.451 3.295 1 95.88 47 GLU B CA 1
ATOM 2879 C C . GLU B 1 47 ? 15.556 31.094 3.941 1 95.88 47 GLU B C 1
ATOM 2881 O O . GLU B 1 47 ? 16.139 30.085 3.54 1 95.88 47 GLU B O 1
ATOM 2886 N N . LEU B 1 48 ? 14.722 31.092 4.96 1 96.71 48 LEU B N 1
ATOM 2887 C CA . LEU B 1 48 ? 14.402 29.834 5.626 1 96.71 48 LEU B CA 1
ATOM 2888 C C . LEU B 1 48 ? 13.743 28.858 4.656 1 96.71 48 LEU B C 1
ATOM 2890 O O . LEU B 1 48 ? 14.06 27.667 4.656 1 96.71 48 LEU B O 1
ATOM 2894 N N . TYR B 1 49 ? 12.877 29.362 3.78 1 95.25 49 TYR B N 1
ATOM 2895 C CA . TYR B 1 49 ? 12.269 28.51 2.764 1 95.25 49 TYR B CA 1
ATOM 2896 C C . TYR B 1 49 ? 13.323 27.959 1.811 1 95.25 49 TYR B C 1
ATOM 2898 O O . TYR B 1 49 ? 13.255 26.797 1.404 1 95.25 49 TYR B O 1
ATOM 2906 N N . GLY B 1 50 ? 14.208 28.826 1.418 1 95.12 50 GLY B N 1
ATOM 2907 C CA . GLY B 1 50 ? 15.308 28.369 0.583 1 95.12 50 GLY B CA 1
ATOM 2908 C C . GLY B 1 50 ? 16.113 27.25 1.216 1 95.12 50 GLY B C 1
ATOM 2909 O O . GLY B 1 50 ? 16.464 26.276 0.547 1 95.12 50 GLY B O 1
ATOM 2910 N N . LYS B 1 51 ? 16.422 27.426 2.518 1 96.49 51 LYS B N 1
ATOM 2911 C CA . LYS B 1 51 ? 17.14 26.382 3.243 1 96.49 51 LYS B CA 1
ATOM 2912 C C . LYS B 1 51 ? 16.332 25.088 3.286 1 96.49 51 LYS B C 1
ATOM 2914 O O . LYS B 1 51 ? 16.883 24 3.108 1 96.49 51 LYS B O 1
ATOM 2919 N N . MET B 1 52 ? 15.032 25.208 3.547 1 96.24 52 MET B N 1
ATOM 2920 C CA . MET B 1 52 ? 14.154 24.042 3.583 1 96.24 52 MET B CA 1
ATOM 2921 C C . MET B 1 52 ? 14.14 23.33 2.235 1 96.24 52 MET B C 1
ATOM 2923 O O . MET B 1 52 ? 14.148 22.099 2.179 1 96.24 52 MET B O 1
ATOM 2927 N N . TYR B 1 53 ? 14.088 24.093 1.205 1 95.08 53 TYR B N 1
ATOM 2928 C CA . TYR B 1 53 ? 14.107 23.536 -0.142 1 95.08 53 TYR B CA 1
ATOM 2929 C C . TYR B 1 53 ? 15.392 22.755 -0.391 1 95.08 53 TYR B C 1
ATOM 2931 O O . TYR B 1 53 ? 15.354 21.627 -0.889 1 95.08 53 TYR B O 1
ATOM 2939 N N . THR B 1 54 ? 16.504 23.363 -0.058 1 95.52 54 THR B N 1
ATOM 2940 C CA . THR B 1 54 ? 17.8 22.716 -0.227 1 95.52 54 THR B CA 1
ATOM 2941 C C . THR B 1 54 ? 17.872 21.428 0.588 1 95.52 54 THR B C 1
ATOM 2943 O O . THR B 1 54 ? 18.314 20.393 0.085 1 95.52 54 THR B O 1
ATOM 2946 N N . LEU B 1 55 ? 17.413 21.542 1.793 1 94.76 55 LEU B N 1
ATOM 2947 C CA . LEU B 1 55 ? 17.397 20.379 2.673 1 94.76 55 LEU B CA 1
ATOM 2948 C C . LEU B 1 55 ? 16.55 19.259 2.079 1 94.76 55 LEU B C 1
ATOM 2950 O O . LEU B 1 55 ? 16.959 18.095 2.085 1 94.76 55 LEU B O 1
ATOM 2954 N N . SER B 1 56 ? 15.391 19.558 1.646 1 94.77 56 SER B N 1
ATOM 2955 C CA . SER B 1 56 ? 14.488 18.582 1.044 1 94.77 56 SER B CA 1
ATOM 2956 C C . SER B 1 56 ? 15.138 17.891 -0.15 1 94.77 56 SER B C 1
ATOM 2958 O O . SER B 1 56 ? 15.087 16.664 -0.267 1 94.77 56 SER B O 1
ATOM 2960 N N . ASN B 1 57 ? 15.751 18.696 -1.01 1 94.5 57 ASN B N 1
ATOM 2961 C CA . ASN B 1 57 ? 16.42 18.135 -2.179 1 94.5 57 ASN B CA 1
ATOM 2962 C C . ASN B 1 57 ? 17.531 17.168 -1.78 1 94.5 57 ASN B C 1
ATOM 2964 O O . ASN B 1 57 ? 17.68 16.103 -2.382 1 94.5 57 ASN B O 1
ATOM 2968 N N . GLN B 1 58 ? 18.304 17.549 -0.822 1 93.79 58 GLN B N 1
ATOM 2969 C CA . GLN B 1 58 ? 19.389 16.696 -0.347 1 93.79 58 GLN B CA 1
ATOM 2970 C C . GLN B 1 58 ? 18.849 15.394 0.237 1 93.79 58 GLN B C 1
ATOM 2972 O O . GLN B 1 58 ? 19.371 14.315 -0.051 1 93.79 58 GLN B O 1
ATOM 2977 N N . LEU B 1 59 ? 17.833 15.509 1.054 1 95.39 59 LEU B N 1
ATOM 2978 C CA . LEU B 1 59 ? 17.231 14.365 1.73 1 95.39 59 LEU B CA 1
ATOM 2979 C C . LEU B 1 59 ? 16.701 13.353 0.719 1 95.39 59 LEU B C 1
ATOM 2981 O O . LEU B 1 59 ? 17.034 12.168 0.788 1 95.39 59 LEU B O 1
ATOM 2985 N N . PHE B 1 60 ? 15.943 13.783 -0.257 1 96.43 60 PHE B N 1
ATOM 2986 C CA . PHE B 1 60 ? 15.208 12.865 -1.119 1 96.43 60 PHE B CA 1
ATOM 2987 C C . PHE B 1 60 ? 16.05 12.46 -2.323 1 96.43 60 PHE B C 1
ATOM 2989 O O . PHE B 1 60 ? 15.636 11.619 -3.123 1 96.43 60 PHE B O 1
ATOM 2996 N N . ALA B 1 61 ? 17.222 13.083 -2.402 1 95.09 61 ALA B N 1
ATOM 2997 C CA . ALA B 1 61 ? 18.194 12.637 -3.397 1 95.09 61 ALA B CA 1
ATOM 2998 C C . ALA B 1 61 ? 18.99 11.439 -2.887 1 95.09 61 ALA B C 1
ATOM 3000 O O . ALA B 1 61 ? 19.675 10.766 -3.661 1 95.09 61 ALA B O 1
ATOM 3001 N N . LEU B 1 62 ? 18.942 11.148 -1.584 1 95.74 62 LEU B N 1
ATOM 3002 C CA . LEU B 1 62 ? 19.634 9.987 -1.034 1 95.74 62 LEU B CA 1
ATOM 3003 C C . LEU B 1 62 ? 19.072 8.694 -1.614 1 95.74 62 LEU B C 1
ATOM 3005 O O . LEU B 1 62 ? 17.899 8.635 -1.99 1 95.74 62 LEU B O 1
ATOM 3009 N N . PRO B 1 63 ? 19.957 7.644 -1.648 1 95.34 63 PRO B N 1
ATOM 3010 C CA . PRO B 1 63 ? 19.469 6.342 -2.108 1 95.34 63 PRO B CA 1
ATOM 3011 C C . PRO B 1 63 ? 18.297 5.824 -1.277 1 95.34 63 PRO B C 1
ATOM 3013 O O . PRO B 1 63 ? 18.263 6.024 -0.06 1 95.34 63 PRO B O 1
ATOM 3016 N N . ASN B 1 64 ? 17.409 5.126 -1.944 1 94.65 64 ASN B N 1
ATOM 3017 C CA . ASN B 1 64 ? 16.235 4.589 -1.264 1 94.65 64 ASN B CA 1
ATOM 3018 C C . ASN B 1 64 ? 16.626 3.713 -0.078 1 94.65 64 ASN B C 1
ATOM 3020 O O . ASN B 1 64 ? 15.997 3.775 0.98 1 94.65 64 ASN B O 1
ATOM 3024 N N . ASP B 1 65 ? 17.647 2.887 -0.223 1 94.67 65 ASP B N 1
ATOM 3025 C CA . ASP B 1 65 ? 18.082 1.982 0.836 1 94.67 65 ASP B CA 1
ATOM 3026 C C . ASP B 1 65 ? 18.512 2.757 2.079 1 94.67 65 ASP B C 1
ATOM 3028 O O . ASP B 1 65 ? 18.321 2.292 3.204 1 94.67 65 ASP B O 1
ATOM 3032 N N . SER B 1 66 ? 19.076 3.926 1.867 1 95.53 66 SER B N 1
ATOM 3033 C CA . SER B 1 66 ? 19.479 4.772 2.986 1 95.53 66 SER B CA 1
ATOM 3034 C C . SER B 1 66 ? 18.265 5.342 3.712 1 95.53 66 SER B C 1
ATOM 3036 O O . SER B 1 66 ? 18.196 5.302 4.942 1 95.53 66 SER B O 1
ATOM 3038 N N . LYS B 1 67 ? 17.332 5.82 2.983 1 96.96 67 LYS B N 1
ATOM 3039 C CA . LYS B 1 67 ? 16.145 6.435 3.571 1 96.96 67 LYS B CA 1
ATOM 3040 C C . LYS B 1 67 ? 15.288 5.397 4.29 1 96.96 67 LYS B C 1
ATOM 3042 O O . LYS B 1 67 ? 14.674 5.696 5.316 1 96.96 67 LYS B O 1
ATOM 3047 N N . LEU B 1 68 ? 15.317 4.201 3.796 1 94.82 68 LEU B N 1
ATOM 3048 C CA . LEU B 1 68 ? 14.496 3.135 4.357 1 94.82 68 LEU B CA 1
ATOM 3049 C C . LEU B 1 68 ? 14.974 2.758 5.755 1 94.82 68 LEU B C 1
ATOM 3051 O O . LEU B 1 68 ? 14.244 2.118 6.515 1 94.82 68 LEU B O 1
ATOM 3055 N N . LYS B 1 69 ? 16.193 3.124 6.092 1 94.83 69 LYS B N 1
ATOM 3056 C CA . LYS B 1 69 ? 16.679 2.911 7.452 1 94.83 69 LYS B CA 1
ATOM 3057 C C . LYS B 1 69 ? 15.828 3.67 8.466 1 94.83 69 LYS B C 1
ATOM 3059 O O . LYS B 1 69 ? 15.862 3.371 9.661 1 94.83 69 LYS B O 1
ATOM 3064 N N . LEU B 1 70 ? 15.09 4.652 7.969 1 96.82 70 LEU B N 1
ATOM 3065 C CA . LEU B 1 70 ? 14.166 5.428 8.789 1 96.82 70 LEU B CA 1
ATOM 3066 C C . LEU B 1 70 ? 12.725 4.988 8.549 1 96.82 70 LEU B C 1
ATOM 3068 O O . LEU B 1 70 ? 11.788 5.628 9.032 1 96.82 70 LEU B O 1
ATOM 3072 N N . GLY B 1 71 ? 12.565 3.964 7.804 1 94.18 71 GLY B N 1
ATOM 3073 C CA . GLY B 1 71 ? 11.254 3.594 7.296 1 94.18 71 GLY B CA 1
ATOM 3074 C C . GLY B 1 71 ? 10.386 2.902 8.33 1 94.18 71 GLY B C 1
ATOM 3075 O O . GLY B 1 71 ? 10.694 2.928 9.523 1 94.18 71 GLY B O 1
ATOM 3076 N N . PRO B 1 72 ? 9.282 2.373 7.854 1 89.04 72 PRO B N 1
ATOM 3077 C CA . PRO B 1 72 ? 8.263 1.813 8.746 1 89.04 72 PRO B CA 1
ATOM 3078 C C . PRO B 1 72 ? 8.79 0.652 9.587 1 89.04 72 PRO B C 1
ATOM 3080 O O . PRO B 1 72 ? 8.231 0.349 10.645 1 89.04 72 PRO B O 1
ATOM 3083 N N . LEU B 1 73 ? 9.797 -0.027 9.137 1 86.93 73 LEU B N 1
ATOM 3084 C CA . LEU B 1 73 ? 10.317 -1.188 9.851 1 86.93 73 LEU B CA 1
ATOM 3085 C C . LEU B 1 73 ? 11.406 -0.776 10.837 1 86.93 73 LEU B C 1
ATOM 3087 O O . LEU B 1 73 ? 11.918 -1.611 11.587 1 86.93 73 LEU B O 1
ATOM 3091 N N . SER B 1 74 ? 11.786 0.469 10.781 1 89.84 74 SER B N 1
ATOM 3092 C CA . SER B 1 74 ? 12.78 0.985 11.717 1 89.84 74 SER B CA 1
ATOM 3093 C C . SER B 1 74 ? 12.134 1.398 13.036 1 89.84 74 SER B C 1
ATOM 3095 O O . SER B 1 74 ? 10.919 1.591 13.104 1 89.84 74 SER B O 1
ATOM 3097 N N . SER B 1 75 ? 12.897 1.501 14.05 1 90.69 75 SER B N 1
ATOM 3098 C CA . SER B 1 75 ? 12.405 1.97 15.341 1 90.69 75 SER B CA 1
ATOM 3099 C C . SER B 1 75 ? 12.022 3.445 15.284 1 90.69 75 SER B C 1
ATOM 3101 O O . SER B 1 75 ? 11.175 3.902 16.054 1 90.69 75 SER B O 1
ATOM 3103 N N . LEU B 1 76 ? 12.635 4.214 14.355 1 93.63 76 LEU B N 1
ATOM 3104 C CA . LEU B 1 76 ? 12.388 5.651 14.293 1 93.63 76 LEU B CA 1
ATOM 3105 C C . LEU B 1 76 ? 11.082 5.948 13.564 1 93.63 76 LEU B C 1
ATOM 3107 O O . LEU B 1 76 ? 10.353 6.869 13.938 1 93.63 76 LEU B O 1
ATOM 3111 N N . LYS B 1 77 ? 10.767 5.204 12.446 1 94.31 77 LYS B N 1
ATOM 3112 C CA . LYS B 1 77 ? 9.535 5.306 11.67 1 94.31 77 LYS B CA 1
ATOM 3113 C C . LYS B 1 77 ? 9.261 6.751 11.261 1 94.31 77 LYS B C 1
ATOM 3115 O O . LYS B 1 77 ? 8.136 7.237 11.395 1 94.31 77 LYS B O 1
ATOM 3120 N N . THR B 1 78 ? 10.256 7.469 10.841 1 97.62 78 THR B N 1
ATOM 3121 C CA . THR B 1 78 ? 10.104 8.883 10.513 1 97.62 78 THR B CA 1
ATOM 3122 C C . THR B 1 78 ? 10.039 9.083 9.002 1 97.62 78 THR B C 1
ATOM 3124 O O . THR B 1 78 ? 9.774 10.19 8.528 1 97.62 78 THR B O 1
ATOM 3127 N N . TYR B 1 79 ? 10.315 8.031 8.272 1 97.42 79 TYR B N 1
ATOM 3128 C CA . TYR B 1 79 ? 10.29 8.122 6.817 1 97.42 79 TYR B CA 1
ATOM 3129 C C . TYR B 1 79 ? 9.157 7.285 6.237 1 97.42 79 TYR B C 1
ATOM 3131 O O . TYR B 1 79 ? 9.012 6.107 6.571 1 97.42 79 TYR B O 1
ATOM 3139 N N . THR B 1 80 ? 8.331 7.87 5.425 1 96.5 80 THR B N 1
ATOM 3140 C CA . THR B 1 80 ? 7.33 7.166 4.631 1 96.5 80 THR B CA 1
ATOM 3141 C C . THR B 1 80 ? 7.819 6.963 3.2 1 96.5 80 THR B C 1
ATOM 3143 O O . THR B 1 80 ? 7.963 7.926 2.445 1 96.5 80 THR B O 1
ATOM 3146 N N . PRO B 1 81 ? 8.066 5.763 2.831 1 94.91 81 PRO B N 1
ATOM 3147 C CA . PRO B 1 81 ? 8.543 5.503 1.471 1 94.91 81 PRO B CA 1
ATOM 3148 C C . PRO B 1 81 ? 7.423 5.547 0.434 1 94.91 81 PRO B C 1
ATOM 3150 O O . PRO B 1 81 ? 6.246 5.623 0.795 1 94.91 81 PRO B O 1
ATOM 3153 N N . HIS B 1 82 ? 7.848 5.514 -0.799 1 93.25 82 HIS B N 1
ATOM 3154 C CA . HIS B 1 82 ? 6.901 5.363 -1.898 1 93.25 82 HIS B CA 1
ATOM 3155 C C . HIS B 1 82 ? 6.059 4.103 -1.73 1 93.25 82 HIS B C 1
ATOM 3157 O O . HIS B 1 82 ? 6.462 3.17 -1.033 1 93.25 82 HIS B O 1
ATOM 3163 N N . PHE B 1 83 ? 4.822 4.166 -2.233 1 89.88 83 PHE B N 1
ATOM 3164 C CA . PHE B 1 83 ? 3.922 3.036 -2.432 1 89.88 83 PHE B CA 1
ATOM 3165 C C . PHE B 1 83 ? 3.144 2.732 -1.157 1 89.88 83 PHE B C 1
ATOM 3167 O O . PHE B 1 83 ? 2.336 1.802 -1.124 1 89.88 83 PHE B O 1
ATOM 3174 N N . ILE B 1 84 ? 3.383 3.384 -0.132 1 88.06 84 ILE B N 1
ATOM 3175 C CA . ILE B 1 84 ? 2.492 3.281 1.019 1 88.06 84 ILE B CA 1
ATOM 3176 C C . ILE B 1 84 ? 1.237 4.116 0.777 1 88.06 84 ILE B C 1
ATOM 3178 O O . ILE B 1 84 ? 0.121 3.593 0.807 1 88.06 84 ILE B O 1
ATOM 3182 N N . ALA B 1 85 ? 1.491 5.352 0.426 1 86.77 85 ALA B N 1
ATOM 3183 C CA . ALA B 1 85 ? 0.366 6.242 0.151 1 86.77 85 ALA B CA 1
ATOM 3184 C C . ALA B 1 85 ? 0.167 6.426 -1.35 1 86.77 85 ALA B C 1
ATOM 3186 O O . ALA B 1 85 ? -0.965 6.564 -1.82 1 86.77 85 ALA B O 1
ATOM 3187 N N . SER B 1 86 ? 1.157 6.495 -2.063 1 88.3 86 SER B N 1
ATOM 3188 C CA . SER B 1 86 ? 1.234 6.717 -3.503 1 88.3 86 SER B CA 1
ATOM 3189 C C . SER B 1 86 ? 2.61 6.349 -4.047 1 88.3 86 SER B C 1
ATOM 3191 O O . SER B 1 86 ? 3.612 6.455 -3.338 1 88.3 86 SER B O 1
ATOM 3193 N N . PRO B 1 87 ? 2.657 5.944 -5.315 1 89.95 87 PRO B N 1
ATOM 3194 C CA . PRO B 1 87 ? 3.978 5.713 -5.903 1 89.95 87 PRO B CA 1
ATOM 3195 C C . PRO B 1 87 ? 4.805 6.991 -6.017 1 89.95 87 PRO B C 1
ATOM 3197 O O . PRO B 1 87 ? 6.016 6.93 -6.243 1 89.95 87 PRO B O 1
ATOM 3200 N N . PHE B 1 88 ? 4.202 8.143 -5.879 1 92.5 88 PHE B N 1
ATOM 3201 C CA . PHE B 1 88 ? 4.876 9.41 -6.14 1 92.5 88 PHE B CA 1
ATOM 3202 C C . PHE B 1 88 ? 5.182 10.139 -4.837 1 92.5 88 PHE B C 1
ATOM 3204 O O . PHE B 1 88 ? 5.883 11.153 -4.837 1 92.5 88 PHE B O 1
ATOM 3211 N N . PHE B 1 89 ? 4.724 9.6 -3.764 1 94.77 89 PHE B N 1
ATOM 3212 C CA . PHE B 1 89 ? 4.739 10.306 -2.488 1 94.77 89 PHE B CA 1
ATOM 3213 C C . PHE B 1 89 ? 5.785 9.712 -1.552 1 94.77 89 PHE B C 1
ATOM 3215 O O . PHE B 1 89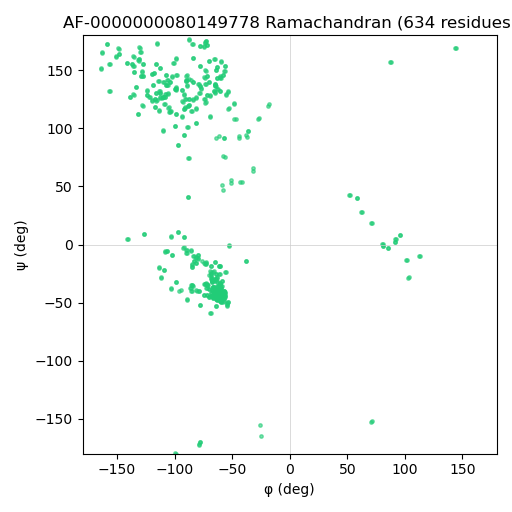 ? 5.818 8.498 -1.34 1 94.77 89 PHE B O 1
ATOM 3222 N N . GLU B 1 90 ? 6.628 10.465 -0.962 1 96.85 90 GLU B N 1
ATOM 3223 C CA . GLU B 1 90 ? 7.477 10.121 0.174 1 96.85 90 GLU B CA 1
ATOM 3224 C C . GLU B 1 90 ? 7.601 11.292 1.145 1 96.85 90 GLU B C 1
ATOM 3226 O O . GLU B 1 90 ? 7.374 12.444 0.77 1 96.85 90 GLU B O 1
ATOM 3231 N N . SER B 1 91 ? 7.91 11.007 2.426 1 97.89 91 SER B N 1
ATOM 3232 C CA . SER B 1 91 ? 7.953 12.113 3.378 1 97.89 91 SER B CA 1
ATOM 3233 C C . SER B 1 91 ? 8.831 11.776 4.578 1 97.89 91 SER B C 1
ATOM 3235 O O . SER B 1 91 ? 9.087 10.603 4.856 1 97.89 91 SER B O 1
ATOM 3237 N N . LEU B 1 92 ? 9.349 12.806 5.216 1 98.41 92 LEU B N 1
ATOM 3238 C CA . LEU B 1 92 ? 10.034 12.735 6.501 1 98.41 92 LEU B CA 1
ATOM 3239 C C . LEU B 1 92 ? 9.234 13.45 7.585 1 98.41 92 LEU B C 1
ATOM 3241 O O . LEU B 1 92 ? 8.807 14.591 7.395 1 98.41 92 LEU B O 1
ATOM 3245 N N . ARG B 1 93 ? 9.048 12.8 8.663 1 98.03 93 ARG B N 1
ATOM 3246 C CA . ARG B 1 93 ? 8.309 13.345 9.797 1 98.03 93 ARG B CA 1
ATOM 3247 C C . ARG B 1 93 ? 9.258 13.876 10.866 1 98.03 93 ARG B C 1
ATOM 3249 O O . ARG B 1 93 ? 10.25 13.225 11.201 1 98.03 93 ARG B O 1
ATOM 3256 N N . VAL B 1 94 ? 9.032 15.033 11.392 1 98.32 94 VAL B N 1
ATOM 3257 C CA . VAL B 1 94 ? 9.756 15.646 12.5 1 98.32 94 VAL B CA 1
ATOM 3258 C C . VAL B 1 94 ? 8.769 16.103 13.572 1 98.32 94 VAL B C 1
ATOM 3260 O O . VAL B 1 94 ? 7.941 16.984 13.328 1 98.32 94 VAL B O 1
ATOM 3263 N N . SER B 1 95 ? 8.893 15.578 14.755 1 97.29 95 SER B N 1
ATOM 3264 C CA . SER B 1 95 ? 7.871 15.778 15.776 1 97.29 95 SER B CA 1
ATOM 3265 C C . SER B 1 95 ? 8.32 16.799 16.816 1 97.29 95 SER B C 1
ATOM 3267 O O . SER B 1 95 ? 9.492 16.83 17.198 1 97.29 95 SER B O 1
ATOM 3269 N N . GLY B 1 96 ? 7.35 17.598 17.164 1 95.52 96 GLY B N 1
ATOM 3270 C CA . GLY B 1 96 ? 7.561 18.45 18.323 1 95.52 96 GLY B CA 1
ATOM 3271 C C . GLY B 1 96 ? 7.181 17.782 19.631 1 95.52 96 GLY B C 1
ATOM 3272 O O . GLY B 1 96 ? 6.781 16.617 19.646 1 95.52 96 GLY B O 1
ATOM 3273 N N . PRO B 1 97 ? 7.408 18.482 20.793 1 92.81 97 PRO B N 1
ATOM 3274 C CA . PRO B 1 97 ? 7.815 19.887 20.862 1 92.81 97 PRO B CA 1
ATOM 3275 C C . PRO B 1 97 ? 9.314 20.078 20.643 1 92.81 97 PRO B C 1
ATOM 3277 O O . PRO B 1 97 ? 9.773 21.206 20.443 1 92.81 97 PRO B O 1
ATOM 3280 N N . ASN B 1 98 ? 10.11 19.025 20.74 1 96.13 98 ASN B N 1
ATOM 3281 C CA . ASN B 1 98 ? 11.543 19.154 20.5 1 96.13 98 ASN B CA 1
ATOM 3282 C C . ASN B 1 98 ? 11.912 18.752 19.075 1 96.13 98 ASN B C 1
ATOM 3284 O O . ASN B 1 98 ? 12.439 17.661 18.849 1 96.13 98 ASN B O 1
ATOM 3288 N N . PHE B 1 99 ? 11.79 19.701 18.203 1 97.89 99 PHE B N 1
ATOM 3289 C CA . PHE B 1 99 ? 12.021 19.453 16.785 1 97.89 99 PHE B CA 1
ATOM 3290 C C . PHE B 1 99 ? 13.49 19.145 16.521 1 97.89 99 PHE B C 1
ATOM 3292 O O . PHE B 1 99 ? 13.815 18.375 15.615 1 97.89 99 PHE B O 1
ATOM 3299 N N . TYR B 1 100 ? 14.346 19.715 17.32 1 97.49 100 TYR B N 1
ATOM 3300 C CA . TYR B 1 100 ? 15.774 19.478 17.143 1 97.49 100 TYR B CA 1
ATOM 3301 C C . TYR B 1 100 ? 16.116 18.012 17.379 1 97.49 100 TYR B C 1
ATOM 3303 O O . TYR B 1 100 ? 16.742 17.37 16.532 1 97.49 100 TYR B O 1
ATOM 3311 N N . ASP B 1 101 ? 15.728 17.47 18.486 1 97.26 101 ASP B N 1
ATOM 3312 C CA . ASP B 1 101 ? 16.039 16.089 18.839 1 97.26 101 ASP B CA 1
ATOM 3313 C C . ASP B 1 101 ? 15.403 15.113 17.852 1 97.26 101 ASP B C 1
ATOM 3315 O O . ASP B 1 101 ? 16.015 14.108 17.484 1 97.26 101 ASP B O 1
ATOM 3319 N N . SER B 1 102 ? 14.191 15.398 17.516 1 97.3 102 SER B N 1
ATOM 3320 C CA . SER B 1 102 ? 13.513 14.556 16.535 1 97.3 102 SER B CA 1
ATOM 3321 C C . SER B 1 102 ? 14.263 14.54 15.208 1 97.3 102 SER B C 1
ATOM 3323 O O . SER B 1 102 ? 14.521 13.472 14.647 1 97.3 102 SER B O 1
ATOM 3325 N N . ALA B 1 103 ? 14.628 15.724 14.748 1 97.44 103 ALA B N 1
ATOM 3326 C CA . ALA B 1 103 ? 15.374 15.833 13.498 1 97.44 103 ALA B CA 1
ATOM 3327 C C . ALA B 1 103 ? 16.746 15.175 13.619 1 97.44 103 ALA B C 1
ATOM 3329 O O . ALA B 1 103 ? 17.212 14.521 12.683 1 97.44 103 ALA B O 1
ATOM 3330 N N . LYS B 1 104 ? 17.358 15.342 14.734 1 97.05 104 LYS B N 1
ATOM 3331 C CA . LYS B 1 104 ? 18.694 14.797 14.956 1 97.05 104 LYS B CA 1
ATOM 3332 C C . LYS B 1 104 ? 18.683 13.272 14.896 1 97.05 104 LYS B C 1
ATOM 3334 O O . LYS B 1 104 ? 19.619 12.66 14.378 1 97.05 104 LYS B O 1
ATOM 3339 N N . SER B 1 105 ? 17.671 12.66 15.443 1 96.7 105 SER B N 1
ATOM 3340 C CA . SER B 1 105 ? 17.56 11.205 15.415 1 96.7 105 SER B CA 1
ATOM 3341 C C . SER B 1 105 ? 17.586 10.676 13.985 1 96.7 105 SER B C 1
ATOM 3343 O O . SER B 1 105 ? 18.217 9.654 13.707 1 96.7 105 SER B O 1
ATOM 3345 N N . SER B 1 106 ? 16.929 11.347 13.075 1 96.7 106 SER B N 1
ATOM 3346 C CA . SER B 1 106 ? 16.927 10.959 11.669 1 96.7 106 SER B CA 1
ATOM 3347 C C . SER B 1 106 ? 18.253 11.302 10.998 1 96.7 106 SER B C 1
ATOM 3349 O O . SER B 1 106 ? 18.798 10.497 10.241 1 96.7 106 SER B O 1
ATOM 3351 N N . ALA B 1 107 ? 18.771 12.497 11.27 1 95.93 107 ALA B N 1
ATOM 3352 C CA . ALA B 1 107 ? 20.013 12.963 10.658 1 95.93 107 ALA B CA 1
ATOM 3353 C C . ALA B 1 107 ? 21.177 12.041 11.008 1 95.93 107 ALA B C 1
ATOM 3355 O O . ALA B 1 107 ? 22.045 11.781 10.172 1 95.93 107 ALA B O 1
ATOM 3356 N N . ASP B 1 108 ? 21.189 11.559 12.206 1 95.72 108 ASP B N 1
ATOM 3357 C CA . ASP B 1 108 ? 22.265 10.687 12.668 1 95.72 108 ASP B CA 1
ATOM 3358 C C . ASP B 1 108 ? 22.307 9.391 11.861 1 95.72 108 ASP B C 1
ATOM 3360 O O . ASP B 1 108 ? 23.371 8.792 11.694 1 95.72 108 ASP B O 1
ATOM 3364 N N . VAL B 1 109 ? 21.199 8.972 11.367 1 95.1 109 VAL B N 1
ATOM 3365 C CA . VAL B 1 109 ? 21.11 7.739 10.592 1 95.1 109 VAL B CA 1
ATOM 3366 C C . VAL B 1 109 ? 21.439 8.023 9.128 1 95.1 109 VAL B C 1
ATOM 3368 O O . VAL B 1 109 ? 22.13 7.237 8.477 1 95.1 109 VAL B O 1
ATOM 3371 N N . LEU B 1 110 ? 21.047 9.123 8.597 1 94.56 110 LEU B N 1
ATOM 3372 C CA . LEU B 1 110 ? 21.091 9.409 7.167 1 94.56 110 LEU B CA 1
ATOM 3373 C C . LEU B 1 110 ? 22.46 9.945 6.761 1 94.56 110 LEU B C 1
ATOM 3375 O O . LEU B 1 110 ? 22.91 9.721 5.635 1 94.56 110 LEU B O 1
ATOM 3379 N N . PHE B 1 111 ? 23.017 10.709 7.716 1 90.69 111 PHE B N 1
ATOM 3380 C CA . PHE B 1 111 ? 24.213 11.445 7.326 1 90.69 111 PHE B CA 1
ATOM 3381 C C . PHE B 1 111 ? 25.41 11.018 8.168 1 90.69 111 PHE B C 1
ATOM 3383 O O . PHE B 1 111 ? 25.273 10.759 9.365 1 90.69 111 PHE B O 1
ATOM 3390 N N . ASN B 1 112 ? 26.489 10.85 7.566 1 85.8 112 ASN B N 1
ATOM 3391 C CA . ASN B 1 112 ? 27.78 10.632 8.21 1 85.8 112 ASN B CA 1
ATOM 3392 C C . ASN B 1 112 ? 28.861 11.531 7.616 1 85.8 112 ASN B C 1
ATOM 3394 O O . ASN B 1 112 ? 29.307 11.312 6.489 1 85.8 112 ASN B O 1
ATOM 3398 N N . PRO B 1 113 ? 29.413 12.556 8.441 1 81.09 113 PRO B N 1
ATOM 3399 C CA . PRO B 1 113 ? 29.06 12.834 9.835 1 81.09 113 PRO B CA 1
ATOM 3400 C C . PRO B 1 113 ? 27.671 13.452 9.98 1 81.09 113 PRO B C 1
ATOM 3402 O O . PRO B 1 113 ? 27.081 13.892 8.99 1 81.09 113 PRO B O 1
ATOM 3405 N N . ALA B 1 114 ? 27.286 13.541 11.263 1 78.07 114 ALA B N 1
ATOM 3406 C CA . ALA B 1 114 ? 25.968 14.105 11.543 1 78.07 114 ALA B CA 1
ATOM 3407 C C . ALA B 1 114 ? 25.887 15.56 11.093 1 78.07 114 ALA B C 1
ATOM 3409 O O . ALA B 1 114 ? 26.859 16.31 11.216 1 78.07 114 ALA B O 1
ATOM 3410 N N . ASN B 1 115 ? 24.785 15.933 10.394 1 80.73 115 ASN B N 1
ATOM 3411 C CA . ASN B 1 115 ? 24.509 17.272 9.883 1 80.73 115 ASN B CA 1
ATOM 3412 C C . ASN B 1 115 ? 23.704 18.098 10.882 1 80.73 115 ASN B C 1
ATOM 3414 O O . ASN B 1 115 ? 22.472 18.057 10.876 1 80.73 115 ASN B O 1
ATOM 3418 N N . SER B 1 116 ? 24.32 18.906 11.725 1 88.37 116 SER B N 1
ATOM 3419 C CA . SER B 1 116 ? 23.633 19.714 12.727 1 88.37 116 SER B CA 1
ATOM 3420 C C . SER B 1 116 ? 22.754 20.775 12.073 1 88.37 116 SER B C 1
ATOM 3422 O O . SER B 1 116 ? 21.736 21.18 12.639 1 88.37 116 SER B O 1
ATOM 3424 N N . GLU B 1 117 ? 23.17 21.23 10.923 1 92.88 117 GLU B N 1
ATOM 3425 C CA . GLU B 1 117 ? 22.393 22.234 10.203 1 92.88 117 GLU B CA 1
ATOM 3426 C C . GLU B 1 117 ? 20.992 21.722 9.883 1 92.88 117 GLU B C 1
ATOM 3428 O O . GLU B 1 117 ? 20.02 22.478 9.947 1 92.88 117 GLU B O 1
ATOM 3433 N N . PHE B 1 118 ? 20.95 20.473 9.611 1 95 118 PHE B N 1
ATOM 3434 C CA . PHE B 1 118 ? 19.673 19.825 9.336 1 95 118 PHE B CA 1
ATOM 3435 C C . PHE B 1 118 ? 18.714 19.998 10.508 1 95 118 PHE B C 1
ATOM 3437 O O . PHE B 1 118 ? 17.592 20.478 10.333 1 95 118 PHE B O 1
ATOM 3444 N N . SER B 1 119 ? 19.182 19.716 11.673 1 96.59 119 SER B N 1
ATOM 3445 C CA . SER B 1 119 ? 18.367 19.765 12.883 1 96.59 119 SER B CA 1
ATOM 3446 C C . SER B 1 119 ? 18.038 21.202 13.27 1 96.59 119 SER B C 1
ATOM 3448 O O . SER B 1 119 ? 16.929 21.49 13.725 1 96.59 119 SER B O 1
ATOM 3450 N N . GLU B 1 120 ? 18.963 22.064 13.028 1 97.41 120 GLU B N 1
ATOM 3451 C CA . GLU B 1 120 ? 18.77 23.469 13.375 1 97.41 120 GLU B CA 1
ATOM 3452 C C . GLU B 1 120 ? 17.705 24.113 12.493 1 97.41 120 GLU B C 1
ATOM 3454 O O . GLU B 1 120 ? 16.851 24.855 12.983 1 97.41 120 GLU B O 1
ATOM 3459 N N . ILE B 1 121 ? 17.761 23.852 11.233 1 97.63 121 ILE B N 1
ATOM 3460 C CA . ILE B 1 121 ? 16.805 24.415 10.285 1 97.63 121 ILE B CA 1
ATOM 3461 C C . ILE B 1 121 ? 15.4 23.914 10.61 1 97.63 121 ILE B C 1
ATOM 3463 O O . ILE B 1 121 ? 14.447 24.696 10.639 1 97.63 121 ILE B O 1
ATOM 3467 N N . LEU B 1 122 ? 15.272 22.646 10.943 1 97.95 122 LEU B N 1
ATOM 3468 C CA . LEU B 1 122 ? 13.969 22.051 11.218 1 97.95 122 LEU B CA 1
ATOM 3469 C C . LEU B 1 122 ? 13.429 22.523 12.564 1 97.95 122 LEU B C 1
ATOM 3471 O O . LEU B 1 122 ? 12.218 22.681 12.731 1 97.95 122 LEU B O 1
ATOM 3475 N N . GLN B 1 123 ? 14.338 22.737 13.489 1 97.8 123 GLN B N 1
ATOM 3476 C CA . GLN B 1 123 ? 13.926 23.339 14.752 1 97.8 123 GLN B CA 1
ATOM 3477 C C . GLN B 1 123 ? 13.375 24.746 14.537 1 97.8 123 GLN B C 1
ATOM 3479 O O . GLN B 1 123 ? 12.327 25.098 15.084 1 97.8 123 GLN B O 1
ATOM 3484 N N . GLU B 1 124 ? 14.093 25.515 13.782 1 98.04 124 GLU B N 1
ATOM 3485 C CA . GLU B 1 124 ? 13.658 26.884 13.522 1 98.04 124 GLU B CA 1
ATOM 3486 C C . GLU B 1 124 ? 12.293 26.91 12.842 1 98.04 124 GLU B C 1
ATOM 3488 O O . GLU B 1 124 ? 11.397 27.644 13.264 1 98.04 124 GLU B O 1
ATOM 3493 N N . TYR B 1 125 ? 12.126 26.125 11.837 1 98.11 125 TYR B N 1
ATOM 3494 C CA . TYR B 1 125 ? 10.862 26.074 11.113 1 98.11 125 TYR B CA 1
ATOM 3495 C C . TYR B 1 125 ? 9.74 25.563 12.009 1 98.11 125 TYR B C 1
ATOM 3497 O O . TYR B 1 125 ? 8.645 26.131 12.028 1 98.11 125 TYR B O 1
ATOM 3505 N N . GLY B 1 126 ? 10.003 24.479 12.735 1 97.96 126 G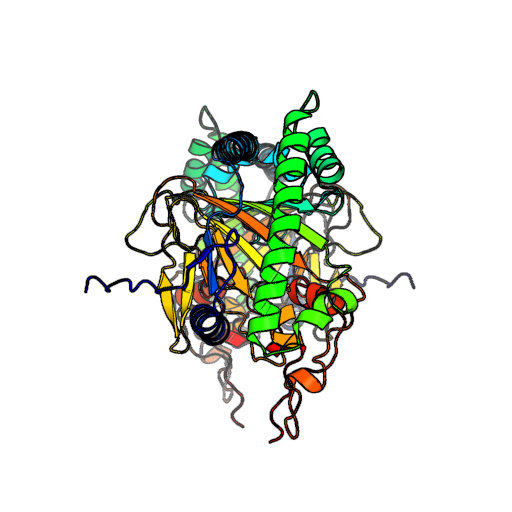LY B N 1
ATOM 3506 C CA . GLY B 1 126 ? 9.015 23.937 13.654 1 97.96 126 GLY B CA 1
ATOM 3507 C C . GLY B 1 126 ? 8.541 24.945 14.683 1 97.96 126 GLY B C 1
ATOM 3508 O O . GLY B 1 126 ? 7.34 25.066 14.935 1 97.96 126 GLY B O 1
ATOM 3509 N N . ASN B 1 127 ? 9.501 25.674 15.238 1 97.28 127 ASN B N 1
ATOM 3510 C CA . ASN B 1 127 ? 9.157 26.69 16.228 1 97.28 127 ASN B CA 1
ATOM 3511 C C . ASN B 1 127 ? 8.28 27.784 15.626 1 97.28 127 ASN B C 1
ATOM 3513 O O . ASN B 1 127 ? 7.334 28.249 16.265 1 97.28 127 ASN B O 1
ATOM 3517 N N . LYS B 1 128 ? 8.618 28.168 14.46 1 97.28 128 LYS B N 1
ATOM 3518 C CA . LYS B 1 128 ? 7.812 29.177 13.778 1 97.28 128 LYS B CA 1
ATOM 3519 C C . LYS B 1 128 ? 6.39 28.677 13.541 1 97.28 128 LYS B C 1
ATOM 3521 O O . LYS B 1 128 ? 5.426 29.424 13.72 1 97.28 128 LYS B O 1
ATOM 3526 N N . MET B 1 129 ? 6.279 27.433 13.162 1 97.64 129 MET B N 1
ATOM 3527 C CA . MET B 1 129 ? 4.966 26.847 12.905 1 97.64 129 MET B CA 1
ATOM 3528 C C . MET B 1 129 ? 4.136 26.791 14.183 1 97.64 129 MET B C 1
ATOM 3530 O O . MET B 1 129 ? 2.924 27.013 14.152 1 97.64 129 MET B O 1
ATOM 3534 N N . VAL B 1 130 ? 4.768 26.495 15.267 1 96.69 130 VAL B N 1
ATOM 3535 C CA . VAL B 1 130 ? 4.069 26.478 16.548 1 96.69 130 VAL B CA 1
ATOM 3536 C C . VAL B 1 130 ? 3.511 27.867 16.851 1 96.69 130 VAL B C 1
ATOM 3538 O O . VAL B 1 130 ? 2.342 28.006 17.22 1 96.69 130 VAL B O 1
ATOM 3541 N N . GLU B 1 131 ? 4.32 28.862 16.66 1 95.4 131 GLU B N 1
ATOM 3542 C CA . GLU B 1 131 ? 3.904 30.239 16.909 1 95.4 131 GLU B CA 1
ATOM 3543 C C . GLU B 1 131 ? 2.721 30.627 16.027 1 95.4 131 GLU B C 1
ATOM 3545 O O . GLU B 1 131 ? 1.731 31.176 16.514 1 95.4 131 GLU B O 1
ATOM 3550 N N . ILE B 1 132 ? 2.833 30.294 14.806 1 96.22 132 ILE B N 1
ATOM 3551 C CA . ILE B 1 132 ? 1.791 30.627 13.84 1 96.22 132 ILE B CA 1
ATOM 3552 C C . ILE B 1 132 ? 0.514 29.859 14.173 1 96.22 132 ILE B C 1
ATOM 3554 O O . ILE B 1 132 ? -0.585 30.417 14.119 1 96.22 132 ILE B O 1
ATOM 3558 N N . SER B 1 133 ? 0.653 28.582 14.511 1 96.12 133 SER B N 1
ATOM 3559 C CA . SER B 1 133 ? -0.499 27.741 14.819 1 96.12 133 SER B CA 1
ATOM 3560 C C . SER B 1 133 ? -1.294 28.301 15.994 1 96.12 133 SER B C 1
ATOM 3562 O O . SER B 1 133 ? -2.526 28.3 15.973 1 96.12 133 SER B O 1
ATOM 3564 N N . ARG B 1 134 ? -0.619 28.795 16.998 1 93.28 134 ARG B N 1
ATOM 3565 C CA . ARG B 1 134 ? -1.286 29.373 18.16 1 93.28 134 ARG B CA 1
ATOM 3566 C C . ARG B 1 134 ? -2.11 30.594 17.768 1 93.28 134 ARG B C 1
ATOM 3568 O O . ARG B 1 134 ? -3.264 30.729 18.178 1 93.28 134 ARG B O 1
ATOM 3575 N N . LYS B 1 135 ? -1.554 31.39 16.967 1 92.04 135 LYS B N 1
ATOM 3576 C CA . LYS B 1 135 ? -2.251 32.593 16.52 1 92.04 135 LYS B CA 1
ATOM 3577 C C . LYS B 1 135 ? -3.462 32.24 15.661 1 92.04 135 LYS B C 1
ATOM 3579 O O . LYS B 1 135 ? -4.547 32.793 15.851 1 92.04 135 LYS B O 1
ATOM 3584 N N . ILE B 1 136 ? -3.251 31.333 14.738 1 94.06 136 ILE B N 1
ATOM 3585 C CA . ILE B 1 136 ? -4.315 30.924 13.828 1 94.06 136 ILE B CA 1
ATOM 3586 C C . ILE B 1 136 ? -5.473 30.324 14.623 1 94.06 136 ILE B C 1
ATOM 3588 O O . ILE B 1 136 ? -6.64 30.592 14.329 1 94.06 136 ILE B O 1
ATOM 3592 N N . LEU B 1 137 ? -5.142 29.494 15.572 1 93.4 137 LEU B N 1
ATOM 3593 C CA . LEU B 1 137 ? -6.175 28.822 16.353 1 93.4 137 LEU B CA 1
ATOM 3594 C C . LEU B 1 137 ? -7.051 29.836 17.082 1 93.4 137 LEU B C 1
ATOM 3596 O O . LEU B 1 137 ? -8.263 29.643 17.202 1 93.4 137 LEU B O 1
ATOM 3600 N N . GLU B 1 138 ? -6.481 30.871 17.571 1 89.77 138 GLU B N 1
ATOM 3601 C CA . GLU B 1 138 ? -7.259 31.929 18.21 1 89.77 138 GLU B CA 1
ATOM 3602 C C . GLU B 1 138 ? -8.298 32.505 17.252 1 89.77 138 GLU B C 1
ATOM 3604 O O . GLU B 1 138 ? -9.454 32.705 17.628 1 89.77 138 GLU B O 1
ATOM 3609 N N . TYR B 1 139 ? -7.872 32.758 16.053 1 90.43 139 TYR B N 1
ATOM 3610 C CA . TYR B 1 139 ? -8.79 33.303 15.059 1 90.43 139 TYR B CA 1
ATOM 3611 C C . TYR B 1 139 ? -9.861 32.284 14.689 1 90.43 139 TYR B C 1
ATOM 3613 O O . TYR B 1 139 ? -11.023 32.642 14.485 1 90.43 139 TYR B O 1
ATOM 3621 N N . VAL B 1 140 ? -9.467 31.053 14.584 1 92.88 140 VAL B N 1
ATOM 3622 C CA . VAL B 1 140 ? -10.408 29.998 14.225 1 92.88 140 VAL B CA 1
ATOM 3623 C C . VAL B 1 140 ? -11.474 29.865 15.311 1 92.88 140 VAL B C 1
ATOM 3625 O O . VAL B 1 140 ? -12.656 29.681 15.01 1 92.88 140 VAL B O 1
ATOM 3628 N N . LEU B 1 141 ? -11.079 29.979 16.562 1 91.58 141 LEU B N 1
ATOM 3629 C CA . LEU B 1 141 ? -12.024 29.893 17.669 1 91.58 141 LEU B CA 1
ATOM 3630 C C . LEU B 1 141 ? -12.987 31.075 17.654 1 91.58 141 LEU B C 1
ATOM 3632 O O . LEU B 1 141 ? -14.18 30.913 17.922 1 91.58 141 LEU B O 1
ATOM 3636 N N . VAL B 1 142 ? -12.488 32.182 17.287 1 86.87 142 VAL B N 1
ATOM 3637 C CA . VAL B 1 142 ? -13.324 33.377 17.233 1 86.87 142 VAL B CA 1
ATOM 3638 C C . VAL B 1 142 ? -14.357 33.236 16.118 1 86.87 142 VAL B C 1
ATOM 3640 O O . VAL B 1 142 ? -15.453 33.794 16.205 1 86.87 142 VAL B O 1
ATOM 3643 N N .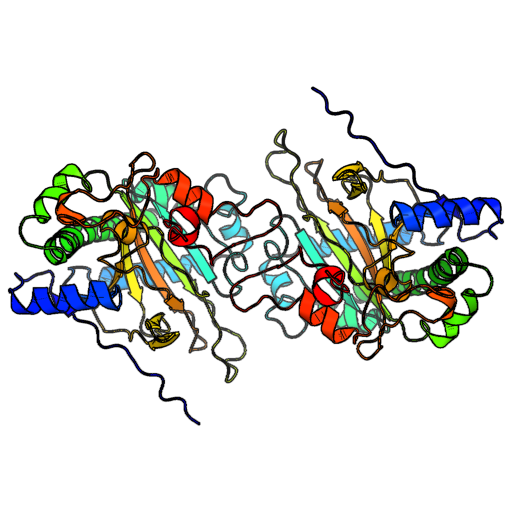 CYS B 1 143 ? -14.032 32.476 15.052 1 86.98 143 CYS B N 1
ATOM 3644 C CA . CYS B 1 143 ? -14.954 32.225 13.949 1 86.98 143 CYS B CA 1
ATOM 3645 C C . CYS B 1 143 ? -16.197 31.489 14.435 1 86.98 143 CYS B C 1
ATOM 3647 O O . CYS B 1 143 ? -17.229 31.493 13.761 1 86.98 143 CYS B O 1
ATOM 3649 N N . LEU B 1 144 ? -16.155 30.872 15.574 1 88.74 144 LEU B N 1
ATOM 3650 C CA . LEU B 1 144 ? -17.298 30.152 16.126 1 88.74 144 LEU B CA 1
ATOM 3651 C C . LEU B 1 144 ? -18.215 31.097 16.896 1 88.74 144 LEU B C 1
ATOM 3653 O O . LEU B 1 144 ? -19.368 30.759 17.174 1 88.74 144 LEU B O 1
ATOM 3657 N N . GLY B 1 145 ? -17.728 32.214 17.28 1 84.66 145 GLY B N 1
ATOM 3658 C CA . GLY B 1 145 ? -18.496 33.208 18.015 1 84.66 145 GLY B CA 1
ATOM 3659 C C . GLY B 1 145 ? -17.676 33.943 19.058 1 84.66 145 GLY B C 1
ATOM 3660 O O . GLY B 1 145 ? -16.578 33.509 19.412 1 84.66 145 GLY B O 1
ATOM 3661 N N . ASP B 1 146 ? -18.366 34.991 19.521 1 78.36 146 ASP B N 1
ATOM 3662 C CA . ASP B 1 146 ? -17.713 35.797 20.548 1 78.36 146 ASP B CA 1
ATOM 3663 C C . ASP B 1 146 ? -17.518 34.996 21.834 1 78.36 146 ASP B C 1
ATOM 3665 O O . ASP B 1 146 ? -18.396 34.227 22.231 1 78.36 146 ASP B O 1
ATOM 3669 N N . GLY B 1 147 ? -16.363 34.982 22.452 1 79.05 147 GLY B N 1
ATOM 3670 C CA . GLY B 1 147 ? -16.124 34.353 23.741 1 79.05 147 GLY B CA 1
ATOM 3671 C C . GLY B 1 147 ? -15.436 33.005 23.628 1 79.05 147 GLY B C 1
ATOM 3672 O O . GLY B 1 147 ? -14.98 32.449 24.63 1 79.05 147 GLY B O 1
ATOM 3673 N N . PHE B 1 148 ? -15.407 32.507 22.444 1 84.44 148 PHE B N 1
ATOM 3674 C CA . PHE B 1 148 ? -14.874 31.156 22.317 1 84.44 148 PHE B CA 1
ATOM 3675 C C . PHE B 1 148 ? -13.35 31.173 22.333 1 84.44 148 PHE B C 1
ATOM 3677 O O . PHE B 1 148 ? -12.714 30.128 22.493 1 84.44 148 PHE B O 1
ATOM 3684 N N . GLY B 1 149 ? -12.695 32.312 22.212 1 79.93 149 GLY B N 1
ATOM 3685 C CA . GLY B 1 149 ? -11.251 32.429 22.341 1 79.93 149 GLY B CA 1
ATOM 3686 C C . GLY B 1 149 ? -10.725 31.895 23.66 1 79.93 149 GLY B C 1
ATOM 3687 O O . GLY B 1 149 ? -9.567 31.482 23.751 1 79.93 149 GLY B O 1
ATOM 3688 N N . GLN B 1 150 ? -11.621 31.87 24.679 1 79.68 150 GLN B N 1
ATOM 3689 C CA . GLN B 1 150 ? -11.232 31.429 26.014 1 79.68 150 GLN B CA 1
ATOM 3690 C C . GLN B 1 150 ? -10.87 29.947 26.021 1 79.68 150 GLN B C 1
ATOM 3692 O O . GLN B 1 150 ? -10.139 29.485 26.9 1 79.68 150 GLN B O 1
ATOM 3697 N N . TYR B 1 151 ? -11.365 29.243 25.087 1 85.77 151 TYR B N 1
ATOM 3698 C CA . TYR B 1 151 ? -11.14 27.802 25.062 1 85.77 151 TYR B CA 1
ATOM 3699 C C . TYR B 1 151 ? -9.709 27.481 24.649 1 85.77 151 TYR B C 1
ATOM 3701 O O . TYR B 1 151 ? -9.244 26.352 24.825 1 85.77 151 TYR B O 1
ATOM 3709 N N . PHE B 1 152 ? -9.037 28.473 24.067 1 83.22 152 PHE B N 1
ATOM 3710 C CA . PHE B 1 152 ? -7.648 28.227 23.696 1 83.22 152 PHE B CA 1
ATOM 3711 C C . PHE B 1 152 ? -6.846 27.736 24.895 1 83.22 152 PHE B C 1
ATOM 3713 O O . PHE B 1 152 ? -6.142 26.728 24.807 1 83.22 152 PHE B O 1
ATOM 3720 N N . GLY B 1 153 ? -6.877 28.401 26.045 1 84.39 153 GLY B N 1
ATOM 3721 C CA . GLY B 1 153 ? -6.103 28.087 27.235 1 84.39 153 GLY B CA 1
ATOM 3722 C C . GLY B 1 153 ? -6.533 26.795 27.903 1 84.39 153 GLY B C 1
ATOM 3723 O O . GLY B 1 153 ? -5.71 26.091 28.492 1 84.39 153 GLY B O 1
ATOM 3724 N N . SER B 1 154 ? -7.774 26.414 27.738 1 85.29 154 SER B N 1
ATOM 3725 C CA . SER B 1 154 ? -8.271 25.252 28.467 1 85.29 154 SER B CA 1
ATOM 3726 C C . SER B 1 154 ? -8.25 24.002 27.593 1 85.29 154 SER B C 1
ATOM 3728 O O . SER B 1 154 ? -7.957 22.906 28.075 1 85.29 154 SER B O 1
ATOM 3730 N N . GLU B 1 155 ? -8.457 24.228 26.318 1 90.31 155 GLU B N 1
ATOM 3731 C CA . GLU B 1 155 ? -8.704 23.063 25.474 1 90.31 155 GLU B CA 1
ATOM 3732 C C . GLU B 1 155 ? -7.52 22.788 24.552 1 90.31 155 GLU B C 1
ATOM 3734 O O . GLU B 1 155 ? -7.321 21.655 24.109 1 90.31 155 GLU B O 1
ATOM 3739 N N . PHE B 1 156 ? -6.651 23.796 24.264 1 91.64 156 PHE B N 1
ATOM 3740 C CA . PHE B 1 156 ? -5.677 23.634 23.191 1 91.64 156 PHE B CA 1
ATOM 3741 C C . PHE B 1 156 ? -4.266 23.916 23.693 1 91.64 156 PHE B C 1
ATOM 3743 O O . PHE B 1 156 ? -3.323 23.984 22.903 1 91.64 156 PHE B O 1
ATOM 3750 N N . PHE B 1 157 ? -4.105 24.072 24.95 1 86.91 157 PHE B N 1
ATOM 3751 C CA . PHE B 1 157 ? -2.835 24.473 25.543 1 86.91 157 PHE B CA 1
ATOM 3752 C C . PHE B 1 157 ? -1.794 23.371 25.39 1 86.91 157 PHE B C 1
ATOM 3754 O O . PHE B 1 157 ? -0.603 23.652 25.243 1 86.91 157 PHE B O 1
ATOM 3761 N N . ASN B 1 158 ? -2.184 22.098 25.393 1 90.4 158 ASN B N 1
ATOM 3762 C CA . ASN B 1 158 ? -1.249 20.978 25.36 1 90.4 158 ASN B CA 1
ATOM 3763 C C . ASN B 1 158 ? -1.064 20.444 23.943 1 90.4 158 ASN B C 1
ATOM 3765 O O . ASN B 1 158 ? -0.499 19.366 23.75 1 90.4 158 ASN B O 1
ATOM 3769 N N . CYS B 1 159 ? -1.579 21.2 23.049 1 91.4 159 CYS B N 1
ATOM 3770 C CA . CYS B 1 159 ? -1.403 20.786 21.661 1 91.4 159 CYS B CA 1
ATOM 3771 C C . CYS B 1 159 ? 0.072 20.781 21.277 1 91.4 159 CYS B C 1
ATOM 3773 O O . CYS B 1 159 ? 0.859 21.566 21.807 1 91.4 159 CYS B O 1
ATOM 3775 N N . HIS B 1 160 ? 0.388 19.875 20.517 1 90.81 160 HIS B N 1
ATOM 3776 C CA . HIS B 1 160 ? 1.711 19.808 19.907 1 90.81 160 HIS B CA 1
ATOM 3777 C C . HIS B 1 160 ? 1.612 19.577 18.403 1 90.81 160 HIS B C 1
ATOM 3779 O O . HIS B 1 160 ? 0.513 19.443 17.862 1 90.81 160 HIS B O 1
ATOM 3785 N N . GLY B 1 161 ? 2.73 19.717 17.762 1 94.9 161 GLY B N 1
ATOM 3786 C CA . GLY B 1 161 ? 2.678 19.578 16.315 1 94.9 161 GLY B CA 1
ATOM 3787 C C . GLY B 1 161 ? 3.819 18.75 15.754 1 94.9 161 GLY B C 1
ATOM 3788 O O . GLY B 1 161 ? 4.775 18.438 16.466 1 94.9 161 GLY B O 1
ATOM 3789 N N . TYR B 1 162 ? 3.609 18.309 14.569 1 97.2 162 TYR B N 1
ATOM 3790 C CA . TYR B 1 162 ? 4.688 17.688 13.808 1 97.2 162 TYR B CA 1
ATOM 3791 C C . TYR B 1 162 ? 4.694 18.183 12.367 1 97.2 162 TYR B C 1
ATOM 3793 O O . TYR B 1 162 ? 3.672 18.652 11.86 1 97.2 162 TYR B O 1
ATOM 3801 N N . LEU B 1 163 ? 5.88 18.102 11.888 1 97.87 163 LEU B N 1
ATOM 3802 C CA . LEU B 1 163 ? 6.151 18.539 10.523 1 97.87 163 LEU B CA 1
ATOM 3803 C C . LEU B 1 163 ? 6.358 17.343 9.601 1 97.87 163 LEU B C 1
ATOM 3805 O O . LEU B 1 163 ? 7.025 16.375 9.973 1 97.87 163 LEU B O 1
ATOM 3809 N N . ARG B 1 164 ? 5.775 17.413 8.396 1 97.89 164 ARG B N 1
ATOM 3810 C CA . ARG B 1 164 ? 6.097 16.479 7.322 1 97.89 164 ARG B CA 1
ATOM 3811 C C . ARG B 1 164 ? 6.707 17.206 6.128 1 97.89 164 ARG B C 1
ATOM 3813 O O . ARG B 1 164 ? 6.09 18.112 5.564 1 97.89 164 ARG B O 1
ATOM 3820 N N . ILE B 1 165 ? 7.906 16.853 5.83 1 98.31 165 ILE B N 1
ATOM 3821 C CA . ILE B 1 165 ? 8.511 17.26 4.567 1 98.31 165 ILE B CA 1
ATOM 3822 C C . ILE B 1 165 ? 8.123 16.275 3.467 1 98.31 165 ILE B C 1
ATOM 3824 O O . ILE B 1 165 ? 8.511 15.105 3.507 1 98.31 165 ILE B O 1
ATOM 3828 N N . VAL B 1 166 ? 7.392 16.759 2.531 1 97.67 166 VAL B N 1
ATOM 3829 C CA . VAL B 1 166 ? 6.806 15.858 1.545 1 97.67 166 VAL B CA 1
ATOM 3830 C C . VAL B 1 166 ? 7.427 16.117 0.174 1 97.67 166 VAL B C 1
ATOM 3832 O O . VAL B 1 166 ? 7.559 17.268 -0.247 1 97.67 166 VAL B O 1
ATOM 3835 N N . ASN B 1 167 ? 7.814 15.126 -0.477 1 96.82 167 ASN B N 1
ATOM 3836 C CA . ASN B 1 167 ? 8.301 15.152 -1.852 1 96.82 167 ASN B CA 1
ATOM 3837 C C . ASN B 1 167 ? 7.403 14.341 -2.781 1 96.82 167 ASN B C 1
ATOM 3839 O O . ASN B 1 167 ? 7.109 13.176 -2.506 1 96.82 167 ASN B O 1
ATOM 3843 N N . TYR B 1 168 ? 6.931 14.955 -3.812 1 94.95 168 TYR B N 1
ATOM 3844 C CA . TYR B 1 168 ? 6.226 14.263 -4.886 1 94.95 168 TYR B CA 1
ATOM 3845 C C . TYR B 1 168 ? 7.115 14.116 -6.115 1 94.95 168 TYR B C 1
ATOM 3847 O O . TYR B 1 168 ? 7.474 15.109 -6.752 1 94.95 168 TYR B O 1
ATOM 3855 N N . SER B 1 169 ? 7.441 12.897 -6.419 1 92.63 169 SER B N 1
ATOM 3856 C CA . SER B 1 169 ? 8.206 12.653 -7.637 1 92.63 169 SER B CA 1
ATOM 3857 C C . SER B 1 169 ? 7.333 12.803 -8.878 1 92.63 169 SER B C 1
ATOM 3859 O O . SER B 1 169 ? 6.164 12.412 -8.872 1 92.63 169 SER B O 1
ATOM 3861 N N . PRO B 1 170 ? 7.928 13.321 -9.896 1 88.84 170 PRO B N 1
ATOM 3862 C CA . PRO B 1 170 ? 7.136 13.528 -11.111 1 88.84 170 PRO B CA 1
ATOM 3863 C C . PRO B 1 170 ? 6.797 12.221 -11.824 1 88.84 170 PRO B C 1
ATOM 3865 O O . PRO B 1 170 ? 7.579 11.267 -11.777 1 88.84 170 PRO B O 1
ATOM 3868 N N . PRO B 1 171 ? 5.624 12.186 -12.404 1 83.56 171 PRO B N 1
ATOM 3869 C CA . PRO B 1 171 ? 5.329 11.026 -13.249 1 83.56 171 PRO B CA 1
ATOM 3870 C C . PRO B 1 171 ? 6.136 11.02 -14.545 1 83.56 171 PRO B C 1
ATOM 3872 O O . PRO B 1 171 ? 6.576 12.076 -15.008 1 83.56 171 PRO B O 1
ATOM 3875 N N . ASN B 1 172 ? 6.665 9.866 -15.048 1 72.32 172 ASN B N 1
ATOM 3876 C CA . ASN B 1 172 ? 7.422 9.777 -16.292 1 72.32 172 ASN B CA 1
ATOM 3877 C C . ASN B 1 172 ? 6.643 10.363 -17.466 1 72.32 172 ASN B C 1
ATOM 3879 O O . ASN B 1 172 ? 7.231 10.958 -18.371 1 72.32 172 ASN B O 1
ATOM 3883 N N . THR B 1 173 ? 5.416 9.946 -17.706 1 61.69 173 THR B N 1
ATOM 3884 C CA . THR B 1 173 ? 4.666 10.489 -18.833 1 61.69 173 THR B CA 1
ATOM 3885 C C . THR B 1 173 ? 3.524 11.378 -18.346 1 61.69 173 THR B C 1
ATOM 3887 O O . THR B 1 173 ? 2.797 11.011 -17.421 1 61.69 173 THR B O 1
ATOM 3890 N N . LEU B 1 174 ? 3.751 12.7 -18.326 1 56.57 174 LEU B N 1
ATOM 3891 C CA . LEU B 1 174 ? 2.631 13.583 -18.021 1 56.57 174 LEU B CA 1
ATOM 3892 C C . LEU B 1 174 ? 1.428 13.259 -18.9 1 56.57 174 LEU B C 1
ATOM 3894 O O . LEU B 1 174 ? 1.459 13.486 -20.111 1 56.57 174 LEU B O 1
ATOM 3898 N N . ILE B 1 175 ? 1.021 12.041 -18.864 1 52.16 175 ILE B N 1
ATOM 3899 C CA . ILE B 1 175 ? -0.116 11.789 -19.743 1 52.16 175 ILE B CA 1
ATOM 3900 C C . ILE B 1 175 ? -1.262 12.735 -19.388 1 52.16 175 ILE B C 1
ATOM 3902 O O . ILE B 1 175 ? -1.311 13.272 -18.279 1 52.16 175 ILE B O 1
ATOM 3906 N N . ASP B 1 176 ? -2.14 13.043 -20.361 1 54.6 176 ASP B N 1
ATOM 3907 C CA . ASP B 1 176 ? -3.37 13.828 -20.418 1 54.6 176 ASP B CA 1
ATOM 3908 C C . ASP B 1 176 ? -4.205 13.632 -19.154 1 54.6 176 ASP B C 1
ATOM 3910 O O . ASP B 1 176 ? -5.089 14.438 -18.857 1 54.6 176 ASP B O 1
ATOM 3914 N N . GLU B 1 177 ? -3.838 12.576 -18.357 1 62.78 177 GLU B N 1
ATOM 3915 C CA . GLU B 1 177 ? -4.734 12.322 -17.233 1 62.78 177 GLU B CA 1
ATOM 3916 C C . GLU B 1 177 ? -4.11 12.776 -15.916 1 62.78 177 GLU B C 1
ATOM 3918 O O . GLU B 1 177 ? -2.887 12.759 -15.765 1 62.78 177 GLU B O 1
ATOM 3923 N N . GLN B 1 178 ? -4.824 13.514 -15.137 1 74.47 178 GLN B N 1
ATOM 3924 C CA . GLN B 1 178 ? -4.474 13.968 -13.795 1 74.47 178 GLN B CA 1
ATOM 3925 C C . GLN B 1 178 ? -3.961 12.812 -12.941 1 74.47 178 GLN B C 1
ATOM 3927 O O . GLN B 1 178 ? -4.681 11.839 -12.706 1 74.47 178 GLN B O 1
ATOM 3932 N N . VAL B 1 179 ? -2.647 12.852 -12.702 1 84.78 179 VAL B N 1
ATOM 3933 C CA . VAL B 1 179 ? -2.032 11.843 -11.845 1 84.78 179 VAL B CA 1
ATOM 3934 C C . VAL B 1 179 ? -2.109 12.287 -10.386 1 84.78 179 VAL B C 1
ATOM 3936 O O . VAL B 1 179 ? -1.733 13.414 -10.053 1 84.78 179 VAL B O 1
ATOM 3939 N N . GLU B 1 180 ? -2.647 11.466 -9.584 1 87.02 180 GLU B N 1
ATOM 3940 C CA . GLU B 1 180 ? -2.745 11.801 -8.166 1 87.02 180 GLU B CA 1
ATOM 3941 C C . GLU B 1 180 ? -1.432 11.518 -7.441 1 87.02 180 GLU B C 1
ATOM 3943 O O . GLU B 1 180 ? -0.958 10.38 -7.426 1 87.02 180 GLU B O 1
ATOM 3948 N N . GLY B 1 181 ? -0.861 12.551 -6.935 1 90.84 181 GLY B N 1
ATOM 3949 C CA . GLY B 1 181 ? 0.295 12.375 -6.07 1 90.84 181 GLY B CA 1
ATOM 3950 C C . GLY B 1 181 ? -0.059 11.801 -4.711 1 90.84 181 GLY B C 1
ATOM 3951 O O . GLY B 1 181 ? 0.628 10.91 -4.21 1 90.84 181 GLY B O 1
ATOM 3952 N N . LEU B 1 182 ? -1.081 12.313 -4.191 1 92.59 182 LEU B N 1
ATOM 3953 C CA . LEU B 1 182 ? -1.715 11.819 -2.974 1 92.59 182 LEU B CA 1
ATOM 3954 C C . LEU B 1 182 ? -3.234 11.843 -3.104 1 92.59 182 LEU B C 1
ATOM 3956 O O . LEU B 1 182 ? -3.821 12.889 -3.393 1 92.59 182 LEU B O 1
ATOM 3960 N N . GLY B 1 183 ? -3.864 10.777 -2.869 1 88.57 183 GLY B N 1
ATOM 3961 C CA . GLY B 1 183 ? -5.293 10.624 -3.088 1 88.57 183 GLY B CA 1
ATOM 3962 C C . GLY B 1 183 ? -6.136 11.362 -2.065 1 88.57 183 GLY B C 1
ATOM 3963 O O . GLY B 1 183 ? -5.606 11.922 -1.104 1 88.57 183 GLY B O 1
ATOM 3964 N N . MET B 1 184 ? -7.393 11.339 -2.26 1 88.7 184 MET B N 1
ATOM 3965 C CA . MET B 1 184 ? -8.376 12.021 -1.423 1 88.7 184 MET B CA 1
ATOM 3966 C C . MET B 1 184 ? -8.213 11.626 0.041 1 88.7 184 MET B C 1
ATOM 3968 O O . MET B 1 184 ? -8.117 10.44 0.361 1 88.7 184 MET B O 1
ATOM 3972 N N . HIS B 1 185 ? -8.188 12.603 0.919 1 88.45 185 HIS B N 1
ATOM 3973 C CA . HIS B 1 185 ? -8.069 12.354 2.351 1 88.45 185 HIS B CA 1
ATOM 3974 C C . HIS B 1 185 ? -8.478 13.581 3.159 1 88.45 185 HIS B C 1
ATOM 3976 O O . HIS B 1 185 ? -8.71 14.653 2.594 1 88.45 185 HIS B O 1
ATOM 3982 N N . THR B 1 186 ? -8.704 13.388 4.429 1 91.52 186 THR B N 1
ATOM 3983 C CA . THR B 1 186 ? -8.824 14.453 5.419 1 91.52 186 THR B CA 1
ATOM 3984 C C . THR B 1 186 ? -7.7 14.365 6.447 1 91.52 186 THR B C 1
ATOM 3986 O O . THR B 1 186 ? -7.065 13.318 6.593 1 91.52 186 THR B O 1
ATOM 3989 N N . ASP B 1 187 ? -7.429 15.483 7.015 1 92.06 187 ASP B N 1
ATOM 3990 C CA . ASP B 1 187 ? -6.363 15.489 8.012 1 92.06 187 ASP B CA 1
ATOM 3991 C C . ASP B 1 187 ? -6.913 15.193 9.405 1 92.06 187 ASP B C 1
ATOM 3993 O O . ASP B 1 187 ? -7.987 15.675 9.77 1 92.06 187 ASP B O 1
ATOM 3997 N N . MET B 1 188 ? -6.24 14.476 10.195 1 91.01 188 MET B N 1
ATOM 3998 C CA . MET B 1 188 ? -6.677 14.097 11.536 1 91.01 188 MET B CA 1
ATOM 3999 C C . MET B 1 188 ? -6.408 15.218 12.533 1 91.01 188 MET B C 1
ATOM 4001 O O . MET B 1 188 ? -6.91 15.188 13.658 1 91.01 188 MET B O 1
ATOM 4005 N N . SER B 1 189 ? -5.699 16.207 12.225 1 94.27 189 SER B N 1
ATOM 4006 C CA . SER B 1 189 ? -5.219 17.268 13.104 1 94.27 189 SER B CA 1
ATOM 4007 C C . SER B 1 189 ? -6.344 18.227 13.478 1 94.27 189 SER B C 1
ATOM 4009 O O . SER B 1 189 ? -7.484 18.054 13.043 1 94.27 189 SER B O 1
ATOM 4011 N N . CYS B 1 190 ? -6.035 19.174 14.392 1 95.1 190 CYS B N 1
ATOM 4012 C CA . CYS B 1 190 ? -6.897 20.329 14.612 1 95.1 190 CYS B CA 1
ATOM 4013 C C . CYS B 1 190 ? -6.871 21.266 13.41 1 95.1 190 CYS B C 1
ATOM 4015 O O . CYS B 1 190 ? -7.9 21.492 12.771 1 95.1 190 CYS B O 1
ATOM 4017 N N . ILE B 1 191 ? -5.71 21.721 13.111 1 96.68 191 ILE B N 1
ATOM 4018 C CA . ILE B 1 191 ? -5.48 22.479 11.886 1 96.68 191 ILE B CA 1
ATOM 4019 C C . ILE B 1 191 ? -4.179 22.019 11.232 1 96.68 191 ILE B C 1
ATOM 4021 O O . ILE B 1 191 ? -3.306 21.457 11.898 1 96.68 191 ILE B O 1
ATOM 4025 N N . THR B 1 192 ? -4.084 22.199 9.992 1 98 192 THR B N 1
ATOM 4026 C CA . THR B 1 192 ? -2.891 21.922 9.199 1 98 192 THR B CA 1
ATOM 4027 C C . THR B 1 192 ? -2.449 23.167 8.435 1 98 192 THR B C 1
ATOM 4029 O O . THR B 1 192 ? -3.279 23.884 7.873 1 98 192 THR B O 1
ATOM 4032 N N . ILE B 1 193 ? -1.219 23.467 8.497 1 98.26 193 ILE B N 1
ATOM 4033 C CA . ILE B 1 193 ? -0.634 24.57 7.743 1 98.26 193 ILE B CA 1
ATOM 4034 C C . ILE B 1 193 ? 0.264 24.022 6.638 1 98.26 193 ILE B C 1
ATOM 4036 O O . ILE B 1 193 ? 1.189 23.251 6.906 1 98.26 193 ILE B O 1
ATOM 4040 N N . LEU B 1 194 ? -0.003 24.486 5.433 1 97.34 194 LEU B N 1
ATOM 4041 C CA . LEU B 1 194 ? 0.673 23.904 4.278 1 97.34 194 LEU B CA 1
ATOM 4042 C C . LEU B 1 194 ? 1.444 24.969 3.506 1 97.34 194 LEU B C 1
ATOM 4044 O O . LEU B 1 194 ? 0.905 26.036 3.205 1 97.34 194 LEU B O 1
ATOM 4048 N N . TYR B 1 195 ? 2.642 24.706 3.304 1 95.67 195 TYR B N 1
ATOM 4049 C CA . TYR B 1 195 ? 3.403 25.417 2.284 1 95.67 195 TYR B CA 1
ATOM 4050 C C . TYR B 1 195 ? 3.374 24.666 0.958 1 95.67 195 TYR B C 1
ATOM 4052 O O . TYR B 1 195 ? 3.701 23.478 0.903 1 95.67 195 TYR B O 1
ATOM 4060 N N . GLN B 1 196 ? 2.925 25.302 -0.053 1 90.34 196 GLN B N 1
ATOM 4061 C CA . GLN B 1 196 ? 2.976 24.772 -1.411 1 90.34 196 GLN B CA 1
ATOM 4062 C C . GLN B 1 196 ? 4.021 25.504 -2.248 1 90.34 196 GLN B C 1
ATOM 4064 O O . GLN B 1 196 ? 4.119 26.732 -2.194 1 90.34 196 GLN B O 1
ATOM 4069 N N . ASP B 1 197 ? 4.737 24.77 -2.98 1 88.27 197 ASP B N 1
ATOM 4070 C CA . ASP B 1 197 ? 5.639 25.445 -3.909 1 88.27 197 ASP B CA 1
ATOM 4071 C C . ASP B 1 197 ? 4.888 25.934 -5.145 1 88.27 197 ASP B C 1
ATOM 4073 O O . ASP B 1 197 ? 3.656 25.969 -5.157 1 88.27 197 ASP B O 1
ATOM 4077 N N . GLU B 1 198 ? 5.569 26.406 -6.11 1 86.78 198 GLU B N 1
ATOM 4078 C CA . GLU B 1 198 ? 4.975 27.074 -7.264 1 86.78 198 GLU B CA 1
ATOM 4079 C C . GLU B 1 198 ? 4.276 26.074 -8.181 1 86.78 198 GLU B C 1
ATOM 4081 O O . GLU B 1 198 ? 3.482 26.462 -9.04 1 86.78 198 GLU B O 1
ATOM 4086 N N . ILE B 1 199 ? 4.509 24.794 -8.067 1 85.33 199 ILE B N 1
ATOM 4087 C CA . ILE B 1 199 ? 3.953 23.768 -8.943 1 85.33 199 ILE B CA 1
ATOM 4088 C C . ILE B 1 199 ? 2.461 23.602 -8.66 1 85.33 199 ILE B C 1
ATOM 4090 O O . ILE B 1 199 ? 1.672 23.364 -9.578 1 85.33 199 ILE B O 1
ATOM 4094 N N . GLY B 1 200 ? 2.072 23.769 -7.345 1 88.2 200 GLY B N 1
ATOM 4095 C CA . GLY B 1 200 ? 0.673 23.617 -6.976 1 88.2 200 GLY B CA 1
ATOM 4096 C C . GLY B 1 200 ? 0.195 22.178 -7.032 1 88.2 200 GLY B C 1
ATOM 4097 O O . GLY B 1 200 ? 0.953 21.254 -6.731 1 88.2 200 GLY B O 1
ATOM 4098 N N . GLY B 1 201 ? -1.188 22.045 -7.3 1 91.88 201 GLY B N 1
ATOM 4099 C CA . GLY B 1 201 ? -1.757 20.713 -7.421 1 91.88 201 GLY B CA 1
ATOM 4100 C C . GLY B 1 201 ? -2.714 20.367 -6.296 1 91.88 201 GLY B C 1
ATOM 4101 O O . GLY B 1 201 ? -3.412 19.353 -6.357 1 91.88 201 GLY B O 1
ATOM 4102 N N . LEU B 1 202 ? -2.757 21.196 -5.277 1 94.97 202 LEU B N 1
ATOM 4103 C CA . LEU B 1 202 ? -3.69 20.964 -4.18 1 94.97 202 LEU B CA 1
ATOM 4104 C C . LEU B 1 202 ? -5.123 21.253 -4.613 1 94.97 202 LEU B C 1
ATOM 4106 O O . LEU B 1 202 ? -5.398 22.301 -5.202 1 94.97 202 LEU B O 1
ATOM 4110 N N . GLN B 1 203 ? -5.96 20.276 -4.346 1 95.5 203 GLN B N 1
ATOM 4111 C CA . GLN B 1 203 ? -7.373 20.45 -4.665 1 95.5 203 GLN B CA 1
ATOM 4112 C C . GLN B 1 203 ? -8.252 20.121 -3.462 1 95.5 203 GLN B C 1
ATOM 4114 O O . GLN B 1 203 ? -7.93 19.227 -2.676 1 95.5 203 GLN B O 1
ATOM 4119 N N . VAL B 1 204 ? -9.316 20.846 -3.352 1 95.51 204 VAL B N 1
ATOM 4120 C CA . VAL B 1 204 ? -10.31 20.608 -2.31 1 95.51 204 VAL B CA 1
ATOM 4121 C C . VAL B 1 204 ? -11.65 20.248 -2.946 1 95.51 204 VAL B C 1
ATOM 4123 O O . VAL B 1 204 ? -11.992 20.754 -4.018 1 95.51 204 VAL B O 1
ATOM 4126 N N . ARG B 1 205 ? -12.334 19.466 -2.286 1 93.15 205 ARG B N 1
ATOM 4127 C CA . ARG B 1 205 ? -13.619 19.015 -2.81 1 93.15 205 ARG B CA 1
ATOM 4128 C C . ARG B 1 205 ? -14.752 19.916 -2.332 1 93.15 205 ARG B C 1
ATOM 4130 O O . ARG B 1 205 ? -14.883 20.176 -1.134 1 93.15 205 ARG B O 1
ATOM 4137 N N . SER B 1 206 ? -15.537 20.369 -3.224 1 92.12 206 SER B N 1
ATOM 4138 C CA . SER B 1 206 ? -16.711 21.163 -2.875 1 92.12 206 SER B CA 1
ATOM 4139 C C . SER B 1 206 ? -17.821 20.287 -2.304 1 92.12 206 SER B C 1
ATOM 4141 O O . SER B 1 206 ? -17.732 19.058 -2.344 1 92.12 206 SER B O 1
ATOM 4143 N N . LYS B 1 207 ? -18.859 20.934 -1.769 1 86.76 207 LYS B N 1
ATOM 4144 C CA . LYS B 1 207 ? -20.025 20.215 -1.265 1 86.76 207 LYS B CA 1
ATOM 4145 C C . LYS B 1 207 ? -20.742 19.473 -2.389 1 86.76 207 LYS B C 1
ATOM 4147 O O . LYS B 1 207 ? -21.365 18.435 -2.156 1 86.76 207 LYS B O 1
ATOM 4152 N N . GLU B 1 208 ? -20.59 19.96 -3.593 1 88.06 208 GLU B N 1
ATOM 4153 C CA . GLU B 1 208 ? -21.223 19.35 -4.758 1 88.06 208 GLU B CA 1
ATOM 4154 C C . GLU B 1 208 ? -20.364 18.226 -5.329 1 88.06 208 GLU B C 1
ATOM 4156 O O . GLU B 1 208 ? -20.752 17.571 -6.298 1 88.06 208 GLU B O 1
ATOM 4161 N N . GLY B 1 209 ? -19.222 18.094 -4.765 1 89.05 209 GLY B N 1
ATOM 4162 C CA . GLY B 1 209 ? -18.382 16.976 -5.164 1 89.05 209 GLY B CA 1
ATOM 4163 C C . GLY B 1 209 ? -17.36 17.345 -6.223 1 89.05 209 GLY B C 1
ATOM 4164 O O . GLY B 1 209 ? -16.677 16.473 -6.765 1 89.05 209 GLY B O 1
ATOM 4165 N N . GLU B 1 210 ? -17.269 18.569 -6.486 1 92.06 210 GLU B N 1
ATOM 4166 C CA . GLU B 1 210 ? -16.326 19.02 -7.505 1 92.06 210 GLU B CA 1
ATOM 4167 C C . GLU B 1 210 ? -14.961 19.325 -6.895 1 92.06 210 GLU B C 1
ATOM 4169 O O . GLU B 1 210 ? -14.874 19.904 -5.81 1 92.06 210 GLU B O 1
ATOM 4174 N N . TRP B 1 211 ? -13.957 18.952 -7.632 1 93.08 211 TRP B N 1
ATOM 4175 C CA . TRP B 1 211 ? -12.603 19.283 -7.2 1 93.08 211 TRP B CA 1
ATOM 4176 C C . TRP B 1 211 ? -12.223 20.694 -7.635 1 93.08 211 TRP B C 1
ATOM 4178 O O . TRP B 1 211 ? -12.299 21.026 -8.82 1 93.08 211 TRP B O 1
ATOM 4188 N N . MET B 1 212 ? -11.827 21.484 -6.677 1 94.78 212 MET B N 1
ATOM 4189 C CA . MET B 1 212 ? -11.418 22.864 -6.923 1 94.78 212 MET B CA 1
ATOM 4190 C C . MET B 1 212 ? -9.937 23.056 -6.617 1 94.78 212 MET B C 1
ATOM 4192 O O . MET B 1 212 ? -9.444 22.581 -5.592 1 94.78 212 MET B O 1
ATOM 4196 N N . ASP B 1 213 ? -9.277 23.829 -7.442 1 94.72 213 ASP B N 1
ATOM 4197 C CA . ASP B 1 213 ? -7.856 24.086 -7.228 1 94.72 213 ASP B CA 1
ATOM 4198 C C . ASP B 1 213 ? -7.645 25.12 -6.124 1 94.72 213 ASP B C 1
ATOM 4200 O O . ASP B 1 213 ? -8.375 26.11 -6.045 1 94.72 213 ASP B O 1
ATOM 4204 N N . ILE B 1 214 ? -6.714 24.873 -5.277 1 94.87 214 ILE B N 1
ATOM 4205 C CA . ILE B 1 214 ? -6.159 25.915 -4.42 1 94.87 214 ILE B CA 1
ATOM 4206 C C . ILE B 1 214 ? -4.841 26.416 -5.005 1 94.87 214 ILE B C 1
ATOM 4208 O O . ILE B 1 214 ? -3.799 25.775 -4.843 1 94.87 214 ILE B O 1
ATOM 4212 N N . SER B 1 215 ? -4.883 27.484 -5.591 1 90.86 215 SER B N 1
ATOM 4213 C CA . SER B 1 215 ? -3.721 27.997 -6.309 1 90.86 215 SER B CA 1
ATOM 4214 C C . SER B 1 215 ? -2.65 28.494 -5.343 1 90.86 215 SER B C 1
ATOM 4216 O O . SER B 1 215 ? -2.961 29.161 -4.354 1 90.86 215 SER B O 1
ATOM 4218 N N . PRO B 1 216 ? -1.433 28.134 -5.748 1 89.48 216 PRO B N 1
ATOM 4219 C CA . PRO B 1 216 ? -0.362 28.701 -4.925 1 89.48 216 PRO B CA 1
ATOM 4220 C C . PRO B 1 216 ? -0.291 30.224 -5.017 1 89.48 216 PRO B C 1
ATOM 4222 O O . PRO B 1 216 ? -0.554 30.794 -6.079 1 89.48 216 PRO B O 1
ATOM 4225 N N . SER B 1 217 ? -0.118 30.817 -3.92 1 87.92 217 SER B N 1
ATOM 4226 C CA . SER B 1 217 ? 0.112 32.256 -3.841 1 87.92 217 SER B CA 1
ATOM 4227 C C . SER B 1 217 ? 1.413 32.569 -3.11 1 87.92 217 SER B C 1
ATOM 4229 O O . SER B 1 217 ? 1.656 32.053 -2.017 1 87.92 217 SER B O 1
ATOM 4231 N N . GLU B 1 218 ? 2.194 33.391 -3.784 1 87.76 218 GLU B N 1
ATOM 4232 C CA . GLU B 1 218 ? 3.495 33.712 -3.204 1 87.76 218 GLU B CA 1
ATOM 4233 C C . GLU B 1 218 ? 3.347 34.271 -1.791 1 87.76 218 GLU B C 1
ATOM 4235 O O . GLU B 1 218 ? 2.552 35.185 -1.56 1 87.76 218 GLU B O 1
ATOM 4240 N N . GLY B 1 219 ? 4.058 33.706 -0.935 1 89.47 219 GLY B N 1
ATOM 4241 C CA . GLY B 1 219 ? 4.1 34.201 0.432 1 89.47 219 GLY B CA 1
ATOM 4242 C C . GLY B 1 219 ? 2.925 33.737 1.272 1 89.47 219 GLY B C 1
ATOM 4243 O O . GLY B 1 219 ? 2.838 34.057 2.459 1 89.47 219 GLY B O 1
ATOM 4244 N N . ALA B 1 220 ? 2.048 33.005 0.658 1 94.5 220 ALA B N 1
ATOM 4245 C CA . ALA B 1 220 ? 0.869 32.563 1.399 1 94.5 220 ALA B CA 1
ATOM 4246 C C . ALA B 1 220 ? 1.006 31.106 1.83 1 94.5 220 ALA B C 1
ATOM 4248 O O . ALA B 1 220 ? 1.644 30.306 1.141 1 94.5 220 ALA B O 1
ATOM 4249 N N . LEU B 1 221 ? 0.501 30.834 2.964 1 97.22 221 LEU B N 1
ATOM 4250 C CA . LEU B 1 221 ? 0.32 29.469 3.445 1 97.22 221 LEU B CA 1
ATOM 4251 C C . LEU B 1 221 ? -1.153 29.076 3.421 1 97.22 221 LEU B C 1
ATOM 4253 O O . LEU B 1 221 ? -2.029 29.921 3.616 1 97.22 221 LEU B O 1
ATOM 4257 N N . VAL B 1 222 ? -1.386 27.842 3.153 1 97.57 222 VAL B N 1
ATOM 4258 C CA . VAL B 1 222 ? -2.746 27.315 3.184 1 97.57 222 VAL B CA 1
ATOM 4259 C C . VAL B 1 222 ? -3.036 26.713 4.557 1 97.57 222 VAL B C 1
ATOM 4261 O O . VAL B 1 222 ? -2.212 25.979 5.107 1 97.57 222 VAL B O 1
ATOM 4264 N N . VAL B 1 223 ? -4.181 27.049 5.125 1 97.91 223 VAL B N 1
ATOM 4265 C CA . VAL B 1 223 ? -4.618 26.463 6.388 1 97.91 223 VAL B CA 1
ATOM 4266 C C . VAL B 1 223 ? -5.896 25.657 6.169 1 97.91 223 VAL B C 1
ATOM 4268 O O . VAL B 1 223 ? -6.832 26.13 5.52 1 97.91 223 VAL B O 1
ATOM 4271 N N . ASN B 1 224 ? -5.872 24.492 6.641 1 97 224 ASN B N 1
ATOM 4272 C CA . ASN B 1 224 ? -7.123 23.744 6.583 1 97 224 ASN B CA 1
ATOM 4273 C C . ASN B 1 224 ? -7.501 23.176 7.948 1 97 224 ASN B C 1
ATOM 4275 O O . ASN B 1 224 ? -6.627 22.847 8.752 1 97 224 ASN B O 1
ATOM 4279 N N . VAL B 1 225 ? -8.774 23.06 8.208 1 96.22 225 VAL B N 1
ATOM 4280 C CA . VAL B 1 225 ? -9.367 22.479 9.408 1 96.22 225 VAL B CA 1
ATOM 4281 C C . VAL B 1 225 ? -9.292 20.956 9.337 1 96.22 225 VAL B C 1
ATOM 4283 O O . VAL B 1 225 ? -9.574 20.362 8.294 1 96.22 225 VAL B O 1
ATOM 4286 N N . GLY B 1 226 ? -8.901 20.35 10.384 1 95.63 226 GLY B N 1
ATOM 4287 C CA . GLY B 1 226 ? -8.824 18.899 10.421 1 95.63 226 GLY B CA 1
ATOM 4288 C C . GLY B 1 226 ? -10.014 18.255 11.108 1 95.63 226 GLY B C 1
ATOM 4289 O O . GLY B 1 226 ? -10.909 18.951 11.591 1 95.63 226 GLY B O 1
ATOM 4290 N N . ASP B 1 227 ? -10.02 16.94 11.193 1 93.3 227 ASP B N 1
ATOM 4291 C CA . ASP B 1 227 ? -11.11 16.125 11.72 1 93.3 227 ASP B CA 1
ATOM 4292 C C . ASP B 1 227 ? -11.351 16.419 13.199 1 93.3 227 ASP B C 1
ATOM 4294 O O . ASP B 1 227 ? -12.497 16.454 13.652 1 93.3 227 ASP B O 1
ATOM 4298 N N . MET B 1 228 ? -10.261 16.613 13.914 1 92.63 228 MET B N 1
ATOM 4299 C CA . MET B 1 228 ? -10.378 16.844 15.351 1 92.63 228 MET B CA 1
ATOM 4300 C C . MET B 1 228 ? -11.114 18.149 15.634 1 92.63 228 MET B C 1
ATOM 4302 O O . MET B 1 228 ? -11.954 18.211 16.533 1 92.63 228 MET B O 1
ATOM 4306 N N . MET B 1 229 ? -10.781 19.101 14.892 1 94.23 229 MET B N 1
ATOM 4307 C CA . MET B 1 229 ? -11.439 20.392 15.07 1 94.23 229 MET B CA 1
ATOM 4308 C C . MET B 1 229 ? -12.891 20.331 14.608 1 94.23 229 MET B C 1
ATOM 4310 O O . MET B 1 229 ? -13.762 20.972 15.199 1 94.23 229 MET B O 1
ATOM 4314 N N . GLN B 1 230 ? -13.129 19.621 13.534 1 93.93 230 GLN B N 1
ATOM 4315 C CA . GLN B 1 230 ? -14.508 19.436 13.093 1 93.93 230 GLN B CA 1
ATOM 4316 C C . GLN B 1 230 ? -15.35 18.777 14.181 1 93.93 230 GLN B C 1
ATOM 4318 O O . GLN B 1 230 ? -16.461 19.226 14.47 1 93.93 230 GLN B O 1
ATOM 4323 N N . ALA B 1 231 ? -14.828 17.774 14.797 1 93.25 231 ALA B N 1
ATOM 4324 C CA . ALA B 1 231 ? -15.547 17.093 15.871 1 93.25 231 ALA B CA 1
ATOM 4325 C C . ALA B 1 231 ? -15.716 18.005 17.082 1 93.25 231 ALA B C 1
ATOM 4327 O O . ALA B 1 231 ? -16.806 18.094 17.653 1 93.25 231 ALA B O 1
ATOM 4328 N N . TRP B 1 232 ? -14.662 18.679 17.466 1 93.35 232 TRP B N 1
ATOM 4329 C CA . TRP B 1 232 ? -14.681 19.551 18.636 1 93.35 232 TRP B CA 1
ATOM 4330 C C . TRP B 1 232 ? -15.666 20.699 18.442 1 93.35 232 TRP B C 1
ATOM 4332 O O . TRP B 1 232 ? -16.296 21.153 19.4 1 93.35 232 TRP B O 1
ATOM 4342 N N . SER B 1 233 ? -15.842 21.154 17.21 1 94.13 233 SER B N 1
ATOM 4343 C CA . SER B 1 233 ? -16.741 22.264 16.911 1 94.13 233 SER B CA 1
ATOM 4344 C C . SER B 1 233 ? -18.14 21.765 16.568 1 94.13 233 SER B C 1
ATOM 4346 O O . SER B 1 233 ? -18.962 22.518 16.041 1 94.13 233 SER B O 1
ATOM 4348 N N . ASN B 1 234 ? -18.379 20.47 16.72 1 91.79 234 ASN B N 1
ATOM 4349 C CA . ASN B 1 234 ? -19.667 19.831 16.47 1 91.79 234 ASN B CA 1
ATOM 4350 C C . ASN B 1 234 ? -20.087 19.968 15.009 1 91.79 234 ASN B C 1
ATOM 4352 O O . ASN B 1 234 ? -21.268 20.165 14.715 1 91.79 234 ASN B O 1
ATOM 4356 N N . GLY B 1 235 ? -19.075 20.068 14.192 1 91.12 235 GLY B N 1
ATOM 4357 C CA . GLY B 1 235 ? -19.353 20.091 12.765 1 91.12 235 GLY B CA 1
ATOM 4358 C C . GLY B 1 235 ? -19.527 21.494 12.214 1 91.12 235 GLY B C 1
ATOM 4359 O O . GLY B 1 235 ? -19.803 21.67 11.026 1 91.12 235 GLY B O 1
ATOM 4360 N N . ARG B 1 236 ? -19.33 22.505 13.005 1 92.47 236 ARG B N 1
ATOM 4361 C CA . ARG B 1 236 ? -19.472 23.882 12.543 1 92.47 236 ARG B CA 1
ATOM 4362 C C . ARG B 1 236 ? -18.323 24.271 11.619 1 92.47 236 ARG B C 1
ATOM 4364 O O . ARG B 1 236 ? -18.497 25.094 10.717 1 92.47 236 ARG B O 1
ATOM 4371 N N . LEU B 1 237 ? -17.16 23.774 11.952 1 94.54 237 LEU B N 1
ATOM 4372 C CA . LEU B 1 237 ? -16.01 23.903 11.062 1 94.54 237 LEU B CA 1
ATOM 4373 C C . LEU B 1 237 ? -15.803 22.627 10.254 1 94.54 237 LEU B C 1
ATOM 4375 O O . LEU B 1 237 ? -15.963 21.522 10.778 1 94.54 237 LEU B O 1
ATOM 4379 N N . ARG B 1 238 ? -15.357 22.777 9.045 1 93.86 238 ARG B N 1
ATOM 4380 C CA . ARG B 1 238 ? -15.399 21.644 8.127 1 93.86 238 ARG B CA 1
ATOM 4381 C C . ARG B 1 238 ? -13.994 21.13 7.827 1 93.86 238 ARG B C 1
ATOM 4383 O O . ARG B 1 238 ? -13.113 21.903 7.447 1 93.86 238 ARG B O 1
ATOM 4390 N N . SER B 1 239 ? -13.837 19.874 8.047 1 94.62 239 SER B N 1
ATOM 4391 C CA . SER B 1 239 ? -12.673 19.161 7.531 1 94.62 239 SER B CA 1
ATOM 4392 C C . SER B 1 239 ? -12.93 18.627 6.125 1 94.62 239 SER B C 1
ATOM 4394 O O . SER B 1 239 ? -13.56 17.58 5.959 1 94.62 239 SER B O 1
ATOM 4396 N N . SER B 1 240 ? -12.418 19.31 5.147 1 92.38 240 SER B N 1
ATOM 4397 C CA . SER B 1 240 ? -12.766 18.991 3.766 1 92.38 240 SER B CA 1
ATOM 4398 C C . SER B 1 240 ? -11.812 17.955 3.181 1 92.38 240 SER B C 1
ATOM 4400 O O . SER B 1 240 ? -10.607 17.997 3.439 1 92.38 240 SER B O 1
ATOM 4402 N N . GLU B 1 241 ? -12.379 17.146 2.366 1 92.35 241 GLU B N 1
ATOM 4403 C CA . GLU B 1 241 ? -11.561 16.247 1.559 1 92.35 241 GLU B CA 1
ATOM 4404 C C . GLU B 1 241 ? -10.688 17.026 0.579 1 92.35 241 GLU B C 1
ATOM 4406 O O . GLU B 1 241 ? -11.143 17.998 -0.029 1 92.35 241 GLU B O 1
ATOM 4411 N N . HIS B 1 242 ? -9.516 16.572 0.495 1 93.81 242 HIS B N 1
ATOM 4412 C CA . HIS B 1 242 ? -8.599 17.209 -0.443 1 93.81 242 HIS B CA 1
ATOM 4413 C C . HIS B 1 242 ? -7.598 16.204 -1.004 1 93.81 242 HIS B C 1
ATOM 4415 O O . HIS B 1 242 ? -7.498 15.079 -0.51 1 93.81 242 HIS B O 1
ATOM 4421 N N . ARG B 1 243 ? -6.975 16.551 -2.044 1 93.79 243 ARG B N 1
ATOM 4422 C CA . ARG B 1 243 ? -6.002 15.695 -2.716 1 93.79 243 ARG B CA 1
ATOM 4423 C C . ARG B 1 243 ? -4.908 16.525 -3.379 1 93.79 243 ARG B C 1
ATOM 4425 O O . ARG B 1 243 ? -4.976 17.756 -3.39 1 93.79 243 ARG B O 1
ATOM 4432 N N . VAL B 1 244 ? -3.883 15.853 -3.8 1 93.95 244 VAL B N 1
ATOM 4433 C CA . VAL B 1 244 ? -2.798 16.481 -4.546 1 93.95 244 VAL B CA 1
ATOM 4434 C C . VAL B 1 244 ? -2.677 15.836 -5.924 1 93.95 244 VAL B C 1
ATOM 4436 O O . VAL B 1 244 ? -2.535 14.616 -6.035 1 93.95 244 VAL B O 1
ATOM 4439 N N . VAL B 1 245 ? -2.754 16.607 -6.924 1 91.95 245 VAL B N 1
ATOM 4440 C CA . VAL B 1 245 ? -2.576 16.137 -8.294 1 91.95 245 VAL B CA 1
ATOM 4441 C C . VAL B 1 245 ? -1.255 16.66 -8.853 1 91.95 245 VAL B C 1
ATOM 4443 O O . VAL B 1 245 ? -0.878 17.807 -8.602 1 91.95 245 VAL B O 1
ATOM 4446 N N . LEU B 1 246 ? -0.57 15.84 -9.584 1 90.54 246 LEU B N 1
ATOM 4447 C CA . LEU B 1 246 ? 0.706 16.218 -10.18 1 90.54 246 LEU B CA 1
ATOM 4448 C C . LEU B 1 246 ? 0.503 16.802 -11.574 1 90.54 246 LEU B C 1
ATOM 4450 O O . LEU B 1 246 ? -0.099 16.161 -12.438 1 90.54 246 LEU B O 1
ATOM 4454 N N . LYS B 1 247 ? 0.999 17.966 -11.776 1 82.52 247 LYS B N 1
ATOM 4455 C CA . LYS B 1 247 ? 0.702 18.71 -12.997 1 82.52 247 LYS B CA 1
ATOM 4456 C C . LYS B 1 247 ? 1.952 18.876 -13.857 1 82.52 247 LYS B C 1
ATOM 4458 O O . LYS B 1 247 ? 1.856 19.17 -15.051 1 82.52 247 LYS B O 1
ATOM 4463 N N . GLN B 1 248 ? 3.071 18.718 -13.242 1 82.56 248 GLN B N 1
ATOM 4464 C CA . GLN B 1 248 ? 4.318 18.983 -13.951 1 82.56 248 GLN B CA 1
ATOM 4465 C C . GLN B 1 248 ? 5.302 17.829 -13.783 1 82.56 248 GLN B C 1
ATOM 4467 O O . GLN B 1 248 ? 5.145 16.998 -12.886 1 82.56 248 GLN B O 1
ATOM 4472 N N . SER B 1 249 ? 6.229 17.75 -14.634 1 82.87 249 SER B N 1
ATOM 4473 C CA . SER B 1 249 ? 7.259 16.717 -14.592 1 82.87 249 SER B CA 1
ATOM 4474 C C . SER B 1 249 ? 8.448 17.158 -13.745 1 82.87 249 SER B C 1
ATOM 4476 O O . SER B 1 249 ? 9.588 17.153 -14.215 1 82.87 249 SER B O 1
ATOM 4478 N N . ARG B 1 250 ? 8.196 17.776 -12.677 1 87.26 250 ARG B N 1
ATOM 4479 C CA . ARG B 1 250 ? 9.207 18.17 -11.702 1 87.26 250 ARG B CA 1
ATOM 4480 C C . ARG B 1 250 ? 8.79 17.773 -10.29 1 87.26 250 ARG B C 1
ATOM 4482 O O . ARG B 1 250 ? 7.601 17.596 -10.014 1 87.26 250 ARG B O 1
ATOM 4489 N N . ASN B 1 251 ? 9.765 17.683 -9.516 1 91.06 251 ASN B N 1
ATOM 4490 C CA . ASN B 1 251 ? 9.47 17.368 -8.122 1 91.06 251 ASN B CA 1
ATOM 4491 C C . ASN B 1 251 ? 8.672 18.484 -7.452 1 91.06 251 ASN B C 1
ATOM 4493 O O . ASN B 1 251 ? 8.935 19.665 -7.683 1 91.06 251 ASN B O 1
ATOM 4497 N N . ARG B 1 252 ? 7.728 18.142 -6.725 1 92.47 252 ARG B N 1
ATOM 4498 C CA . ARG B 1 252 ? 6.927 19.078 -5.944 1 92.47 252 ARG B CA 1
ATOM 4499 C C . ARG B 1 252 ? 7.237 18.956 -4.456 1 92.47 252 ARG B C 1
ATOM 4501 O O . ARG B 1 252 ? 7.203 17.857 -3.898 1 92.47 252 ARG B O 1
ATOM 4508 N N . LEU B 1 253 ? 7.559 20.057 -3.838 1 94.62 253 LEU B N 1
ATOM 4509 C CA . LEU B 1 253 ? 7.787 20.118 -2.398 1 94.62 253 LEU B CA 1
ATOM 4510 C C . LEU B 1 253 ? 6.55 20.637 -1.673 1 94.62 253 LEU B C 1
ATOM 4512 O O . LEU B 1 253 ? 5.919 21.596 -2.122 1 94.62 253 LEU B O 1
ATOM 4516 N N . SER B 1 254 ? 6.187 20.042 -0.625 1 96.18 254 SER B N 1
ATOM 4517 C CA . SER B 1 254 ? 5.148 20.51 0.287 1 96.18 254 SER B CA 1
ATOM 4518 C C . SER B 1 254 ? 5.581 20.361 1.742 1 96.18 254 SER B C 1
ATOM 4520 O O . SER B 1 254 ? 6.146 19.335 2.125 1 96.18 254 SER B O 1
ATOM 4522 N N . LEU B 1 255 ? 5.468 21.35 2.492 1 97.57 255 LEU B N 1
ATOM 4523 C CA . LEU B 1 255 ? 5.685 21.306 3.934 1 97.57 255 LEU B CA 1
ATOM 4524 C C . LEU B 1 255 ? 4.36 21.371 4.686 1 97.57 255 LEU B C 1
ATOM 4526 O O . LEU B 1 255 ? 3.614 22.344 4.553 1 97.57 255 LEU B O 1
ATOM 4530 N N . ALA B 1 256 ? 4.08 20.35 5.405 1 97.99 256 ALA B N 1
ATOM 4531 C CA . ALA B 1 256 ? 2.828 20.306 6.155 1 97.99 256 ALA B CA 1
ATOM 4532 C C . ALA B 1 256 ? 3.089 20.287 7.658 1 97.99 256 ALA B C 1
ATOM 4534 O O . ALA B 1 256 ? 3.882 19.479 8.147 1 97.99 256 ALA B O 1
ATOM 4535 N N . PHE B 1 257 ? 2.551 21.171 8.352 1 98.41 257 PHE B N 1
ATOM 4536 C CA . PHE B 1 257 ? 2.609 21.183 9.809 1 98.41 257 PHE B CA 1
ATOM 4537 C C . PHE B 1 257 ? 1.246 20.856 10.408 1 98.41 257 PHE B C 1
ATOM 4539 O O . PHE B 1 257 ? 0.268 21.565 10.163 1 98.41 257 PHE B O 1
ATOM 4546 N N . PHE B 1 258 ? 1.205 19.807 11.194 1 97.91 258 PHE B N 1
ATOM 4547 C CA . PHE B 1 258 ? -0.027 19.32 11.803 1 97.91 258 PHE B CA 1
ATOM 4548 C C . PHE B 1 258 ? -0.089 19.701 13.277 1 97.91 258 PHE B C 1
ATOM 4550 O O . PHE B 1 258 ? 0.779 19.313 14.061 1 97.91 258 PHE B O 1
ATOM 4557 N N . TRP B 1 259 ? -1.031 20.522 13.548 1 96.9 259 TRP B N 1
ATOM 4558 C CA . TRP B 1 259 ? -1.289 20.896 14.934 1 96.9 259 TRP B CA 1
ATOM 4559 C C . TRP B 1 259 ? -2.328 19.973 15.563 1 96.9 259 TRP B C 1
ATOM 4561 O O . TRP B 1 259 ? -3.488 19.957 15.145 1 96.9 259 TRP B O 1
ATOM 4571 N N . CYS B 1 260 ? -1.871 19.226 16.625 1 94.97 260 CYS B N 1
ATOM 4572 C CA . CYS B 1 260 ? -2.7 18.133 17.119 1 94.97 260 CYS B CA 1
ATOM 4573 C C . CYS B 1 260 ? -2.92 18.252 18.622 1 94.97 260 CYS B C 1
ATOM 4575 O O . CYS B 1 260 ? -2.101 18.841 19.329 1 94.97 260 CYS B O 1
ATOM 4577 N N . PHE B 1 261 ? -4.054 17.64 19.093 1 93.98 261 PHE B N 1
ATOM 4578 C CA . PHE B 1 261 ? -4.274 17.432 20.519 1 93.98 261 PHE B CA 1
ATOM 4579 C C . PHE B 1 261 ? -3.327 16.37 21.065 1 93.98 261 PHE B C 1
ATOM 4581 O O . PHE B 1 261 ? -2.754 15.591 20.301 1 93.98 261 PHE B O 1
ATOM 4588 N N . GLU B 1 262 ? -3.135 16.444 22.361 1 93.21 262 GLU B N 1
ATOM 4589 C CA . GLU B 1 262 ? -2.39 15.36 22.996 1 93.21 262 GLU B CA 1
ATOM 4590 C C . GLU B 1 262 ? -3.153 14.041 22.908 1 93.21 262 GLU B C 1
ATOM 4592 O O . GLU B 1 262 ? -4.384 14.034 22.831 1 93.21 262 GLU B O 1
ATOM 4597 N N . ASP B 1 263 ? -2.486 12.938 23.046 1 91.77 263 ASP B N 1
ATOM 4598 C CA . ASP B 1 263 ? -3.009 11.598 22.799 1 91.77 263 ASP B CA 1
ATOM 4599 C C . ASP B 1 263 ? -4.203 11.299 23.703 1 91.77 263 ASP B C 1
ATOM 4601 O O . ASP B 1 263 ? -5.197 10.721 23.258 1 91.77 263 ASP B O 1
ATOM 4605 N N . GLU B 1 264 ? -4.203 11.724 24.915 1 94 264 GLU B N 1
ATOM 4606 C CA . GLU B 1 264 ? -5.202 11.32 25.899 1 94 264 GLU B CA 1
ATOM 4607 C C . GLU B 1 264 ? -6.377 12.293 25.924 1 94 264 GLU B C 1
ATOM 4609 O O . GLU B 1 264 ? -7.366 12.062 26.623 1 94 264 GLU B O 1
ATOM 4614 N N . LYS B 1 265 ? -6.273 13.293 25.146 1 94.3 265 LYS B N 1
ATOM 4615 C CA . LYS B 1 265 ? -7.34 14.289 25.123 1 94.3 265 LYS B CA 1
ATOM 4616 C C . LYS B 1 265 ? -8.666 13.664 24.7 1 94.3 265 LYS B C 1
ATOM 4618 O O . LYS B 1 265 ? -8.72 12.907 23.728 1 94.3 265 LYS B O 1
ATOM 4623 N N . VAL B 1 266 ? -9.677 13.956 25.45 1 93.52 266 VAL B N 1
ATOM 4624 C CA . VAL B 1 266 ? -11.035 13.591 25.059 1 93.52 266 VAL B CA 1
ATOM 4625 C C . VAL B 1 266 ? -11.64 14.697 24.198 1 93.52 266 VAL B C 1
ATOM 4627 O O . VAL B 1 266 ? -11.742 15.846 24.635 1 93.52 266 VAL B O 1
ATOM 4630 N N . ILE B 1 267 ? -11.961 14.337 23.053 1 92.33 267 ILE B N 1
ATOM 4631 C CA . ILE B 1 267 ? -12.57 15.284 22.125 1 92.33 267 ILE B CA 1
ATOM 4632 C C . ILE B 1 267 ? -14.085 15.291 22.314 1 92.33 267 ILE B C 1
ATOM 4634 O O . ILE B 1 267 ? -14.742 14.26 22.152 1 92.33 267 ILE B O 1
ATOM 4638 N N . PHE B 1 268 ? -14.49 16.472 22.649 1 91.33 268 PHE B N 1
ATOM 4639 C CA . PHE B 1 268 ? -15.899 16.679 22.96 1 91.33 268 PHE B CA 1
ATOM 4640 C C . PHE B 1 268 ? -16.287 18.14 22.764 1 91.33 268 PHE B C 1
ATOM 4642 O O . PHE B 1 268 ? -15.598 19.041 23.247 1 91.33 268 PHE B O 1
ATOM 4649 N N . ALA B 1 269 ? -17.42 18.324 22.062 1 90.69 269 ALA B N 1
ATOM 4650 C CA . ALA B 1 269 ? -17.851 19.696 21.812 1 90.69 269 ALA B CA 1
ATOM 4651 C C . ALA B 1 269 ? -18.428 20.329 23.075 1 90.69 269 ALA B C 1
ATOM 4653 O O . ALA B 1 269 ? -19.356 19.787 23.68 1 90.69 269 ALA B O 1
ATOM 4654 N N . PRO B 1 270 ? -17.905 21.422 23.451 1 91.57 270 PRO B N 1
ATOM 4655 C CA . PRO B 1 270 ? -18.508 22.119 24.59 1 91.57 270 PRO B CA 1
ATOM 4656 C C . PRO B 1 270 ? -19.968 22.492 24.347 1 91.57 270 PRO B C 1
ATOM 4658 O O . PRO B 1 270 ? -20.37 22.718 23.203 1 91.57 270 PRO B O 1
ATOM 4661 N N . ASP B 1 271 ? -20.711 22.695 25.42 1 90.1 271 ASP B N 1
ATOM 4662 C CA . ASP B 1 271 ? -22.139 22.981 25.328 1 90.1 271 ASP B CA 1
ATOM 4663 C C . ASP B 1 271 ? -22.389 24.295 24.593 1 90.1 271 ASP B C 1
ATOM 4665 O O . ASP B 1 271 ? -23.333 24.403 23.807 1 90.1 271 ASP B O 1
ATOM 4669 N N . GLU B 1 272 ? -21.535 25.205 24.892 1 90.01 272 GLU B N 1
ATOM 4670 C CA . GLU B 1 272 ? -21.68 26.521 24.277 1 90.01 272 GLU B CA 1
ATOM 4671 C C . GLU B 1 272 ? -21.498 26.445 22.763 1 90.01 272 GLU B C 1
ATOM 4673 O O . GLU B 1 272 ? -22.077 27.243 22.023 1 90.01 272 GLU B O 1
ATOM 4678 N N . VAL B 1 273 ? -20.689 25.497 22.325 1 88.65 273 VAL B N 1
ATOM 4679 C CA . VAL B 1 273 ? -20.425 25.317 20.902 1 88.65 273 VAL B CA 1
ATOM 4680 C C . VAL B 1 273 ? -21.588 24.572 20.25 1 88.65 273 VAL B C 1
ATOM 4682 O O . VAL B 1 273 ? -21.982 24.886 19.125 1 88.65 273 VAL B O 1
ATOM 4685 N N . VAL B 1 274 ? -22.144 23.596 20.895 1 88.45 274 VAL B N 1
ATOM 4686 C CA . VAL B 1 274 ? -23.281 22.83 20.396 1 88.45 274 VAL B CA 1
ATOM 4687 C C . VAL B 1 274 ? -24.49 23.748 20.229 1 88.45 274 VAL B C 1
ATOM 4689 O O . VAL B 1 274 ? -25.191 23.684 19.217 1 88.45 274 VAL B O 1
ATOM 4692 N N . GLY B 1 275 ? -24.578 24.681 21.138 1 85.97 275 GLY B N 1
ATOM 4693 C CA . GLY B 1 275 ? -25.711 25.592 21.11 1 85.97 275 GLY B CA 1
ATOM 4694 C C . GLY B 1 275 ? -26.92 25.064 21.859 1 85.97 275 GLY B C 1
ATOM 4695 O O . GLY B 1 275 ? -27.093 23.851 21.992 1 85.97 275 GLY B O 1
ATOM 4696 N N . GLU B 1 276 ? -27.71 25.955 22.236 1 84.39 276 GLU B N 1
ATOM 4697 C CA . GLU B 1 276 ? -28.892 25.603 23.016 1 84.39 276 GLU B CA 1
ATOM 4698 C C . GLU B 1 276 ? -29.906 24.839 22.169 1 84.39 276 GLU B C 1
ATOM 4700 O O . GLU B 1 276 ? -30.248 25.268 21.065 1 84.39 276 GLU B O 1
ATOM 4705 N N . GLY B 1 277 ? -30.319 23.725 22.697 1 85.72 277 GLY B N 1
ATOM 4706 C CA . GLY B 1 277 ? -31.367 22.948 22.055 1 85.72 277 GLY B CA 1
ATOM 4707 C C . GLY B 1 277 ? -30.861 22.097 20.906 1 85.72 277 GLY B C 1
ATOM 4708 O O . GLY B 1 277 ? -31.646 21.442 20.219 1 85.72 277 GLY B O 1
ATOM 4709 N N . LYS B 1 278 ? -29.6 22.178 20.671 1 85.88 278 LYS B N 1
ATOM 4710 C CA . LYS B 1 278 ? -29.054 21.399 19.564 1 85.88 278 LYS B CA 1
ATOM 4711 C C . LYS B 1 278 ? -28.422 20.103 20.063 1 85.88 278 LYS B C 1
ATOM 4713 O O . LYS B 1 278 ? -28.13 19.967 21.253 1 85.88 278 LYS B O 1
ATOM 4718 N N . MET B 1 279 ? -28.279 19.226 19.216 1 88.31 279 MET B N 1
ATOM 4719 C CA . MET B 1 279 ? -27.72 17.922 19.563 1 88.31 279 MET B CA 1
ATOM 4720 C C . MET B 1 279 ? -26.255 17.832 19.151 1 88.31 279 MET B C 1
ATOM 4722 O O . MET B 1 279 ? -25.832 18.487 18.197 1 88.31 279 MET B O 1
ATOM 4726 N N . ARG B 1 280 ? -25.544 16.96 19.821 1 87.05 280 ARG B N 1
ATOM 4727 C CA . ARG B 1 280 ? -24.155 16.67 19.479 1 87.05 280 ARG B CA 1
ATOM 4728 C C . ARG B 1 280 ? -24.071 15.743 18.271 1 87.05 280 ARG B C 1
ATOM 4730 O O . ARG B 1 280 ? -24.736 14.706 18.229 1 87.05 280 ARG B O 1
ATOM 4737 N N . ASN B 1 281 ? -23.278 16.127 17.349 1 86.61 281 ASN B N 1
ATOM 4738 C CA . ASN B 1 281 ? -23.106 15.36 16.12 1 86.61 281 ASN B CA 1
ATOM 4739 C C . ASN B 1 281 ? -22.067 14.255 16.29 1 86.61 281 ASN B C 1
ATOM 4741 O O . ASN B 1 281 ? -22.001 13.329 15.479 1 86.61 281 ASN B O 1
ATOM 4745 N N . TYR B 1 282 ? -21.24 14.38 17.365 1 88.21 282 TYR B N 1
ATOM 4746 C CA . TYR B 1 282 ? -20.148 13.438 17.577 1 88.21 282 TYR B CA 1
ATOM 4747 C C . TYR B 1 282 ? -20.108 12.966 19.026 1 88.21 282 TYR B C 1
ATOM 4749 O O . TYR B 1 282 ? -20.201 13.776 19.952 1 88.21 282 TYR B O 1
ATOM 4757 N N . LYS B 1 283 ? -19.932 11.681 19.249 1 88.72 283 LYS B N 1
ATOM 4758 C CA . LYS B 1 283 ? -19.684 11.154 20.588 1 88.72 283 LYS B CA 1
ATOM 4759 C C . LYS B 1 283 ? -18.268 11.48 21.054 1 88.72 283 LYS B C 1
ATOM 4761 O O . LYS B 1 283 ? -17.349 11.582 20.239 1 88.72 283 LYS B O 1
ATOM 4766 N N . PRO B 1 284 ? -18.185 11.619 22.358 1 90.3 284 PRO B N 1
ATOM 4767 C CA . PRO B 1 284 ? -16.825 11.832 22.859 1 90.3 284 PRO B CA 1
ATOM 4768 C C . PRO B 1 284 ? -15.887 10.674 22.528 1 90.3 284 PRO B C 1
ATOM 4770 O O . PRO B 1 284 ? -16.303 9.512 22.549 1 90.3 284 PRO B O 1
ATOM 4773 N N . PHE B 1 285 ? -14.662 10.98 22.229 1 90.74 285 PHE B N 1
ATOM 4774 C CA . PHE B 1 285 ? -13.671 9.945 21.957 1 90.74 285 PHE B CA 1
ATOM 4775 C C . PHE B 1 285 ? -12.272 10.426 22.326 1 90.74 285 PHE B C 1
ATOM 4777 O O . PHE B 1 285 ? -12.036 11.629 22.449 1 90.74 285 PHE B O 1
ATOM 4784 N N . VAL B 1 286 ? -11.399 9.492 22.474 1 92 286 VAL B N 1
ATOM 4785 C CA . VAL B 1 286 ? -10.011 9.797 22.806 1 92 286 VAL B CA 1
ATOM 4786 C C . VAL B 1 286 ? -9.206 10.003 21.525 1 92 286 VAL B C 1
ATOM 4788 O O . VAL B 1 286 ? -9.339 9.233 20.571 1 92 286 VAL B O 1
ATOM 4791 N N . CYS B 1 287 ? -8.396 10.994 21.539 1 91.57 287 CYS B N 1
ATOM 4792 C CA . CYS B 1 287 ? -7.625 11.381 20.363 1 91.57 287 CYS B CA 1
ATOM 4793 C C . CYS B 1 287 ? -6.836 10.197 19.814 1 91.57 287 CYS B C 1
ATOM 4795 O O . CYS B 1 287 ? -6.921 9.887 18.625 1 91.57 287 CYS B O 1
ATOM 4797 N N . SER B 1 288 ? -6.128 9.503 20.639 1 91.52 288 SER B N 1
ATOM 4798 C CA . SER B 1 288 ? -5.266 8.41 20.2 1 91.52 288 SER B CA 1
ATOM 4799 C C . SER B 1 288 ? -6.081 7.267 19.606 1 91.52 288 SER B C 1
ATOM 4801 O O . SER B 1 288 ? -5.61 6.56 18.712 1 91.52 288 SER B O 1
ATOM 4803 N N . ASP B 1 289 ? -7.277 7.095 20.064 1 86.8 289 ASP B N 1
ATOM 4804 C CA . ASP B 1 289 ? -8.141 6.054 19.516 1 86.8 289 ASP B CA 1
ATOM 4805 C C . ASP B 1 289 ? -8.515 6.358 18.067 1 86.8 289 ASP B C 1
ATOM 4807 O O . ASP B 1 289 ? -8.557 5.454 17.229 1 86.8 289 ASP B O 1
ATOM 4811 N N . TYR B 1 290 ? -8.752 7.619 17.819 1 86.31 290 TYR B N 1
ATOM 4812 C CA . TYR B 1 290 ? -9.092 8.023 16.46 1 86.31 290 TYR B CA 1
ATOM 4813 C C . TYR B 1 290 ? -7.898 7.86 15.527 1 86.31 290 TYR B C 1
ATOM 4815 O O . TYR B 1 290 ? -8.044 7.383 14.399 1 86.31 290 TYR B O 1
ATOM 4823 N N . VAL B 1 291 ? -6.794 8.239 16.05 1 86.19 291 VAL B N 1
ATOM 4824 C CA . VAL B 1 291 ? -5.585 8.121 15.242 1 86.19 291 VAL B CA 1
ATOM 4825 C C . VAL B 1 291 ? -5.325 6.653 14.912 1 86.19 291 VAL B C 1
ATOM 4827 O O . VAL B 1 291 ? -5.024 6.312 13.766 1 86.19 291 VAL B O 1
ATOM 4830 N N . ARG B 1 292 ? -5.462 5.768 15.82 1 80.49 292 ARG B N 1
ATOM 4831 C CA . ARG B 1 292 ? -5.285 4.336 15.602 1 80.49 292 ARG B CA 1
ATOM 4832 C C . ARG B 1 292 ? -6.296 3.807 14.591 1 80.49 292 ARG B C 1
ATOM 4834 O O . ARG B 1 292 ? -5.96 2.975 13.746 1 80.49 292 ARG B O 1
ATOM 4841 N N . PHE B 1 293 ? -7.535 4.288 14.737 1 76.35 293 PHE B N 1
ATOM 4842 C CA . PHE B 1 293 ? -8.599 3.926 13.809 1 76.35 293 PHE B CA 1
ATOM 4843 C C . PHE B 1 293 ? -8.223 4.3 12.381 1 76.35 293 PHE B C 1
ATOM 4845 O O . PHE B 1 293 ? -8.436 3.518 11.452 1 76.35 293 PHE B O 1
ATOM 4852 N N . ARG B 1 294 ? -7.636 5.483 12.254 1 79.64 294 ARG B N 1
ATOM 4853 C CA . ARG B 1 294 ? -7.276 6.004 10.94 1 79.64 294 ARG B CA 1
ATOM 4854 C C . ARG B 1 294 ? -6.056 5.281 10.379 1 79.64 294 ARG B C 1
ATOM 4856 O O . ARG B 1 294 ? -5.921 5.132 9.163 1 79.64 294 ARG B O 1
ATOM 4863 N N . GLU B 1 295 ? -5.15 4.893 11.293 1 71.24 295 GLU B N 1
ATOM 4864 C CA . GLU B 1 295 ? -3.921 4.233 10.862 1 71.24 295 GLU B CA 1
ATOM 4865 C C . GLU B 1 295 ? -4.13 2.73 10.7 1 71.24 295 GLU B C 1
ATOM 4867 O O . GLU B 1 295 ? -3.377 2.066 9.985 1 71.24 295 GLU B O 1
ATOM 4872 N N . SER B 1 296 ? -4.984 2.001 11.732 1 54.69 296 SER B N 1
ATOM 4873 C CA . SER B 1 296 ? -5.136 0.552 11.808 1 54.69 296 SER B CA 1
ATOM 4874 C C . SER B 1 296 ? -5.667 -0.019 10.497 1 54.69 296 SER B C 1
ATOM 4876 O O . SER B 1 296 ? -6.675 0.457 9.97 1 54.69 296 SER B O 1
ATOM 4878 N N . SER B 1 297 ? -4.755 -0.358 9.739 1 47.44 297 SER B N 1
ATOM 4879 C CA . SER B 1 297 ? -4.995 -1.245 8.606 1 47.44 297 SER B CA 1
ATOM 4880 C C . SER B 1 297 ? -5.632 -2.556 9.055 1 47.44 297 SER B C 1
ATOM 4882 O O . SER B 1 297 ? -5.156 -3.192 9.998 1 47.44 297 SER B O 1
ATOM 4884 N N . GLU B 1 298 ? -6.861 -2.705 9.401 1 40.06 298 GLU B N 1
ATOM 4885 C CA . GLU B 1 298 ? -7.047 -4.146 9.541 1 40.06 298 GLU B CA 1
ATOM 4886 C C . GLU B 1 298 ? -5.943 -4.918 8.824 1 40.06 298 GLU B C 1
ATOM 4888 O O . GLU B 1 298 ? -5.495 -4.516 7.748 1 40.06 298 GLU B O 1
ATOM 4893 N N . LYS B 1 299 ? -5.088 -5.811 9.455 1 36.81 299 LYS B N 1
ATOM 4894 C CA . LYS B 1 299 ? -4.09 -6.803 9.066 1 36.81 299 LYS B CA 1
ATOM 4895 C C . LYS B 1 299 ? -4.397 -7.379 7.686 1 36.81 299 LYS B C 1
ATOM 4897 O O . LYS B 1 299 ? -5.479 -7.926 7.462 1 36.81 299 LYS B O 1
ATOM 4902 N N . GLY B 1 300 ? -3.562 -6.984 6.653 1 37.58 300 GLY B N 1
ATOM 4903 C CA . GLY B 1 300 ? -3.524 -7.303 5.235 1 37.58 300 GLY B CA 1
ATOM 4904 C C . GLY B 1 300 ? -4.06 -6.188 4.357 1 37.58 300 GLY B C 1
ATOM 4905 O O . GLY B 1 300 ? -4.081 -6.311 3.131 1 37.58 300 GLY B O 1
ATOM 4906 N N . LYS B 1 301 ? -5.023 -5.388 5.018 1 40.21 301 LYS B N 1
ATOM 4907 C CA . LYS B 1 301 ? -5.601 -4.35 4.17 1 40.21 301 LYS B CA 1
ATOM 4908 C C . LYS B 1 301 ? -4.769 -3.071 4.222 1 40.21 301 LYS B C 1
ATOM 4910 O O . LYS B 1 301 ? -4.601 -2.477 5.289 1 40.21 301 LYS B O 1
ATOM 4915 N N . PHE B 1 302 ? -3.696 -2.812 3.724 1 33 302 PHE B N 1
ATOM 4916 C CA . PHE B 1 302 ? -2.989 -1.538 3.687 1 33 302 PHE B CA 1
ATOM 4917 C C . PHE B 1 302 ? -3.964 -0.374 3.816 1 33 302 PHE B C 1
ATOM 4919 O O . PHE B 1 302 ? -5.174 -0.551 3.661 1 33 302 PHE B O 1
ATOM 4926 N N . GLU B 1 303 ? -3.576 1.044 3.468 1 34.51 303 GLU B N 1
ATOM 4927 C CA . GLU B 1 303 ? -4.03 2.355 3.921 1 34.51 303 GLU B CA 1
ATOM 4928 C C . GLU B 1 303 ? -5.51 2.564 3.611 1 34.51 303 GLU B C 1
ATOM 4930 O O . GLU B 1 303 ? -5.932 2.434 2.46 1 34.51 303 GLU B O 1
ATOM 4935 N N . LYS B 1 304 ? -6.332 2.265 4.509 1 39.01 304 LYS B N 1
ATOM 4936 C CA . LYS B 1 304 ? -7.698 2.767 4.387 1 39.01 304 LYS B CA 1
ATOM 4937 C C . LYS B 1 304 ? -7.721 4.292 4.337 1 39.01 304 LYS B C 1
ATOM 4939 O O . LYS B 1 304 ? -7.981 4.948 5.347 1 39.01 304 LYS B O 1
ATOM 4944 N N . VAL B 1 305 ? -7.033 5.054 3.574 1 39.12 305 VAL B N 1
ATOM 4945 C CA . VAL B 1 305 ? -6.89 6.5 3.441 1 39.12 305 VAL B CA 1
ATOM 4946 C C . VAL B 1 305 ? -8.266 7.144 3.29 1 39.12 305 VAL B C 1
ATOM 4948 O O . VAL B 1 305 ? -8.452 8.313 3.636 1 39.12 305 VAL B O 1
ATOM 4951 N N . GLY B 1 306 ? -9.326 6.349 3.276 1 41.85 306 GLY B N 1
ATOM 4952 C CA . GLY B 1 306 ? -10.592 6.988 2.955 1 41.85 306 GLY B CA 1
ATOM 4953 C C . GLY B 1 306 ? -11.515 7.117 4.151 1 41.85 306 GLY B C 1
ATOM 4954 O O . GLY B 1 306 ? -12.57 7.749 4.062 1 41.85 306 GLY B O 1
ATOM 4955 N N . TYR B 1 307 ? -11.184 6.552 5.318 1 43.8 307 TYR B N 1
ATOM 4956 C CA . TYR B 1 307 ? -12.076 6.65 6.467 1 43.8 307 TYR B CA 1
ATOM 4957 C C . TYR B 1 307 ? -11.952 8.013 7.139 1 43.8 307 TYR B C 1
ATOM 4959 O O . TYR B 1 307 ? -10.868 8.599 7.173 1 43.8 307 TYR B O 1
ATOM 4967 N N . THR B 1 308 ? -13.147 8.598 7.544 1 44.73 308 THR B N 1
ATOM 4968 C CA . THR B 1 308 ? -13.23 9.875 8.244 1 44.73 308 THR B CA 1
ATOM 4969 C C . THR B 1 308 ? -13.779 9.684 9.655 1 44.73 308 THR B C 1
ATOM 4971 O O . THR B 1 308 ? -14.061 8.558 10.07 1 44.73 308 THR B O 1
ATOM 4974 N N . VAL B 1 309 ? -13.774 10.724 10.44 1 36.12 309 VAL B N 1
ATOM 4975 C CA . VAL B 1 309 ? -14.284 10.73 11.808 1 36.12 309 VAL B CA 1
ATOM 4976 C C . VAL B 1 309 ? -15.76 10.339 11.811 1 36.12 309 VAL B C 1
ATOM 4978 O O . VAL B 1 309 ? -16.259 9.786 12.793 1 36.12 309 VAL B O 1
ATOM 4981 N N . LYS B 1 310 ? -16.475 10.657 10.791 1 44.38 310 LYS B N 1
ATOM 4982 C CA . LYS B 1 310 ? -17.863 10.213 10.703 1 44.38 310 LYS B CA 1
ATOM 4983 C C . LYS B 1 310 ? -17.961 8.693 10.79 1 44.38 310 LYS B C 1
ATOM 4985 O O . LYS B 1 310 ? -18.871 8.159 11.427 1 44.38 310 LYS B O 1
ATOM 4990 N N . ASP B 1 311 ? -17.014 8.113 10.135 1 47.68 311 ASP B N 1
ATOM 4991 C CA . ASP B 1 311 ? -17.012 6.654 10.12 1 47.68 311 ASP B CA 1
ATOM 4992 C C . ASP B 1 311 ? -16.677 6.091 11.5 1 47.68 311 ASP B C 1
ATOM 4994 O O . ASP B 1 311 ? -17.101 4.986 11.845 1 47.68 311 ASP B O 1
ATOM 4998 N N . PHE B 1 312 ? -16.044 6.913 12.227 1 48.5 312 PHE B N 1
ATOM 4999 C CA . PHE B 1 312 ? -15.541 6.485 13.527 1 48.5 312 PHE B CA 1
ATOM 5000 C C . PHE B 1 312 ? -16.516 6.863 14.636 1 48.5 312 PHE B C 1
ATOM 5002 O O . PHE B 1 312 ? -16.831 6.042 15.5 1 48.5 312 PHE B O 1
ATOM 5009 N N . ALA B 1 313 ? -17.162 8.119 14.578 1 45.7 313 ALA B N 1
ATOM 5010 C CA . ALA B 1 313 ? -17.869 8.641 15.745 1 45.7 313 ALA B CA 1
ATOM 5011 C C . ALA B 1 313 ? -19.162 9.341 15.336 1 45.7 313 ALA B C 1
ATOM 5013 O O . ALA B 1 313 ? -19.855 9.918 16.177 1 45.7 313 ALA B O 1
ATOM 5014 N N . GLY B 1 314 ? -19.403 9.222 14.037 1 35.98 314 GLY B N 1
ATOM 5015 C CA . GLY B 1 314 ? -20.622 9.88 13.594 1 35.98 314 GLY B CA 1
ATOM 5016 C C . GLY B 1 314 ? -21.878 9.265 14.181 1 35.98 314 GLY B C 1
ATOM 5017 O O . GLY B 1 314 ? -21.95 8.049 14.371 1 35.98 314 GLY B O 1
ATOM 5018 N N . SER B 1 315 ? -22.792 10.191 14.758 1 46.45 315 SER B N 1
ATOM 5019 C CA . SER B 1 315 ? -24.068 9.714 15.282 1 46.45 315 SER B CA 1
ATOM 5020 C C . SER B 1 315 ? -24.988 9.25 14.159 1 46.45 315 SER B C 1
ATOM 5022 O O . SER B 1 315 ? -25.026 9.86 13.088 1 46.45 315 SER B O 1
ATOM 5024 N N . VAL B 1 316 ? -25.297 7.831 13.966 1 39.4 316 VAL B N 1
ATOM 5025 C CA . VAL B 1 316 ? -26.342 7.359 13.063 1 39.4 316 VAL B CA 1
ATOM 5026 C C . VAL B 1 316 ? -27.628 8.147 13.304 1 39.4 316 VAL B C 1
ATOM 5028 O O . VAL B 1 316 ? -28.062 8.304 14.448 1 39.4 316 VAL B O 1
ATOM 5031 N N . PRO B 1 317 ? -28.092 8.803 12.22 1 27.85 317 PRO B N 1
ATOM 5032 C CA . PRO B 1 317 ? -29.454 9.274 12.482 1 27.85 317 PRO B CA 1
ATOM 5033 C C . PRO B 1 317 ? -30.386 8.156 12.945 1 27.85 317 PRO B C 1
ATOM 5035 O O . PRO B 1 317 ? -30.239 7.008 12.518 1 27.85 317 PRO B O 1
ATOM 5038 N N . LEU B 1 318 ? -30.924 8.24 14.228 1 28.74 318 LEU B N 1
ATOM 5039 C CA . LEU B 1 318 ? -32.085 7.442 14.605 1 28.74 318 LEU B CA 1
ATOM 5040 C C . LEU B 1 318 ? -33.068 7.331 13.444 1 28.74 318 LEU B C 1
ATOM 5042 O O . LEU B 1 318 ? -33.517 8.345 12.906 1 28.74 318 LEU B O 1
ATOM 5046 N N . GLU B 1 319 ? -32.889 6.22 12.63 1 23.71 319 GLU B N 1
ATOM 5047 C CA . GLU B 1 319 ? -34.217 5.978 12.075 1 23.71 319 GLU B CA 1
ATOM 5048 C C . GLU B 1 319 ? -35.259 5.835 13.18 1 23.71 319 GLU B C 1
ATOM 5050 O O . GLU B 1 319 ? -34.992 5.225 14.218 1 23.71 319 GLU B O 1
#

Nearest PDB structures (foldseek):
  6ku3-assembly1_C  TM=8.287E-01  e=2.320E-26  Oryza sativa Japonica Group
  8x7c-assembly2_A  TM=8.426E-01  e=1.911E-25  Zea mays
  5gja-assembly1_E  TM=8.287E-01  e=2.146E-24  Arabidopsis thaliana
  5o7y-assembly1_A  TM=8.068E-01  e=1.076E-23  Papaver somniferum
  5o9w-assembly1_A  TM=7.807E-01  e=2.409E-23  Papaver somniferum

pLDDT: mean 86.63, std 16.35, range [23.46, 98.43]

Solvent-accessible surface area (backbone atoms only — not comparable to full-atom values): 33942 Å² total; per-residue (Å²): 130,81,72,77,80,48,64,60,90,59,52,72,42,52,69,76,47,88,76,53,71,70,55,44,53,51,46,29,48,27,28,42,71,52,9,38,34,31,36,26,68,78,79,76,50,69,63,58,52,50,51,49,51,54,48,51,54,58,59,73,66,48,57,56,69,56,52,48,65,30,11,79,87,29,94,74,48,33,25,46,57,50,33,59,77,20,80,28,27,32,34,41,52,33,41,46,88,52,23,36,62,41,32,38,61,53,32,55,72,71,32,88,73,65,50,64,64,60,15,50,52,46,26,54,52,48,54,50,48,52,57,50,49,56,56,50,49,44,55,55,32,41,47,78,32,91,75,41,48,62,43,45,72,75,74,50,61,69,44,40,39,35,36,35,48,34,41,30,54,44,57,90,67,83,50,98,59,83,40,65,32,34,44,59,31,65,50,74,23,35,36,35,42,32,43,62,40,91,80,48,37,40,28,37,46,45,95,87,65,46,73,24,35,49,72,59,47,91,77,40,32,43,36,34,37,5,41,47,36,13,44,34,38,47,58,58,35,25,46,40,44,27,33,31,35,52,84,55,81,48,73,41,54,35,41,40,36,36,34,27,73,42,55,81,41,69,45,55,46,47,65,81,62,48,34,88,95,49,72,76,49,45,60,72,44,42,43,46,59,52,51,45,61,58,64,56,34,63,91,55,38,64,59,55,51,74,70,52,60,59,78,74,37,42,62,74,78,78,123,130,82,74,77,80,49,64,60,89,59,53,73,44,52,70,77,47,89,77,52,71,70,55,44,53,51,46,30,49,28,29,42,71,52,9,38,34,32,36,27,66,78,78,76,50,68,65,58,51,52,50,50,50,54,49,50,52,57,61,72,66,48,56,58,69,58,53,48,63,29,11,78,88,29,93,73,48,33,25,45,56,50,34,60,74,19,81,28,27,34,36,41,53,31,41,48,89,51,24,37,61,41,33,38,61,53,31,55,72,69,33,87,72,68,49,63,65,60,16,50,54,46,25,54,52,49,52,51,49,51,56,49,49,55,55,50,48,44,54,56,33,41,47,76,32,91,75,41,48,63,46,45,74,74,73,51,64,69,43,40,39,35,35,34,47,34,42,30,55,43,57,90,66,83,51,98,59,86,41,64,31,36,44,60,31,64,50,73,24,35,35,34,42,33,43,61,40,90,80,49,38,40,28,37,46,45,93,86,67,46,73,23,34,48,73,60,47,92,76,42,32,42,36,34,37,5,40,46,36,13,44,35,40,47,58,58,34,26,46,40,45,28,32,31,36,52,84,53,80,48,72,40,54,34,42,39,36,36,36,26,74,42,56,80,40,68,46,56,46,49,67,81,64,48,35,89,94,49,73,78,50,46,59,71,44,43,42,46,58,52,51,44,61,57,65,55,34,63,91,57,38,64,60,54,49,74,69,52,61,58,77,73,38,43,62,73,76,82,124